Protein 3GU3 (pdb70)

Nearest PDB structures (foldseek):
  3gu3-assembly1_B  TM=1.002E+00  e=4.684E-55  Bacillus cereus ATCC 14579
  6uak-assembly1_A-2  TM=5.631E-01  e=4.842E-14  Lachnospiraceae bacterium C6A11
  1vl5-assembly4_D  TM=5.969E-01  e=4.502E-11  Halalkalibacterium halodurans C-125
  5je3-assembly2_B  TM=5.447E-01  e=5.227E-09  Burkholderia glumae
  2nxc-assembly1_A  TM=7.869E-01  e=5.473E-06  Thermus thermophilus HB8

Organism: Bacillus cereus (strain ATCC 14579 / DSM 31 / CCUG 7414 / JCM 2152 / NBRC 15305 / NCIMB 9373 / NCTC 2599 / NRRL B-3711) (NCBI:txid226900)

Secondary structure (DSSP, 8-state):
-TTT--HHHHHHIIIIIS---S--EEEEET-TTTHHHHH---SPTT-EEEEEES-HHHHHHHHHHHHSSSSEEEEEES-TTT---SS-EEEEEEES-TT---TT-----TTEEEEEEEEEE---TTT---EEETTS-HHHH--HHHHHHHHHHHHHHT---TT---HHHHHHHTT-EEEEEE-----EEE-----HHHHHHHHHHHHTTTT-----HHHHHHHHHTTT--HHHHHHHHHHHHHHHHH--TT--EEE----EEEEE---/-TTT--HHHHHHIIIIIS---S--EEEEET-TTTHHHHH---SPTT-EEEEEES-HHHHHHHHHHHHSSSSEEEEEES-TTT---SS-EEEEEEES-TT---TT-----TTEEEEEEEEEE---TTT---EEETTS-HHHH--HHHHHHHHHHHHHHT---TT---HHHHHHHTT-EEEEEE-----EEE-----HHHHHHHHHHHHTTTT-----HHHHHHHHHTTT--HHHHHHHHHHHHHHHHH--TT--EEE----EEEEE---

Solvent-accessible surface area: 23905 Å² total

Sequence (536 aa):
RDLYYNDDYVSFLVNTVWKITKPVHIVDYGCGYGYLGLVLPLLPEGSKYTGIDSGETLLAEARELFRLLPYDSEFLEGDATEIELNDKYDIAICHAFLLHTTPETLQKIHSVKKGGKIICFEPHWISNASYLLDGEKQSEFIQLGVLQKLFESDTQRNGKDGNIGKIPIYLSELGVKNIECRVSDKVNFLDSNHHNDKNDLYQSLKEEGIAGDPGDKQQFVERLIARGLTYDNALAQYEAELRFFKALHLHSSLVYAPNKITFGEIECRDLYYNDDYVSFLVNTVWKITKPVHIVDYGCGYGYLGLVLPLLPEGSKYTGIDSGETLLAEARELFRLLPYDSEFLEGDATEIELNDKYDIAICHAFLLHTTPETLQKIHSVKKGGKIICFEPHWISNASYLLDGEKQSEFIQLGVLQKLFESDTQRNGKDGNIGKIPIYLSELGVKNIECRVSDKVNFLDSNHHNDKNDLYQSLKEEGIAGDPGDKQQFVERLIARGLTYDNALAQYEAELRFFKALHLHSSLVYAPNKITFGEIEC

Foldseek 3Di:
DVQAFDLVLVLCCDCPVVNAADAWEEEEEQCQLNVVVVRPVSHYPPHEYEYEHQDPVRPVNNCVVCVPPPHHYYYDHDDLLDDDDPAATQEYEYAQPLLPADSLNCLSLVSHDAFHKYKYHAFAVLVLCFKDWPPDDLLQQDPSVLVVQLQVLQCVPRNRHNRVLCVQVSCVVSPFAPKDKDKRPDKDKLDLPDDVVSVVSLVVCVVVVFLHQCPDLVVQQVVSVVSPDDNVSSNSNNSSSNCSNVRDDSNIIMMGHRIIMMMGGHHD/DVQAFDLVVVLCCDCPVVNAADAWEEEEEQCQLNVVVVRPVSHYPPHEYEYEHQDPVRPVNNCVVCVPPPHHYYYDHDDLLDDDDPAATQEYEYAQPLLPADSLNCLSLVSHDAFHKYKYHAFAVLVLCFKDWPPDDLLQQDPSVLVVQLQVLQCVPRNRHNRVLCVQVSCVVSPFAPKDKDKRPDKDKLDLPDDVVSVVSLVVCVVVVFLHQCPDLVVQQVVSVVSPDDNVSSNSNNSSSNCSNVRDDSNIIMMGHRIIMMMTGHHD

Radius of gyration: 24.07 Å; Cα contacts (8 Å, |Δi|>4): 1055; chains: 2; bounding box: 55×60×63 Å

CATH classification: 3.40.50.150 (+1 more: 1.10.150.350)

Structure (mmCIF, N/CA/C/O backbone):
data_3GU3
#
_entry.id   3GU3
#
_cell.length_a   90.793
_cell.length_b   90.793
_cell.length_c   122.627
_cell.angle_alpha   90.000
_cell.angle_beta   90.000
_cell.angle_gamma   120.000
#
_symmetry.space_group_name_H-M   'P 32'
#
loop_
_entity.id
_entity.type
_entity.pdbx_description
1 polymer Methyltransferase
2 non-polymer 'ACETATE ION'
3 non-polymer S-ADENOSYL-L-HOMOCYSTEINE
4 water water
#
loop_
_atom_site.group_PDB
_atom_site.id
_atom_site.type_symbol
_atom_site.label_atom_id
_atom_site.label_alt_id
_atom_site.label_comp_id
_atom_site.label_asym_id
_atom_site.label_entity_id
_atom_site.label_seq_id
_atom_site.pdbx_PDB_ins_code
_atom_site.Cartn_x
_atom_site.Cartn_y
_atom_site.Cartn_z
_atom_site.occupancy
_atom_site.B_iso_or_equiv
_atom_site.auth_seq_id
_atom_site.auth_comp_id
_atom_site.auth_asym_id
_atom_site.auth_atom_id
_atom_site.pdbx_PDB_model_num
ATOM 1 N N . ARG A 1 1 ? 46.645 36.556 25.406 1.00 67.93 18 ARG A N 1
ATOM 2 C CA . ARG A 1 1 ? 45.377 37.323 25.240 1.00 55.03 18 ARG A CA 1
ATOM 3 C C . ARG A 1 1 ? 45.189 38.235 26.437 1.00 50.13 18 ARG A C 1
ATOM 4 O O . ARG A 1 1 ? 45.353 39.452 26.326 1.00 34.93 18 ARG A O 1
ATOM 12 N N . ASP A 1 2 ? 44.873 37.631 27.585 1.00 42.62 19 ASP A N 1
ATOM 13 C CA . ASP A 1 2 ? 44.653 38.383 28.810 1.00 41.33 19 ASP A CA 1
ATOM 14 C C . ASP A 1 2 ? 45.918 39.029 29.359 1.00 28.85 19 ASP A C 1
ATOM 15 O O . ASP A 1 2 ? 45.871 39.735 30.357 1.00 38.90 19 ASP A O 1
ATOM 20 N N . LEU A 1 3 ? 47.047 38.810 28.701 1.00 21.40 20 LEU A N 1
ATOM 21 C CA . LEU A 1 3 ? 48.289 39.413 29.156 1.00 25.34 20 LEU A CA 1
ATOM 22 C C . LEU A 1 3 ? 48.594 40.698 28.365 1.00 24.26 20 LEU A C 1
ATOM 23 O O . LEU A 1 3 ? 49.369 41.541 28.813 1.00 22.54 20 LEU A O 1
ATOM 28 N N . TYR A 1 4 ? 47.956 40.858 27.209 1.00 17.64 21 TYR A N 1
ATOM 29 C CA . TYR A 1 4 ? 48.197 42.023 26.358 1.00 24.41 21 TYR A CA 1
ATOM 30 C C . TYR A 1 4 ? 47.031 43.003 26.214 1.00 23.05 21 TYR A C 1
ATOM 31 O O . TYR A 1 4 ? 47.240 44.175 25.907 1.00 25.44 21 TYR A O 1
ATOM 40 N N . TYR A 1 5 ? 45.809 42.523 26.420 1.00 18.40 22 TYR A N 1
ATOM 41 C CA . TYR A 1 5 ? 44.632 43.369 26.281 1.00 19.15 22 TYR A CA 1
ATOM 42 C C . TYR A 1 5 ? 43.609 43.142 27.381 1.00 23.65 22 TYR A C 1
ATOM 43 O O . TYR A 1 5 ? 43.422 42.022 27.849 1.00 22.57 22 TYR A O 1
ATOM 52 N N . ASN A 1 6 ? 42.942 44.217 27.781 1.00 22.22 23 ASN A N 1
ATOM 53 C CA . ASN A 1 6 ? 41.879 44.129 28.763 1.00 19.33 23 ASN A CA 1
ATOM 54 C C . ASN A 1 6 ? 40.608 43.879 27.947 1.00 25.61 23 ASN A C 1
ATOM 55 O O . ASN A 1 6 ? 40.417 44.496 26.892 1.00 17.74 23 ASN A O 1
ATOM 60 N N . ASP A 1 7 ? 39.751 42.974 28.418 1.00 20.21 24 ASP A N 1
ATOM 61 C CA . ASP A 1 7 ? 38.500 42.675 27.725 1.00 22.96 24 ASP A CA 1
ATOM 62 C C . ASP A 1 7 ? 37.656 43.935 27.529 1.00 18.69 24 ASP A C 1
ATOM 63 O O . ASP A 1 7 ? 37.162 44.194 26.431 1.00 26.17 24 ASP A O 1
ATOM 68 N N . ASP A 1 8 ? 37.486 44.718 28.590 1.00 16.99 25 ASP A N 1
ATOM 69 C CA . ASP A 1 8 ? 36.678 45.924 28.493 1.00 13.87 25 ASP A CA 1
ATOM 70 C C . ASP A 1 8 ? 37.249 46.953 27.516 1.00 20.71 25 ASP A C 1
ATOM 71 O O . ASP A 1 8 ? 36.491 47.648 26.843 1.00 20.28 25 ASP A O 1
ATOM 76 N N . TYR A 1 9 ? 38.576 47.036 27.422 1.00 18.60 26 TYR A N 1
ATOM 77 C CA . TYR A 1 9 ? 39.206 47.980 26.509 1.00 15.77 26 TYR A CA 1
ATOM 78 C C . TYR A 1 9 ? 38.987 47.572 25.052 1.00 17.54 26 TYR A C 1
ATOM 79 O O . TYR A 1 9 ? 38.757 48.429 24.199 1.00 15.38 26 TYR A O 1
ATOM 88 N N . VAL A 1 10 ? 39.050 46.274 24.751 1.00 19.34 27 VAL A N 1
ATOM 89 C CA . VAL A 1 10 ? 38.840 45.834 23.367 1.00 16.20 27 VAL A CA 1
ATOM 90 C C . VAL A 1 10 ? 37.396 46.118 22.962 1.00 14.94 27 VAL A C 1
ATOM 91 O O . VAL A 1 10 ? 37.129 46.491 21.823 1.00 22.61 27 VAL A O 1
ATOM 95 N N . SER A 1 11 ? 36.469 45.941 23.901 1.00 19.23 28 SER A N 1
ATOM 96 C CA . SER A 1 11 ? 35.060 46.204 23.637 1.00 22.99 28 SER A CA 1
ATOM 97 C C . SER A 1 11 ? 34.872 47.701 23.404 1.00 21.72 28 SER A C 1
ATOM 98 O O . SER A 1 11 ? 34.030 48.122 22.609 1.00 22.02 28 SER A O 1
ATOM 101 N N . PHE A 1 12 ? 35.672 48.497 24.107 1.00 21.89 29 PHE A N 1
ATOM 102 C CA . PHE A 1 12 ? 35.642 49.952 23.983 1.00 20.90 29 PHE A CA 1
ATOM 103 C C . PHE A 1 12 ? 36.009 50.336 22.553 1.00 20.26 29 PHE A C 1
ATOM 104 O O . PHE A 1 12 ? 35.367 51.182 21.936 1.00 23.05 29 PHE A O 1
ATOM 112 N N . LEU A 1 13 ? 37.058 49.713 22.034 1.00 20.88 30 LEU A N 1
ATOM 113 C CA . LEU A 1 13 ? 37.500 49.995 20.676 1.00 22.63 30 LEU A CA 1
ATOM 114 C C . LEU A 1 13 ? 36.437 49.587 19.666 1.00 22.33 30 LEU A C 1
ATOM 115 O O . LEU A 1 13 ? 36.150 50.323 18.727 1.00 20.71 30 LEU A O 1
ATOM 120 N N . VAL A 1 14 ? 35.854 48.408 19.854 1.00 19.37 31 VAL A N 1
ATOM 121 C CA . VAL A 1 14 ? 34.841 47.928 18.925 1.00 22.13 31 VAL A CA 1
ATOM 122 C C . VAL A 1 14 ? 33.558 48.742 18.917 1.00 26.33 31 VAL A C 1
ATOM 123 O O . VAL A 1 14 ? 33.072 49.120 17.857 1.00 26.35 31 VAL A O 1
ATOM 127 N N . ASN A 1 15 ? 33.020 49.021 20.099 1.00 27.38 32 ASN A N 1
ATOM 128 C CA . ASN A 1 15 ? 31.758 49.744 20.205 1.00 26.32 32 ASN A CA 1
ATOM 129 C C . ASN A 1 15 ? 31.803 51.260 20.260 1.00 30.54 32 ASN A C 1
ATOM 130 O O . ASN A 1 15 ? 30.908 51.928 19.740 1.00 28.60 32 ASN A O 1
ATOM 135 N N . THR A 1 16 ? 32.839 51.809 20.878 1.00 28.90 33 THR A N 1
ATOM 136 C CA . THR A 1 16 ? 32.929 53.250 21.019 1.00 25.67 33 THR A CA 1
ATOM 137 C C . THR A 1 16 ? 33.846 53.958 20.039 1.00 30.52 33 THR A C 1
ATOM 138 O O . THR A 1 16 ? 33.473 54.981 19.466 1.00 29.39 33 THR A O 1
ATOM 142 N N . VAL A 1 17 ? 35.045 53.423 19.842 1.00 26.05 34 VAL A N 1
ATOM 143 C CA . VAL A 1 17 ? 35.981 54.064 18.935 1.00 25.45 34 VAL A CA 1
ATOM 144 C C . VAL A 1 17 ? 35.678 53.737 17.478 1.00 27.62 34 VAL A C 1
ATOM 145 O O . VAL A 1 17 ? 35.508 54.641 16.662 1.00 25.43 34 VAL A O 1
ATOM 149 N N . TRP A 1 18 ? 35.599 52.448 17.158 1.00 26.04 35 TRP A N 1
ATOM 150 C CA . TRP A 1 18 ? 35.304 52.022 15.797 1.00 26.48 35 TRP A CA 1
ATOM 151 C C . TRP A 1 18 ? 33.797 52.011 15.533 1.00 24.88 35 TRP A C 1
ATOM 152 O O . TRP A 1 18 ? 33.360 52.040 14.388 1.00 24.17 35 TRP A O 1
ATOM 163 N N . LYS A 1 19 ? 33.009 51.966 16.600 1.00 30.89 36 LYS A N 1
ATOM 164 C CA . LYS A 1 19 ? 31.556 51.971 16.484 1.00 34.33 36 LYS A CA 1
ATOM 165 C C . LYS A 1 19 ? 31.038 50.972 15.459 1.00 33.03 36 LYS A C 1
ATOM 166 O O . LYS A 1 19 ? 30.319 51.332 14.530 1.00 33.03 36 LYS A O 1
ATOM 172 N N . ILE A 1 20 ? 31.403 49.710 15.627 1.00 36.38 37 ILE A N 1
ATOM 173 C CA . ILE A 1 20 ? 30.949 48.674 14.707 1.00 34.45 37 ILE A CA 1
ATOM 174 C C . ILE A 1 20 ? 29.589 48.188 15.196 1.00 34.03 37 ILE A C 1
ATOM 175 O O . ILE A 1 20 ? 29.485 47.605 16.274 1.00 39.45 37 ILE A O 1
ATOM 180 N N . THR A 1 21 ? 28.550 48.445 14.406 1.00 37.18 38 THR A N 1
ATOM 181 C CA . THR A 1 21 ? 27.190 48.042 14.764 1.00 36.90 38 THR A CA 1
ATOM 182 C C . THR A 1 21 ? 26.607 46.990 13.822 1.00 38.94 38 THR A C 1
ATOM 183 O O . THR A 1 21 ? 25.848 46.125 14.249 1.00 44.40 38 THR A O 1
ATOM 187 N N . LYS A 1 22 ? 26.954 47.079 12.541 1.00 35.86 39 LYS A N 1
ATOM 188 C CA . LYS A 1 22 ? 26.480 46.125 11.537 1.00 42.36 39 LYS A CA 1
ATOM 189 C C . LYS A 1 22 ? 27.467 44.954 11.454 1.00 45.81 39 LYS A C 1
ATOM 190 O O . LYS A 1 22 ? 28.668 45.137 11.651 1.00 47.85 39 LYS A O 1
ATOM 196 N N . PRO A 1 23 ? 26.975 43.736 11.165 1.00 44.41 40 PRO A N 1
ATOM 197 C CA . PRO A 1 23 ? 27.880 42.583 11.067 1.00 36.82 40 PRO A CA 1
ATOM 198 C C . PRO A 1 23 ? 28.956 42.855 10.010 1.00 33.54 40 PRO A C 1
ATOM 199 O O . PRO A 1 23 ? 28.667 43.438 8.965 1.00 34.36 40 PRO A O 1
ATOM 203 N N . VAL A 1 24 ? 30.191 42.442 10.276 1.00 30.39 41 VAL A N 1
ATOM 204 C CA . VAL A 1 24 ? 31.279 42.700 9.334 1.00 29.89 41 VAL A CA 1
ATOM 205 C C . VAL A 1 24 ? 31.984 41.456 8.798 1.00 28.21 41 VAL A C 1
ATOM 206 O O . VAL A 1 24 ? 32.029 40.420 9.450 1.00 23.24 41 VAL A O 1
ATOM 210 N N . HIS A 1 25 ? 32.535 41.585 7.597 1.00 33.66 42 HIS A N 1
ATOM 211 C CA . HIS A 1 25 ? 33.266 40.505 6.942 1.00 32.72 42 HIS A CA 1
ATOM 212 C C . HIS A 1 25 ? 34.744 40.851 7.134 1.00 26.32 42 HIS A C 1
ATOM 213 O O . HIS A 1 25 ? 35.273 41.720 6.440 1.00 31.61 42 HIS A O 1
ATOM 220 N N . ILE A 1 26 ? 35.418 40.185 8.063 1.00 28.90 43 ILE A N 1
ATOM 221 C CA . ILE A 1 26 ? 36.818 40.510 8.305 1.00 28.37 43 ILE A CA 1
ATOM 222 C C . ILE A 1 26 ? 37.816 39.438 7.893 1.00 26.71 43 ILE A C 1
ATOM 223 O O . ILE A 1 26 ? 37.553 38.247 8.014 1.00 27.61 43 ILE A O 1
ATOM 228 N N . VAL A 1 27 ? 38.963 39.872 7.386 1.00 20.53 44 VAL A N 1
ATOM 229 C CA . VAL A 1 27 ? 40.006 38.945 6.985 1.00 15.57 44 VAL A CA 1
ATOM 230 C C . VAL A 1 27 ? 41.230 39.213 7.872 1.00 22.08 44 VAL A C 1
ATOM 231 O O . VAL A 1 27 ? 41.665 40.361 8.042 1.00 17.63 44 VAL A O 1
ATOM 235 N N . ASP A 1 28 ? 41.762 38.146 8.459 1.00 24.75 45 ASP A N 1
ATOM 236 C CA . ASP A 1 28 ? 42.911 38.232 9.361 1.00 18.50 45 ASP A CA 1
ATOM 237 C C . ASP A 1 28 ? 44.152 37.573 8.751 1.00 26.81 45 ASP A C 1
ATOM 238 O O . ASP A 1 28 ? 44.183 36.355 8.548 1.00 23.97 45 ASP A O 1
ATOM 243 N N . TYR A 1 29 ? 45.173 38.380 8.468 1.00 20.82 46 TYR A N 1
ATOM 244 C CA . TYR A 1 29 ? 46.411 37.886 7.867 1.00 20.40 46 TYR A CA 1
ATOM 245 C C . TYR A 1 29 ? 47.397 37.341 8.896 1.00 20.22 46 TYR A C 1
ATOM 246 O O . TYR A 1 29 ? 47.706 38.004 9.887 1.00 24.96 46 TYR A O 1
ATOM 255 N N . GLY A 1 30 ? 47.910 36.141 8.638 1.00 17.10 47 GLY A N 1
ATOM 256 C CA . GLY A 1 30 ? 48.825 35.504 9.569 1.00 15.97 47 GLY A CA 1
ATOM 257 C C . GLY A 1 30 ? 48.074 35.252 10.860 1.00 17.39 47 GLY A C 1
ATOM 258 O O . GLY A 1 30 ? 48.590 35.503 11.948 1.00 23.53 47 GLY A O 1
ATOM 259 N N . CYS A 1 31 ? 46.854 34.741 10.730 1.00 12.73 48 CYS A N 1
ATOM 260 C CA . CYS A 1 31 ? 45.974 34.477 11.867 1.00 19.32 48 CYS A CA 1
ATOM 261 C C . CYS A 1 31 ? 46.468 33.478 12.902 1.00 16.93 48 CYS A C 1
ATOM 262 O O . CYS A 1 31 ? 45.894 33.382 13.990 1.00 25.81 48 CYS A O 1
ATOM 265 N N . GLY A 1 32 ? 47.513 32.727 12.573 1.00 24.04 49 GLY A N 1
ATOM 266 C CA . GLY A 1 32 ? 48.005 31.731 13.512 1.00 23.92 49 GLY A CA 1
ATOM 267 C C . GLY A 1 32 ? 46.874 30.762 13.783 1.00 20.10 49 GLY A C 1
ATOM 268 O O . GLY A 1 32 ? 46.244 30.287 12.841 1.00 21.95 49 GLY A O 1
ATOM 269 N N . TYR A 1 33 ? 46.605 30.458 15.050 1.00 18.08 50 TYR A N 1
ATOM 270 C CA . TYR A 1 33 ? 45.507 29.553 15.372 1.00 26.89 50 TYR A CA 1
ATOM 271 C C . TYR A 1 33 ? 44.174 30.294 15.532 1.00 25.73 50 TYR A C 1
ATOM 272 O O . TYR A 1 33 ? 43.213 29.733 16.054 1.00 26.45 50 TYR A O 1
ATOM 281 N N . GLY A 1 34 ? 44.127 31.547 15.074 1.00 23.04 51 GLY A N 1
ATOM 282 C CA . GLY A 1 34 ? 42.904 32.338 15.147 1.00 27.64 51 GLY A CA 1
ATOM 283 C C . GLY A 1 34 ? 42.760 33.240 16.361 1.00 28.43 51 GLY A C 1
ATOM 284 O O . GLY A 1 34 ? 41.648 33.604 16.749 1.00 29.62 51 GLY A O 1
ATOM 285 N N . TYR A 1 35 ? 43.888 33.624 16.946 1.00 27.36 52 TYR A N 1
ATOM 286 C CA . TYR A 1 35 ? 43.896 34.468 18.135 1.00 23.50 52 TYR A CA 1
ATOM 287 C C . TYR A 1 35 ? 43.017 35.716 18.055 1.00 29.99 52 TYR A C 1
ATOM 288 O O . TYR A 1 35 ? 42.128 35.915 18.887 1.00 27.73 52 TYR A O 1
ATOM 297 N N . LEU A 1 36 ? 43.261 36.552 17.054 1.00 25.59 53 LEU A N 1
ATOM 298 C CA . LEU A 1 36 ? 42.500 37.782 16.915 1.00 29.44 53 LEU A CA 1
ATOM 299 C C . LEU A 1 36 ? 41.004 37.521 16.751 1.00 27.24 53 LEU A C 1
ATOM 300 O O . LEU A 1 36 ? 40.175 38.313 17.201 1.00 28.71 53 LEU A O 1
ATOM 305 N N . GLY A 1 37 ? 40.659 36.401 16.123 1.00 26.50 54 GLY A N 1
ATOM 306 C CA . GLY A 1 37 ? 39.259 36.052 15.959 1.00 23.58 54 GLY A CA 1
ATOM 307 C C . GLY A 1 37 ? 38.645 35.693 17.304 1.00 24.17 54 GLY A C 1
ATOM 308 O O . GLY A 1 37 ? 37.516 36.078 17.604 1.00 30.39 54 GLY A O 1
ATOM 309 N N . LEU A 1 38 ? 39.384 34.958 18.131 1.00 28.23 55 LEU A N 1
ATOM 310 C CA . LEU A 1 38 ? 38.874 34.579 19.445 1.00 31.22 55 LEU A CA 1
ATOM 311 C C . LEU A 1 38 ? 38.666 35.829 20.304 1.00 37.06 55 LEU A C 1
ATOM 312 O O . LEU A 1 38 ? 37.834 35.842 21.212 1.00 41.43 55 LEU A O 1
ATOM 317 N N . VAL A 1 39 ? 39.421 36.881 20.005 1.00 33.87 56 VAL A N 1
ATOM 318 C CA . VAL A 1 39 ? 39.326 38.142 20.735 1.00 28.46 56 VAL A CA 1
ATOM 319 C C . VAL A 1 39 ? 38.200 39.047 20.240 1.00 26.81 56 VAL A C 1
ATOM 320 O O . VAL A 1 39 ? 37.413 39.537 21.039 1.00 32.77 56 VAL A O 1
ATOM 324 N N . LEU A 1 40 ? 38.117 39.263 18.928 1.00 28.83 57 LEU A N 1
ATOM 325 C CA . LEU A 1 40 ? 37.109 40.159 18.361 1.00 23.00 57 LEU A CA 1
ATOM 326 C C . LEU A 1 40 ? 35.727 39.593 18.034 1.00 29.32 57 LEU A C 1
ATOM 327 O O . LEU A 1 40 ? 34.726 40.275 18.232 1.00 25.92 57 LEU A O 1
ATOM 340 N N . PRO A 1 42 ? 33.727 37.592 19.518 1.00 32.67 59 PRO A N 1
ATOM 341 C CA . PRO A 1 42 ? 32.740 37.649 20.605 1.00 32.86 59 PRO A CA 1
ATOM 342 C C . PRO A 1 42 ? 32.193 39.070 20.807 1.00 37.20 59 PRO A C 1
ATOM 343 O O . PRO A 1 42 ? 31.072 39.248 21.273 1.00 37.09 59 PRO A O 1
ATOM 347 N N . LEU A 1 43 ? 32.985 40.079 20.447 1.00 33.80 60 LEU A N 1
ATOM 348 C CA . LEU A 1 43 ? 32.574 41.472 20.614 1.00 31.99 60 LEU A CA 1
ATOM 349 C C . LEU A 1 43 ? 31.926 42.073 19.374 1.00 32.91 60 LEU A C 1
ATOM 350 O O . LEU A 1 43 ? 31.296 43.129 19.447 1.00 34.25 60 LEU A O 1
ATOM 355 N N . LEU A 1 44 ? 32.078 41.414 18.233 1.00 32.03 61 LEU A N 1
ATOM 356 C CA . LEU A 1 44 ? 31.497 41.940 17.006 1.00 31.33 61 LEU A CA 1
ATOM 357 C C . LEU A 1 44 ? 30.008 41.633 16.899 1.00 27.40 61 LEU A C 1
ATOM 358 O O . LEU A 1 44 ? 29.494 40.752 17.583 1.00 32.21 61 LEU A O 1
ATOM 363 N N . PRO A 1 45 ? 29.291 42.382 16.050 1.00 30.78 62 PRO A N 1
ATOM 364 C CA . PRO A 1 45 ? 27.854 42.176 15.864 1.00 30.83 62 PRO A CA 1
ATOM 365 C C . PRO A 1 45 ? 27.572 40.748 15.412 1.00 38.25 62 PRO A C 1
ATOM 366 O O . PRO A 1 45 ? 28.322 40.185 14.612 1.00 40.37 62 PRO A O 1
ATOM 370 N N . GLU A 1 46 ? 26.499 40.162 15.933 1.00 43.33 63 GLU A N 1
ATOM 371 C CA . GLU A 1 46 ? 26.114 38.802 15.572 1.00 45.79 63 GLU A CA 1
ATOM 372 C C . GLU A 1 46 ? 25.943 38.706 14.056 1.00 39.81 63 GLU A C 1
ATOM 373 O O . GLU A 1 46 ? 25.333 39.576 13.441 1.00 33.82 63 GLU A O 1
ATOM 379 N N . GLY A 1 47 ? 26.489 37.655 13.452 1.00 40.66 64 GLY A N 1
ATOM 380 C CA . GLY A 1 47 ? 26.368 37.507 12.012 1.00 33.46 64 GLY A CA 1
ATOM 381 C C . GLY A 1 47 ? 27.643 37.874 11.278 1.00 40.82 64 GLY A C 1
ATOM 382 O O . GLY A 1 47 ? 27.720 37.746 10.055 1.00 37.39 64 GLY A O 1
ATOM 383 N N . SER A 1 48 ? 28.646 38.332 12.019 1.00 34.98 65 SER A N 1
ATOM 384 C CA . SER A 1 48 ? 29.922 38.704 11.416 1.00 36.33 65 SER A CA 1
ATOM 385 C C . SER A 1 48 ? 30.640 37.457 10.906 1.00 31.84 65 SER A C 1
ATOM 386 O O . SER A 1 48 ? 30.434 36.360 11.424 1.00 29.24 65 SER A O 1
ATOM 389 N N . LYS A 1 49 ? 31.476 37.635 9.889 1.00 27.22 66 LYS A N 1
ATOM 390 C CA . LYS A 1 49 ? 32.226 36.529 9.297 1.00 32.18 66 LYS A CA 1
ATOM 391 C C . LYS A 1 49 ? 33.727 36.718 9.515 1.00 29.67 66 LYS A C 1
ATOM 392 O O . LYS A 1 49 ? 34.269 37.807 9.297 1.00 26.53 66 LYS A O 1
ATOM 398 N N . TYR A 1 50 ? 34.394 35.653 9.939 1.00 23.96 67 TYR A N 1
ATOM 399 C CA . TYR A 1 50 ? 35.827 35.701 10.194 1.00 26.68 67 TYR A CA 1
ATOM 400 C C . TYR A 1 50 ? 36.588 34.782 9.249 1.00 22.52 67 TYR A C 1
ATOM 401 O O . TYR A 1 50 ? 36.296 33.592 9.162 1.00 22.32 67 TYR A O 1
ATOM 410 N N . THR A 1 51 ? 37.564 35.338 8.540 1.00 24.07 68 THR A N 1
ATOM 411 C CA . THR A 1 51 ? 38.380 34.553 7.618 1.00 16.03 68 THR A CA 1
ATOM 412 C C . THR A 1 51 ? 39.851 34.748 7.973 1.00 19.11 68 THR A C 1
ATOM 413 O O . THR A 1 51 ? 40.361 35.870 7.967 1.00 22.86 68 THR A O 1
ATOM 417 N N . GLY A 1 52 ? 40.534 33.654 8.289 1.00 22.71 69 GLY A N 1
ATOM 418 C CA . GLY A 1 52 ? 41.938 33.751 8.648 1.00 23.42 69 GLY A CA 1
ATOM 419 C C . GLY A 1 52 ? 42.839 33.188 7.570 1.00 28.89 6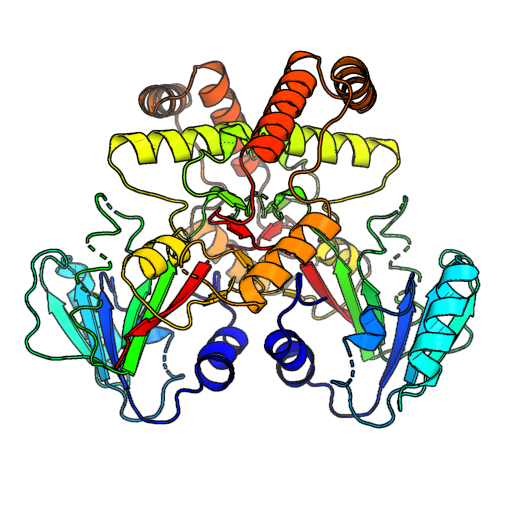9 GLY A C 1
ATOM 420 O O . GLY A 1 52 ? 42.472 32.221 6.907 1.00 21.59 69 GLY A O 1
ATOM 421 N N . ILE A 1 53 ? 44.008 33.798 7.389 1.00 20.92 70 ILE A N 1
ATOM 422 C CA . ILE A 1 53 ? 44.968 33.345 6.391 1.00 20.08 70 ILE A CA 1
ATOM 423 C C . ILE A 1 53 ? 46.280 32.987 7.070 1.00 21.32 70 ILE A C 1
ATOM 424 O O . ILE A 1 53 ? 46.787 33.746 7.888 1.00 22.60 70 ILE A O 1
ATOM 429 N N . ASP A 1 54 ? 46.820 31.820 6.749 1.00 21.56 71 ASP A N 1
ATOM 430 C CA . ASP A 1 54 ? 48.086 31.416 7.326 1.00 20.87 71 ASP A CA 1
ATOM 431 C C . ASP A 1 54 ? 48.726 30.292 6.514 1.00 31.89 71 ASP A C 1
ATOM 432 O O . ASP A 1 54 ? 48.035 29.531 5.834 1.00 29.03 71 ASP A O 1
ATOM 437 N N . SER A 1 55 ? 50.051 30.200 6.584 1.00 30.92 72 SER A N 1
ATOM 438 C CA . SER A 1 55 ? 50.791 29.183 5.844 1.00 38.06 72 SER A CA 1
ATOM 439 C C . SER A 1 55 ? 51.008 27.922 6.661 1.00 37.14 72 SER A C 1
ATOM 440 O O . SER A 1 55 ? 51.312 26.869 6.109 1.00 45.01 72 SER A O 1
ATOM 443 N N . GLY A 1 56 ? 50.857 28.030 7.977 1.00 40.24 73 GLY A N 1
ATOM 444 C CA . GLY A 1 56 ? 51.053 26.878 8.840 1.00 41.47 73 GLY A CA 1
ATOM 445 C C . GLY A 1 56 ? 49.889 25.908 8.806 1.00 46.21 73 GLY A C 1
ATOM 446 O O . GLY A 1 56 ? 48.816 26.197 9.346 1.00 44.91 73 GLY A O 1
ATOM 447 N N . GLU A 1 57 ? 50.102 24.756 8.173 1.00 44.77 74 GLU A N 1
ATOM 448 C CA . GLU A 1 57 ? 49.067 23.732 8.064 1.00 49.13 74 GLU A CA 1
ATOM 449 C C . GLU A 1 57 ? 48.570 23.276 9.434 1.00 49.42 74 GLU A C 1
ATOM 450 O O . GLU A 1 57 ? 47.362 23.201 9.675 1.00 48.25 74 GLU A O 1
ATOM 456 N N . THR A 1 58 ? 49.504 22.972 10.328 1.00 44.36 75 THR A N 1
ATOM 457 C CA . THR A 1 58 ? 49.158 22.527 11.671 1.00 45.63 75 THR A CA 1
ATOM 458 C C . THR A 1 58 ? 48.395 23.624 12.410 1.00 45.75 75 THR A C 1
ATOM 459 O O . THR A 1 58 ? 47.419 23.350 13.113 1.00 41.40 75 THR A O 1
ATOM 463 N N . LEU A 1 59 ? 48.842 24.867 12.244 1.00 40.22 76 LEU A N 1
ATOM 464 C CA . LEU A 1 59 ? 48.182 25.996 12.883 1.00 39.19 76 LEU A CA 1
ATOM 465 C C . LEU A 1 59 ? 46.716 26.058 12.464 1.00 38.28 76 LEU A C 1
ATOM 466 O O . LEU A 1 59 ? 45.819 26.162 13.304 1.00 35.96 76 LEU A O 1
ATOM 471 N N . LEU A 1 60 ? 46.471 25.985 11.161 1.00 31.37 77 LEU A N 1
ATOM 472 C CA . LEU A 1 60 ? 45.105 26.054 10.667 1.00 30.48 77 LEU A CA 1
ATOM 473 C C . LEU A 1 60 ? 44.269 24.871 11.149 1.00 32.76 77 LEU A C 1
ATOM 474 O O . LEU A 1 60 ? 43.054 24.989 11.321 1.00 29.66 77 LEU A O 1
ATOM 479 N N . ALA A 1 61 ? 44.921 23.735 11.381 1.00 37.26 78 ALA A N 1
ATOM 480 C CA . ALA A 1 61 ? 44.215 22.552 11.870 1.00 41.72 78 ALA A CA 1
ATOM 481 C C . ALA A 1 61 ? 43.708 22.834 13.284 1.00 38.69 78 ALA A C 1
ATOM 482 O O . ALA A 1 61 ? 42.573 22.502 13.630 1.00 35.67 78 ALA A O 1
ATOM 484 N N . GLU A 1 62 ? 44.549 23.468 14.091 1.00 35.63 79 GLU A N 1
ATOM 485 C CA . GLU A 1 62 ? 44.173 23.790 15.460 1.00 35.76 79 GLU A CA 1
ATOM 486 C C . GLU A 1 62 ? 43.082 24.851 15.448 1.00 32.18 79 GLU A C 1
ATOM 487 O O . GLU A 1 62 ? 42.107 24.764 16.199 1.00 31.27 79 GLU A O 1
ATOM 493 N N . ALA A 1 63 ? 43.249 25.851 14.588 1.00 30.34 80 ALA A N 1
ATOM 494 C CA . ALA A 1 63 ? 42.274 26.929 14.480 1.00 28.00 80 ALA A CA 1
ATOM 495 C C . ALA A 1 63 ? 40.887 26.387 14.152 1.00 27.95 80 ALA A C 1
ATOM 496 O O . ALA A 1 63 ? 39.902 26.746 14.803 1.00 30.38 80 ALA A O 1
ATOM 498 N N . ARG A 1 64 ? 40.818 25.522 13.144 1.00 24.24 81 ARG A N 1
ATOM 499 C CA . ARG A 1 64 ? 39.556 24.927 12.721 1.00 25.52 81 ARG A CA 1
ATOM 500 C C . ARG A 1 64 ? 38.896 24.147 13.844 1.00 26.81 81 ARG A C 1
ATOM 501 O O . ARG A 1 64 ? 37.691 24.259 14.052 1.00 25.19 81 ARG A O 1
ATOM 509 N N . GLU A 1 65 ? 39.688 23.364 14.571 1.00 27.33 82 GLU A N 1
ATOM 510 C CA . GLU A 1 65 ? 39.153 22.578 15.677 1.00 36.47 82 GLU A CA 1
ATOM 511 C C . GLU A 1 65 ? 38.707 23.500 16.804 1.00 37.32 82 GLU A C 1
ATOM 512 O O . GLU A 1 65 ? 37.716 23.246 17.484 1.00 40.37 82 GLU A O 1
ATOM 518 N N . LEU A 1 66 ? 39.448 24.583 16.989 1.00 31.70 83 LEU A N 1
ATOM 519 C CA . LEU A 1 66 ? 39.137 25.543 18.032 1.00 31.81 83 LEU A CA 1
ATOM 520 C C . LEU A 1 66 ? 37.826 26.282 17.738 1.00 33.99 83 LEU A C 1
ATOM 521 O O . LEU A 1 66 ? 36.964 26.408 18.608 1.00 33.78 83 LEU A O 1
ATOM 526 N N . PHE A 1 67 ? 37.668 26.757 16.506 1.00 35.14 84 PHE A N 1
ATOM 527 C CA . PHE A 1 67 ? 36.465 27.495 16.123 1.00 30.45 84 PHE A CA 1
ATOM 528 C C . PHE A 1 67 ? 35.273 26.608 15.775 1.00 34.43 84 PHE A C 1
ATOM 529 O O . PHE A 1 67 ? 34.152 27.096 15.596 1.00 30.41 84 PHE A O 1
ATOM 537 N N . ARG A 1 68 ? 35.518 25.308 15.673 1.00 30.98 85 ARG A N 1
ATOM 538 C CA . ARG A 1 68 ? 34.463 24.358 15.360 1.00 37.57 85 ARG A CA 1
ATOM 539 C C . ARG A 1 68 ? 33.451 24.347 16.503 1.00 45.75 85 ARG A C 1
ATOM 540 O O . ARG A 1 68 ? 32.246 24.234 16.285 1.00 40.04 85 ARG A O 1
ATOM 548 N N . LEU A 1 69 ? 33.962 24.488 17.722 1.00 51.63 86 LEU A N 1
ATOM 549 C CA . LEU A 1 69 ? 33.147 24.484 18.932 1.00 54.83 86 LEU A CA 1
ATOM 550 C C . LEU A 1 69 ? 32.461 25.825 19.198 1.00 54.51 86 LEU A C 1
ATOM 551 O O . LEU A 1 69 ? 31.558 25.915 20.032 1.00 59.04 86 LEU A O 1
ATOM 556 N N . LEU A 1 70 ? 32.888 26.862 18.488 1.00 45.18 87 LEU A N 1
ATOM 557 C CA . LEU A 1 70 ? 32.330 28.196 18.673 1.00 38.23 87 LEU A CA 1
ATOM 558 C C . LEU A 1 70 ? 31.156 28.523 17.758 1.00 38.46 87 LEU A C 1
ATOM 559 O O . LEU A 1 70 ? 31.027 27.983 16.663 1.00 47.28 87 LEU A O 1
ATOM 564 N N . PRO A 1 71 ? 30.271 29.416 18.214 1.00 41.05 88 PRO A N 1
ATOM 565 C CA . PRO A 1 71 ? 29.092 29.834 17.452 1.00 47.71 88 PRO A CA 1
ATOM 566 C C . PRO A 1 71 ? 29.389 30.978 16.491 1.00 51.83 88 PRO A C 1
ATOM 567 O O . PRO A 1 71 ? 28.520 31.803 16.220 1.00 63.27 88 PRO A O 1
ATOM 571 N N . TYR A 1 72 ? 30.615 31.034 15.983 1.00 51.40 89 TYR A N 1
ATOM 572 C CA . TYR A 1 72 ? 30.992 32.098 15.059 1.00 46.00 89 TYR A CA 1
ATOM 573 C C . TYR A 1 72 ? 31.331 31.518 13.693 1.00 43.22 89 TYR A C 1
ATOM 574 O O . TYR A 1 72 ? 32.019 30.497 13.597 1.00 48.77 89 TYR A O 1
ATOM 583 N N . ASP A 1 73 ? 30.843 32.168 12.640 1.00 39.93 90 ASP A N 1
ATOM 584 C CA . ASP A 1 73 ? 31.132 31.736 11.280 1.00 36.00 90 ASP A CA 1
ATOM 585 C C . ASP A 1 73 ? 32.596 32.040 11.000 1.00 38.42 90 ASP A C 1
ATOM 586 O O . ASP A 1 73 ? 32.993 33.203 10.916 1.00 31.91 90 ASP A O 1
ATOM 591 N N . SER A 1 74 ? 33.392 30.992 10.846 1.00 26.57 91 SER A N 1
ATOM 592 C CA . SER A 1 74 ? 34.812 31.159 10.607 1.00 29.10 91 SER A CA 1
ATOM 593 C C . SER A 1 74 ? 35.383 30.182 9.578 1.00 27.65 91 SER A C 1
ATOM 594 O O . SER A 1 74 ? 35.003 29.009 9.528 1.00 30.78 91 SER A O 1
ATOM 597 N N . GLU A 1 75 ? 36.301 30.680 8.758 1.00 24.00 92 GLU A N 1
ATOM 598 C CA . GLU A 1 75 ? 36.947 29.869 7.737 1.00 21.47 92 GLU A CA 1
ATOM 599 C C . GLU A 1 75 ? 38.430 30.213 7.715 1.00 25.29 92 GLU A C 1
ATOM 600 O O . GLU A 1 75 ? 38.822 31.354 7.978 1.00 26.89 92 GLU A O 1
ATOM 606 N N . PHE A 1 76 ? 39.258 29.224 7.404 1.00 23.03 93 PHE A N 1
ATOM 607 C CA . PHE A 1 76 ? 40.691 29.440 7.353 1.00 21.54 93 PHE A CA 1
ATOM 608 C C . PHE A 1 76 ? 41.257 29.022 6.006 1.00 24.60 93 PHE A C 1
ATOM 609 O O . PHE A 1 76 ? 40.961 27.941 5.494 1.00 22.31 93 PHE A O 1
ATOM 617 N N . LEU A 1 77 ? 42.055 29.906 5.422 1.00 26.57 94 LEU A N 1
ATOM 618 C CA . LEU A 1 77 ? 42.668 29.649 4.131 1.00 25.20 94 LEU A CA 1
ATOM 619 C C . LEU A 1 77 ? 44.139 29.370 4.351 1.00 27.00 94 LEU A C 1
ATOM 620 O O . LEU A 1 77 ? 44.796 30.066 5.126 1.00 28.80 94 LEU A O 1
ATOM 625 N N . GLU A 1 78 ? 44.653 28.350 3.672 1.00 29.10 95 GLU A N 1
ATOM 626 C CA . GLU A 1 78 ? 46.061 27.999 3.775 1.00 31.62 95 GLU A CA 1
ATOM 627 C C . GLU A 1 78 ? 46.780 28.542 2.545 1.00 35.00 95 GLU A C 1
ATOM 628 O O . GLU A 1 78 ? 46.385 28.256 1.420 1.00 35.20 95 GLU A O 1
ATOM 634 N N . GLY A 1 79 ? 47.829 29.331 2.768 1.00 34.09 96 GLY A N 1
ATOM 635 C CA . GLY A 1 79 ? 48.581 29.905 1.666 1.00 35.10 96 GLY A CA 1
ATOM 636 C C . GLY A 1 79 ? 49.504 31.029 2.103 1.00 35.95 96 GLY A C 1
ATOM 637 O O . GLY A 1 79 ? 49.409 31.508 3.233 1.00 32.07 96 GLY A O 1
ATOM 638 N N . ASP A 1 80 ? 50.403 31.436 1.208 1.00 35.46 97 ASP A N 1
ATOM 639 C CA . ASP A 1 80 ? 51.352 32.513 1.473 1.00 30.33 97 ASP A CA 1
ATOM 640 C C . ASP A 1 80 ? 50.616 33.838 1.331 1.00 29.09 97 ASP A C 1
ATOM 641 O O . ASP A 1 80 ? 50.174 34.196 0.241 1.00 34.86 97 ASP A O 1
ATOM 646 N N . ALA A 1 81 ? 50.486 34.555 2.442 1.00 24.41 98 ALA A N 1
ATOM 647 C CA . ALA A 1 81 ? 49.792 35.837 2.466 1.00 26.13 98 ALA A CA 1
ATOM 648 C C . ALA A 1 81 ? 50.400 36.864 1.525 1.00 30.97 98 ALA A C 1
ATOM 649 O O . ALA A 1 81 ? 49.724 37.812 1.123 1.00 28.59 98 ALA A O 1
ATOM 651 N N . THR A 1 82 ? 51.668 36.685 1.166 1.00 28.77 99 THR A N 1
ATOM 652 C CA . THR A 1 82 ? 52.316 37.638 0.274 1.00 34.35 99 THR A CA 1
ATOM 653 C C . THR A 1 82 ? 52.026 37.339 -1.188 1.00 35.18 99 THR A C 1
ATOM 654 O O . THR A 1 82 ? 52.419 38.102 -2.066 1.00 34.76 99 THR A O 1
ATOM 658 N N . GLU A 1 83 ? 51.335 36.237 -1.455 1.00 36.17 100 GLU A N 1
ATOM 659 C CA . GLU A 1 83 ? 51.023 35.883 -2.832 1.00 37.07 100 GLU A CA 1
ATOM 660 C C . GLU A 1 83 ? 49.573 35.470 -3.046 1.00 35.50 100 GLU A C 1
ATOM 661 O O . GLU A 1 83 ? 49.055 35.537 -4.160 1.00 27.68 100 GLU A O 1
ATOM 667 N N . ILE A 1 84 ? 48.915 35.063 -1.970 1.00 35.35 101 ILE A N 1
ATOM 668 C CA . ILE A 1 84 ? 47.519 34.650 -2.039 1.00 36.24 101 ILE A CA 1
ATOM 669 C C . ILE A 1 84 ? 46.663 35.698 -2.756 1.00 33.74 101 ILE A C 1
ATOM 670 O O . ILE A 1 84 ? 46.805 36.894 -2.515 1.00 38.26 101 ILE A O 1
ATOM 675 N N . GLU A 1 85 ? 45.779 35.256 -3.645 1.00 38.04 102 GLU A N 1
ATOM 676 C CA . GLU A 1 85 ? 44.905 36.192 -4.351 1.00 38.34 102 GLU A CA 1
ATOM 677 C C . GLU A 1 85 ? 43.463 35.991 -3.913 1.00 37.13 102 GLU A C 1
ATOM 678 O O . GLU A 1 85 ? 42.851 34.972 -4.219 1.00 42.80 102 GLU A O 1
ATOM 684 N N . LEU A 1 86 ? 42.924 36.962 -3.186 1.00 27.69 103 LEU A N 1
ATOM 685 C CA . LEU A 1 86 ? 41.556 36.863 -2.705 1.00 31.67 103 LEU A CA 1
ATOM 686 C C . LEU A 1 86 ? 40.572 37.307 -3.785 1.00 30.91 103 LEU A C 1
ATOM 687 O O . LEU A 1 86 ? 40.888 38.171 -4.601 1.00 36.92 103 LEU A O 1
ATOM 692 N N . ASN A 1 87 ? 39.385 36.712 -3.801 1.00 31.66 104 ASN A N 1
ATOM 693 C CA . ASN A 1 87 ? 38.384 37.089 -4.788 1.00 36.30 104 ASN A CA 1
ATOM 694 C C . ASN A 1 87 ? 37.349 38.043 -4.206 1.00 42.42 104 ASN A C 1
ATOM 695 O O . ASN A 1 87 ? 36.623 38.701 -4.950 1.00 45.95 104 ASN A O 1
ATOM 700 N N . ASP A 1 88 ? 37.286 38.123 -2.880 1.00 34.67 105 ASP A N 1
ATOM 701 C CA . ASP A 1 88 ? 36.328 39.000 -2.217 1.00 34.84 105 ASP A CA 1
ATOM 702 C C . ASP A 1 88 ? 36.938 40.259 -1.609 1.00 33.57 105 ASP A C 1
ATOM 703 O O . ASP A 1 88 ? 38.153 40.368 -1.446 1.00 28.06 105 ASP A O 1
ATOM 708 N N . LYS A 1 89 ? 36.073 41.219 -1.297 1.00 38.13 106 LYS A N 1
ATOM 709 C CA . LYS A 1 89 ? 36.486 42.468 -0.671 1.00 35.45 106 LYS A CA 1
ATOM 710 C C . LYS A 1 89 ? 35.890 42.413 0.717 1.00 38.10 106 LYS A C 1
ATOM 711 O O . LYS A 1 89 ? 34.709 42.107 0.879 1.00 39.30 106 LYS A O 1
ATOM 717 N N . TYR A 1 90 ? 36.711 42.704 1.718 1.00 32.50 107 TYR A N 1
ATOM 718 C CA . TYR A 1 90 ? 36.275 42.644 3.107 1.00 30.60 107 TYR A CA 1
ATOM 719 C C . TYR A 1 90 ? 35.984 44.009 3.716 1.00 27.65 107 TYR A C 1
ATOM 720 O O . TYR A 1 90 ? 36.463 45.037 3.237 1.00 33.77 107 TYR A O 1
ATOM 729 N N . ASP A 1 91 ? 35.189 44.010 4.776 1.00 29.67 108 ASP A N 1
ATOM 730 C CA . ASP A 1 91 ? 34.842 45.245 5.464 1.00 31.03 108 ASP A CA 1
ATOM 731 C C . ASP A 1 91 ? 36.015 45.720 6.292 1.00 29.46 108 ASP A C 1
ATOM 732 O O . ASP A 1 91 ? 36.240 46.916 6.436 1.00 29.10 108 ASP A O 1
ATOM 737 N N . ILE A 1 92 ? 36.751 44.768 6.851 1.00 23.03 109 ILE A N 1
ATOM 738 C CA . ILE A 1 92 ? 37.904 45.085 7.679 1.00 23.07 109 ILE A CA 1
ATOM 739 C C . ILE A 1 92 ? 39.007 44.070 7.432 1.00 23.75 109 ILE A C 1
ATOM 740 O O . ILE A 1 92 ? 38.750 42.872 7.380 1.00 27.55 109 ILE A O 1
ATOM 745 N N . ALA A 1 93 ? 40.230 44.552 7.268 1.00 21.08 110 ALA A N 1
ATOM 746 C CA . ALA A 1 93 ? 41.376 43.672 7.105 1.00 24.31 110 ALA A CA 1
ATOM 747 C C . ALA A 1 93 ? 42.162 43.891 8.407 1.00 26.36 110 ALA A C 1
ATOM 748 O O . ALA A 1 93 ? 42.366 45.036 8.811 1.00 21.57 110 ALA A O 1
ATOM 750 N N . ILE A 1 94 ? 42.562 42.814 9.082 1.00 23.40 111 ILE A N 1
ATOM 751 C CA . ILE A 1 94 ? 43.321 42.952 10.323 1.00 18.37 111 ILE A CA 1
ATOM 752 C C . ILE A 1 94 ? 44.476 41.965 10.412 1.00 18.24 111 ILE A C 1
ATOM 753 O O . ILE A 1 94 ? 44.614 41.070 9.585 1.00 23.25 111 ILE A O 1
ATOM 758 N N . CYS A 1 95 ? 45.322 42.154 11.415 1.00 18.97 112 CYS A N 1
ATOM 759 C CA . CYS A 1 95 ? 46.440 41.257 11.652 1.00 20.63 112 CYS A CA 1
ATOM 760 C C . CYS A 1 95 ? 46.935 41.511 13.069 1.00 23.50 112 CYS A C 1
ATOM 761 O O . CYS A 1 95 ? 46.750 42.603 13.614 1.00 19.12 112 CYS A O 1
ATOM 764 N N . HIS A 1 96 ? 47.547 40.495 13.668 1.00 24.71 113 HIS A N 1
ATOM 765 C CA . HIS A 1 96 ? 48.067 40.610 15.024 1.00 19.80 113 HIS A CA 1
ATOM 766 C C . HIS A 1 96 ? 49.450 39.996 15.076 1.00 20.32 113 HIS A C 1
ATOM 767 O O . HIS A 1 96 ? 49.613 38.811 14.809 1.00 20.39 113 HIS A O 1
ATOM 774 N N . ALA A 1 97 ? 50.439 40.822 15.409 1.00 24.58 114 ALA A N 1
ATOM 775 C CA . ALA A 1 97 ? 51.836 40.399 15.507 1.00 23.45 114 ALA A CA 1
ATOM 776 C C . ALA A 1 97 ? 52.216 39.631 14.259 1.00 20.28 114 ALA A C 1
ATOM 777 O O . ALA A 1 97 ? 52.791 38.545 14.331 1.00 26.80 114 ALA A O 1
ATOM 779 N N . PHE A 1 98 ? 51.915 40.219 13.109 1.00 25.89 115 PHE A N 1
ATOM 780 C CA . PHE A 1 98 ? 52.188 39.583 11.830 1.00 26.92 115 PHE A CA 1
ATOM 781 C C . PHE A 1 98 ? 53.201 40.358 11.001 1.00 24.91 115 PHE A C 1
ATOM 782 O O . PHE A 1 98 ? 54.190 39.804 10.533 1.00 26.77 115 PHE A O 1
ATOM 790 N N . LEU A 1 99 ? 52.953 41.648 10.835 1.00 22.66 116 LEU A N 1
ATOM 791 C CA . LEU A 1 99 ? 53.820 42.490 10.032 1.00 24.37 116 LEU A CA 1
ATOM 792 C C . LEU A 1 99 ? 55.280 42.553 10.477 1.00 22.98 116 LEU A C 1
ATOM 793 O O . LEU A 1 99 ? 56.163 42.785 9.651 1.00 25.60 116 LEU A O 1
ATOM 798 N N . LEU A 1 100 ? 55.545 42.332 11.761 1.00 25.28 117 LEU A N 1
ATOM 799 C CA . LEU A 1 100 ? 56.915 42.383 12.262 1.00 28.43 117 LEU A CA 1
ATOM 800 C C . LEU A 1 100 ? 57.775 41.250 11.699 1.00 33.08 117 LEU A C 1
ATOM 801 O O . LEU A 1 100 ? 59.000 41.284 11.810 1.00 35.15 117 LEU A O 1
ATOM 806 N N . HIS A 1 101 ? 57.135 40.245 11.106 1.00 31.56 118 HIS A N 1
ATOM 807 C CA . HIS A 1 101 ? 57.854 39.108 10.534 1.00 28.38 118 HIS A CA 1
ATOM 808 C C . HIS A 1 101 ? 58.050 39.273 9.025 1.00 35.47 118 HIS A C 1
ATOM 809 O O . HIS A 1 101 ? 58.704 38.455 8.381 1.00 40.28 118 HIS A O 1
ATOM 824 N N . THR A 1 103 ? 59.583 40.965 5.689 1.00 44.45 120 THR A N 1
ATOM 825 C CA . THR A 1 103 ? 60.823 41.629 5.303 1.00 38.76 120 THR A CA 1
ATOM 826 C C . THR A 1 103 ? 60.487 42.940 4.596 1.00 36.22 120 THR A C 1
ATOM 827 O O . THR A 1 103 ? 61.278 43.881 4.592 1.00 38.17 120 THR A O 1
ATOM 831 N N . THR A 1 104 ? 59.303 42.999 4.000 1.00 36.50 121 THR A N 1
ATOM 832 C CA . THR A 1 104 ? 58.867 44.209 3.314 1.00 42.84 121 THR A CA 1
ATOM 833 C C . THR A 1 104 ? 57.450 44.548 3.780 1.00 39.16 121 THR A C 1
ATOM 834 O O . THR A 1 104 ? 56.481 44.359 3.044 1.00 39.80 121 THR A O 1
ATOM 838 N N . PRO A 1 105 ? 57.319 45.065 5.018 1.00 40.84 122 PRO A N 1
ATOM 839 C CA . PRO A 1 105 ? 56.041 45.446 5.639 1.00 28.53 122 PRO A CA 1
ATOM 840 C C . PRO A 1 105 ? 55.109 46.291 4.779 1.00 26.72 122 PRO A C 1
ATOM 841 O O . PRO A 1 105 ? 53.924 45.985 4.666 1.00 26.58 122 PRO A O 1
ATOM 845 N N . GLU A 1 106 ? 55.642 47.358 4.185 1.00 26.95 123 GLU A N 1
ATOM 846 C CA . GLU A 1 106 ? 54.827 48.255 3.359 1.00 34.53 123 GLU A CA 1
ATOM 847 C C . GLU A 1 106 ? 54.080 47.504 2.256 1.00 26.91 123 GLU A C 1
ATOM 848 O O . GLU A 1 106 ? 52.899 47.752 2.021 1.00 36.86 123 GLU A O 1
ATOM 854 N N . THR A 1 107 ? 54.768 46.593 1.575 1.00 27.89 124 THR A N 1
ATOM 855 C CA . THR A 1 107 ? 54.156 45.835 0.487 1.00 33.98 124 THR A CA 1
ATOM 856 C C . THR A 1 107 ? 52.992 44.979 0.982 1.00 29.83 124 THR A C 1
ATOM 857 O O . THR A 1 107 ? 51.908 44.988 0.389 1.00 31.01 124 THR A O 1
ATOM 869 N N . LEU A 1 109 ? 51.272 45.449 3.640 1.00 29.43 126 LEU A N 1
ATOM 870 C CA . LEU A 1 109 ? 50.195 46.349 4.056 1.00 31.59 126 LEU A CA 1
ATOM 871 C C . LEU A 1 109 ? 49.396 46.772 2.827 1.00 30.98 126 LEU A C 1
ATOM 872 O O . LEU A 1 109 ? 48.165 46.852 2.863 1.00 31.83 126 LEU A O 1
ATOM 877 N N . GLN A 1 110 ? 50.113 47.045 1.741 1.00 32.24 127 GLN A N 1
ATOM 878 C CA . GLN A 1 110 ? 49.506 47.439 0.470 1.00 34.29 127 GLN A CA 1
ATOM 879 C C . GLN A 1 110 ? 48.521 46.353 0.031 1.00 30.36 127 GLN A C 1
ATOM 880 O O . GLN A 1 110 ? 47.385 46.643 -0.354 1.00 24.76 127 GLN A O 1
ATOM 886 N N . LYS A 1 111 ? 48.964 45.099 0.089 1.00 25.20 128 LYS A N 1
ATOM 887 C CA . LYS A 1 111 ? 48.107 43.978 -0.287 1.00 33.34 128 LYS A CA 1
ATOM 888 C C . LYS A 1 111 ? 46.883 43.897 0.623 1.00 28.04 128 LYS A C 1
ATOM 889 O O . LYS A 1 111 ? 45.774 43.664 0.146 1.00 35.60 128 LYS A O 1
ATOM 903 N N . ILE A 1 113 ? 45.399 46.289 2.184 1.00 29.61 130 ILE A N 1
ATOM 904 C CA . ILE A 1 113 ? 44.531 47.399 1.804 1.00 32.89 130 ILE A CA 1
ATOM 905 C C . ILE A 1 113 ? 43.708 47.061 0.564 1.00 33.79 130 ILE A C 1
ATOM 906 O O . ILE A 1 113 ? 42.511 47.343 0.509 1.00 33.88 130 ILE A O 1
ATOM 911 N N . HIS A 1 114 ? 44.357 46.472 -0.436 1.00 30.63 131 HIS A N 1
ATOM 912 C CA . HIS A 1 114 ? 43.671 46.113 -1.666 1.00 35.69 131 HIS A CA 1
ATOM 913 C C . HIS A 1 114 ? 42.542 45.118 -1.447 1.00 40.09 131 HIS A C 1
ATOM 914 O O . HIS A 1 114 ? 41.611 45.051 -2.255 1.00 44.54 131 HIS A O 1
ATOM 921 N N . SER A 1 115 ? 42.611 44.353 -0.360 1.00 26.67 132 SER A N 1
ATOM 922 C CA . SER A 1 115 ? 41.575 43.372 -0.074 1.00 26.15 132 SER A CA 1
ATOM 923 C C . SER A 1 115 ? 40.414 44.002 0.686 1.00 25.54 132 SER A C 1
ATOM 924 O O . SER A 1 115 ? 39.444 43.327 1.023 1.00 25.70 132 SER A O 1
ATOM 927 N N . VAL A 1 116 ? 40.503 45.302 0.949 1.00 28.85 133 VAL A N 1
ATOM 928 C CA . VAL A 1 116 ? 39.442 45.996 1.676 1.00 29.54 133 VAL A CA 1
ATOM 929 C C . VAL A 1 116 ? 38.551 46.806 0.741 1.00 28.33 133 VAL A C 1
ATOM 930 O O . VAL A 1 116 ? 39.038 47.503 -0.148 1.00 30.20 133 VAL A O 1
ATOM 934 N N . LYS A 1 117 ? 37.241 46.712 0.946 1.00 28.85 134 LYS A N 1
ATOM 935 C CA . LYS A 1 117 ? 36.298 47.446 0.110 1.00 38.50 134 LYS A CA 1
ATOM 936 C C . LYS A 1 117 ? 36.323 48.930 0.455 1.00 41.43 134 LYS A C 1
ATOM 937 O O . LYS A 1 117 ? 36.691 49.308 1.568 1.00 46.48 134 LYS A O 1
ATOM 943 N N . LYS A 1 118 ? 35.936 49.765 -0.505 1.00 44.18 135 LYS A N 1
ATOM 944 C CA . LYS A 1 118 ? 35.886 51.207 -0.295 1.00 43.94 135 LYS A CA 1
ATOM 945 C C . LYS A 1 118 ? 35.021 51.499 0.929 1.00 43.40 135 LYS A C 1
ATOM 946 O O . LYS A 1 118 ? 33.921 50.960 1.068 1.00 28.09 135 LYS A O 1
ATOM 952 N N . GLY A 1 119 ? 35.529 52.348 1.818 1.00 39.27 136 GLY A N 1
ATOM 953 C CA . GLY A 1 119 ? 34.791 52.670 3.021 1.00 33.86 136 GLY A CA 1
ATOM 954 C C . GLY A 1 119 ? 35.104 51.669 4.115 1.00 35.70 136 GLY A C 1
ATOM 955 O O . GLY A 1 119 ? 34.622 51.798 5.243 1.00 37.26 136 GLY A O 1
ATOM 956 N N . GLY A 1 120 ? 35.917 50.669 3.781 1.00 30.12 137 GLY A N 1
ATOM 957 C CA . GLY A 1 120 ? 36.285 49.651 4.752 1.00 32.41 137 GLY A CA 1
ATOM 958 C C . GLY A 1 120 ? 37.378 50.113 5.698 1.00 30.77 137 GLY A C 1
ATOM 959 O O . GLY A 1 120 ? 37.873 51.233 5.591 1.00 33.82 137 GLY A O 1
ATOM 960 N N . LYS A 1 121 ? 37.772 49.242 6.619 1.00 30.76 138 LYS A N 1
ATOM 961 C CA . LYS A 1 121 ? 38.802 49.588 7.588 1.00 30.31 138 LYS A CA 1
ATOM 962 C C . LYS A 1 121 ? 39.973 48.606 7.582 1.00 27.69 138 LYS A C 1
ATOM 963 O O . LYS A 1 121 ? 39.856 47.471 7.119 1.00 30.08 138 LYS A O 1
ATOM 969 N N . ILE A 1 122 ? 41.109 49.066 8.090 1.00 28.37 139 ILE A N 1
ATOM 970 C CA . ILE A 1 122 ? 42.279 48.220 8.236 1.00 22.98 139 ILE A CA 1
ATOM 971 C C . ILE A 1 122 ? 42.749 48.437 9.679 1.00 18.97 139 ILE A C 1
ATOM 972 O O . ILE A 1 122 ? 42.906 49.576 10.120 1.00 27.05 139 ILE A O 1
ATOM 977 N N . ILE A 1 123 ? 42.905 47.347 10.427 1.00 22.39 140 ILE A N 1
ATOM 978 C CA . ILE A 1 123 ? 43.342 47.416 11.823 1.00 17.59 140 ILE A CA 1
ATOM 979 C C . ILE A 1 123 ? 44.562 46.528 11.996 1.00 20.38 140 ILE A C 1
ATOM 980 O O . ILE A 1 123 ? 44.513 45.343 11.682 1.00 19.70 140 ILE A O 1
ATOM 985 N N . CYS A 1 124 ? 45.648 47.091 12.511 1.00 15.99 141 CYS A N 1
ATOM 986 C CA . CYS A 1 124 ? 46.862 46.320 12.734 1.00 15.22 141 CYS A CA 1
ATOM 987 C C . CYS A 1 124 ? 47.227 46.355 14.217 1.00 23.08 141 CYS A C 1
ATOM 988 O O . CYS A 1 124 ? 47.282 47.428 14.825 1.00 20.89 141 CYS A O 1
ATOM 991 N N . PHE A 1 125 ? 47.440 45.172 14.792 1.00 18.04 142 PHE A N 1
ATOM 992 C CA . PHE A 1 125 ? 47.838 45.029 16.192 1.00 17.34 142 PHE A CA 1
ATOM 993 C C . PHE A 1 125 ? 49.293 44.592 16.108 1.00 21.54 142 PHE A C 1
ATOM 994 O O . PHE A 1 125 ? 49.584 43.431 15.829 1.00 18.75 142 PHE A O 1
ATOM 1002 N N . GLU A 1 126 ? 50.211 45.526 16.316 1.00 19.89 143 GLU A N 1
ATOM 1003 C CA . GLU A 1 126 ? 51.620 45.194 16.233 1.00 15.76 143 GLU A CA 1
ATOM 1004 C C . GLU A 1 126 ? 52.378 45.663 17.465 1.00 15.08 143 GLU A C 1
ATOM 1005 O O . GLU A 1 126 ? 52.013 46.634 18.122 1.00 18.81 143 GLU A O 1
ATOM 1011 N N . PRO A 1 127 ? 53.447 44.953 17.805 1.00 19.71 144 PRO A N 1
ATOM 1012 C CA . PRO A 1 127 ? 54.235 45.317 18.977 1.00 17.04 144 PRO A CA 1
ATOM 1013 C C . PRO A 1 127 ? 55.265 46.417 18.757 1.00 24.03 144 PRO A C 1
ATOM 1014 O O . PRO A 1 127 ? 55.589 46.789 17.628 1.00 20.02 144 PRO A O 1
ATOM 1018 N N . HIS A 1 128 ? 55.767 46.931 19.869 1.00 20.70 145 HIS A N 1
ATOM 1019 C CA . HIS A 1 128 ? 56.795 47.950 19.859 1.00 29.06 145 HIS A CA 1
ATOM 1020 C C . HIS A 1 128 ? 57.732 47.503 20.963 1.00 19.70 145 HIS A C 1
ATOM 1021 O O . HIS A 1 128 ? 57.703 48.026 22.077 1.00 24.17 145 HIS A O 1
ATOM 1028 N N . TRP A 1 129 ? 58.553 46.514 20.638 1.00 21.24 146 TRP A N 1
ATOM 1029 C CA . TRP A 1 129 ? 59.483 45.933 21.591 1.00 26.22 146 TRP A CA 1
ATOM 1030 C C . TRP A 1 129 ? 60.206 46.907 22.506 1.00 24.72 146 TRP A C 1
ATOM 1031 O O . TRP A 1 129 ? 60.232 46.703 23.721 1.00 29.77 146 TRP A O 1
ATOM 1042 N N . ILE A 1 130 ? 60.775 47.970 21.943 1.00 25.29 147 ILE A N 1
ATOM 1043 C CA . ILE A 1 130 ? 61.521 48.923 22.760 1.00 20.96 147 ILE A CA 1
ATOM 1044 C C . ILE A 1 130 ? 60.670 49.551 23.873 1.00 24.71 147 ILE A C 1
ATOM 1045 O O . ILE A 1 130 ? 61.126 49.624 25.018 1.00 23.14 147 ILE A O 1
ATOM 1050 N N . SER A 1 131 ? 59.441 49.975 23.566 1.00 15.91 148 SER A N 1
ATOM 1051 C CA . SER A 1 131 ? 58.586 50.566 24.603 1.00 23.06 148 SER A CA 1
ATOM 1052 C C . SER A 1 131 ? 58.105 49.444 25.540 1.00 23.24 148 SER A C 1
ATOM 1053 O O . SER A 1 131 ? 57.914 49.659 26.733 1.00 21.22 148 SER A O 1
ATOM 1056 N N . ASN A 1 132 ? 57.945 48.241 24.993 1.00 20.86 149 ASN A N 1
ATOM 1057 C CA . ASN A 1 132 ? 57.553 47.082 25.789 1.00 20.18 149 ASN A CA 1
ATOM 1058 C C . ASN A 1 132 ? 58.643 46.844 26.852 1.00 22.82 149 ASN A C 1
ATOM 1059 O O . ASN A 1 132 ? 58.345 46.770 28.041 1.00 21.29 149 ASN A O 1
ATOM 1072 N N . ALA A 1 134 ? 60.976 48.888 27.962 1.00 20.72 151 ALA A N 1
ATOM 1073 C CA . ALA A 1 134 ? 61.121 50.022 28.874 1.00 21.68 151 ALA A CA 1
ATOM 1074 C C . ALA A 1 134 ? 59.973 50.037 29.882 1.00 17.76 151 ALA A C 1
ATOM 1075 O O . ALA A 1 134 ? 60.032 50.734 30.886 1.00 18.90 151 ALA A O 1
ATOM 1077 N N . SER A 1 135 ? 58.931 49.259 29.608 1.00 29.01 152 SER A N 1
ATOM 1078 C CA . SER A 1 135 ? 57.765 49.198 30.492 1.00 33.11 152 SER A CA 1
ATOM 1079 C C . SER A 1 135 ? 57.856 48.070 31.506 1.00 41.50 152 SER A C 1
ATOM 1080 O O . SER A 1 135 ? 56.936 47.253 31.609 1.00 44.84 152 SER A O 1
ATOM 1083 N N . TYR A 1 136 ? 58.961 48.033 32.247 1.00 34.24 153 TYR A N 1
ATOM 1084 C CA . TYR A 1 136 ? 59.173 47.017 33.271 1.00 26.61 153 TYR A CA 1
ATOM 1085 C C . TYR A 1 136 ? 59.599 47.675 34.561 1.00 30.07 153 TYR A C 1
ATOM 1086 O O . TYR A 1 136 ? 60.417 48.597 34.556 1.00 26.55 153 TYR A O 1
ATOM 1095 N N . LEU A 1 137 ? 59.037 47.189 35.661 1.00 23.94 154 LEU A N 1
ATOM 1096 C CA . LEU A 1 137 ? 59.347 47.696 36.983 1.00 19.35 154 LEU A CA 1
ATOM 1097 C C . LEU A 1 137 ? 59.371 46.469 37.887 1.00 25.29 154 LEU A C 1
ATOM 1098 O O . LEU A 1 137 ? 58.377 45.741 37.987 1.00 23.73 154 LEU A O 1
ATOM 1103 N N . LEU A 1 138 ? 60.523 46.227 38.510 1.00 18.54 155 LEU A N 1
ATOM 1104 C CA . LEU A 1 138 ? 60.703 45.092 39.407 1.00 22.92 155 LEU A CA 1
ATOM 1105 C C . LEU A 1 138 ? 61.061 45.645 40.776 1.00 24.55 155 LEU A C 1
ATOM 1106 O O . LEU A 1 138 ? 62.105 46.276 40.936 1.00 27.71 155 LEU A O 1
ATOM 1111 N N . ASP A 1 139 ? 60.204 45.423 41.765 1.00 24.91 156 ASP A N 1
ATOM 1112 C CA . ASP A 1 139 ? 60.485 45.930 43.105 1.00 28.50 156 ASP A CA 1
ATOM 1113 C C . ASP A 1 139 ? 61.766 45.312 43.665 1.00 25.83 156 ASP A C 1
ATOM 1114 O O . ASP A 1 139 ? 61.955 44.098 43.614 1.00 30.46 156 ASP A O 1
ATOM 1119 N N . GLY A 1 140 ? 62.652 46.165 44.173 1.00 36.91 157 GLY A N 1
ATOM 1120 C CA . GLY A 1 140 ? 63.904 45.702 44.754 1.00 37.46 157 GLY A CA 1
ATOM 1121 C C . GLY A 1 140 ? 65.065 45.639 43.782 1.00 36.46 157 GLY A C 1
ATOM 1122 O O . GLY A 1 140 ? 66.171 45.248 44.147 1.00 42.89 157 GLY A O 1
ATOM 1123 N N . GLU A 1 141 ? 64.816 46.031 42.540 1.00 38.26 158 GLU A N 1
ATOM 1124 C CA . GLU A 1 141 ? 65.844 45.998 41.510 1.00 35.22 158 GLU A CA 1
ATOM 1125 C C . GLU A 1 141 ? 65.761 47.215 40.603 1.00 35.14 158 GLU A C 1
ATOM 1126 O O . GLU A 1 141 ? 64.669 47.661 40.256 1.00 41.18 158 GLU A O 1
ATOM 1132 N N . LYS A 1 142 ? 66.916 47.751 40.221 1.00 35.00 159 LYS A N 1
ATOM 1133 C CA . LYS A 1 142 ? 66.957 48.896 39.321 1.00 34.53 159 LYS A CA 1
ATOM 1134 C C . LYS A 1 142 ? 66.777 48.359 37.913 1.00 31.52 159 LYS A C 1
ATOM 1135 O O . LYS A 1 142 ? 67.447 47.406 37.518 1.00 28.31 159 LYS A O 1
ATOM 1141 N N . GLN A 1 143 ? 65.877 48.970 37.156 1.00 26.76 160 GLN A N 1
ATOM 1142 C CA . GLN A 1 143 ? 65.611 48.516 35.804 1.00 29.69 160 GLN A CA 1
ATOM 1143 C C . GLN A 1 143 ? 66.883 48.294 34.982 1.00 33.72 160 GLN A C 1
ATOM 1144 O O . GLN A 1 143 ? 66.999 47.284 34.283 1.00 29.65 160 GLN A O 1
ATOM 1150 N N . SER A 1 144 ? 67.829 49.230 35.062 1.00 27.61 161 SER A N 1
ATOM 1151 C CA . SER A 1 144 ? 69.086 49.115 34.317 1.00 32.84 161 SER A CA 1
ATOM 1152 C C . SER A 1 144 ? 69.908 47.882 34.704 1.00 36.70 161 SER A C 1
ATOM 1153 O O . SER A 1 144 ? 70.826 47.502 33.981 1.00 40.50 161 SER A O 1
ATOM 1156 N N . GLU A 1 145 ? 69.576 47.265 35.835 1.00 32.10 162 GLU A N 1
ATOM 1157 C CA . GLU A 1 145 ? 70.278 46.073 36.309 1.00 40.36 162 GLU A CA 1
ATOM 1158 C C . GLU A 1 145 ? 69.869 44.818 35.541 1.00 39.29 162 GLU A C 1
ATOM 1159 O O . GLU A 1 145 ? 70.672 43.907 35.365 1.00 36.03 162 GLU A O 1
ATOM 1165 N N . PHE A 1 146 ? 68.614 44.750 35.109 1.00 35.29 163 PHE A N 1
ATOM 1166 C CA . PHE A 1 146 ? 68.162 43.562 34.401 1.00 30.28 163 PHE A CA 1
ATOM 1167 C C . PHE A 1 146 ? 67.660 43.823 32.998 1.00 27.39 163 PHE A C 1
ATOM 1168 O O . PHE A 1 146 ? 67.212 42.902 32.319 1.00 25.70 163 PHE A O 1
ATOM 1176 N N . ILE A 1 147 ? 67.747 45.080 32.568 1.00 30.84 164 ILE A N 1
ATOM 1177 C CA . ILE A 1 147 ? 67.330 45.478 31.227 1.00 27.69 164 ILE A CA 1
ATOM 1178 C C . ILE A 1 147 ? 68.202 46.626 30.711 1.00 26.58 164 ILE A C 1
ATOM 1179 O O . ILE A 1 147 ? 68.156 47.737 31.234 1.00 31.21 164 ILE A O 1
ATOM 1184 N N . GLN A 1 148 ? 69.007 46.349 29.690 1.00 32.20 165 GLN A N 1
ATOM 1185 C CA . GLN A 1 148 ? 69.877 47.366 29.098 1.00 32.42 165 GLN A CA 1
ATOM 1186 C C . GLN A 1 148 ? 69.185 47.983 27.893 1.00 32.39 165 GLN A C 1
ATOM 1187 O O . GLN A 1 148 ? 69.372 47.528 26.762 1.00 26.05 165 GLN A O 1
ATOM 1193 N N . LEU A 1 149 ? 68.386 49.021 28.135 1.00 27.78 166 LEU A N 1
ATOM 1194 C CA . LEU A 1 149 ? 67.658 49.679 27.055 1.00 28.81 166 LEU A CA 1
ATOM 1195 C C . LEU A 1 149 ? 68.566 50.182 25.943 1.00 27.99 166 LEU A C 1
ATOM 1196 O O . LEU A 1 149 ? 68.208 50.112 24.769 1.00 30.41 166 LEU A O 1
ATOM 1201 N N . GLY A 1 150 ? 69.735 50.692 26.317 1.00 27.01 167 GLY A N 1
ATOM 1202 C CA . GLY A 1 150 ? 70.672 51.189 25.328 1.00 23.65 167 GLY A CA 1
ATOM 1203 C C . GLY A 1 150 ? 71.091 50.094 24.365 1.00 24.47 167 GLY A C 1
ATOM 1204 O O . GLY A 1 150 ? 71.071 50.291 23.157 1.00 26.87 167 GLY A O 1
ATOM 1205 N N . VAL A 1 151 ? 71.463 48.935 24.898 1.00 27.28 168 VAL A N 1
ATOM 1206 C CA . VAL A 1 151 ? 71.879 47.808 24.069 1.00 28.31 168 VAL A CA 1
ATOM 1207 C C . VAL A 1 151 ? 70.707 47.319 23.219 1.00 34.51 168 VAL A C 1
ATOM 1208 O O . VAL A 1 151 ? 70.846 47.143 22.007 1.00 34.17 168 VAL A O 1
ATOM 1212 N N . LEU A 1 152 ? 69.555 47.110 23.858 1.00 34.41 169 LEU A N 1
ATOM 1213 C CA . LEU A 1 152 ? 68.350 46.643 23.163 1.00 30.95 169 LEU A CA 1
ATOM 1214 C C . LEU A 1 152 ? 67.976 47.582 22.026 1.00 29.33 169 LEU A C 1
ATOM 1215 O O . LEU A 1 152 ? 67.613 47.148 20.931 1.00 28.31 169 LEU A O 1
ATOM 1220 N N . GLN A 1 153 ? 68.073 48.875 22.295 1.00 28.37 170 GLN A N 1
ATOM 1221 C CA . GLN A 1 153 ? 67.759 49.879 21.299 1.00 29.61 170 GLN A CA 1
ATOM 1222 C C . GLN A 1 153 ? 68.625 49.647 20.056 1.00 31.08 170 GLN A C 1
ATOM 1223 O O . GLN A 1 153 ? 68.102 49.571 18.945 1.00 32.59 170 GLN A O 1
ATOM 1229 N N . LYS A 1 154 ? 69.938 49.506 20.238 1.00 35.56 171 LYS A N 1
ATOM 1230 C CA . LYS A 1 154 ? 70.842 49.272 19.105 1.00 40.99 171 LYS A CA 1
ATOM 1231 C C . LYS A 1 154 ? 70.584 47.921 18.452 1.00 33.09 171 LYS A C 1
ATOM 1232 O O . LYS A 1 154 ? 70.577 47.803 17.228 1.00 41.92 171 LYS A O 1
ATOM 1238 N N . LEU A 1 155 ? 70.380 46.904 19.281 1.00 30.49 172 LEU A N 1
ATOM 1239 C CA . LEU A 1 155 ? 70.130 45.552 18.802 1.00 26.89 172 LEU A CA 1
ATOM 1240 C C . LEU A 1 155 ? 68.915 45.455 17.882 1.00 32.29 172 LEU A C 1
ATOM 1241 O O . LEU A 1 155 ? 69.017 44.915 16.785 1.00 40.59 172 LEU A O 1
ATOM 1246 N N . PHE A 1 156 ? 67.768 45.976 18.310 1.00 29.44 173 PHE A N 1
ATOM 1247 C CA . PHE A 1 156 ? 66.573 45.899 17.472 1.00 32.02 173 PHE A CA 1
ATOM 1248 C C . PHE A 1 156 ? 66.720 46.702 16.179 1.00 32.85 173 PHE A C 1
ATOM 1249 O O . PHE A 1 156 ? 66.173 46.321 15.142 1.00 31.52 173 PHE A O 1
ATOM 1257 N N . GLU A 1 157 ? 67.456 47.809 16.233 1.00 35.65 174 GLU A N 1
ATOM 1258 C CA . GLU A 1 157 ? 67.666 48.626 15.039 1.00 34.53 174 GLU A CA 1
ATOM 1259 C C . GLU A 1 157 ? 68.553 47.868 14.049 1.00 35.72 174 GLU A C 1
ATOM 1260 O O . GLU A 1 157 ? 68.336 47.918 12.840 1.00 32.56 174 GLU A O 1
ATOM 1266 N N . SER A 1 158 ? 69.539 47.144 14.567 1.00 35.37 175 SER A N 1
ATOM 1267 C CA . SER A 1 158 ? 70.440 46.383 13.713 1.00 40.99 175 SER A CA 1
ATOM 1268 C C . SER A 1 158 ? 69.709 45.279 12.961 1.00 43.57 175 SER A C 1
ATOM 1269 O O . SER A 1 158 ? 69.839 45.158 11.742 1.00 37.78 175 SER A O 1
ATOM 1272 N N . ASP A 1 159 ? 68.950 44.471 13.696 1.00 43.66 176 ASP A N 1
ATOM 1273 C CA . ASP A 1 159 ? 68.198 43.375 13.099 1.00 43.69 176 ASP A CA 1
ATOM 1274 C C . ASP A 1 159 ? 67.321 43.882 11.957 1.00 44.48 176 ASP A C 1
ATOM 1275 O O . ASP A 1 159 ? 67.260 43.268 10.896 1.00 49.17 176 ASP A O 1
ATOM 1280 N N . THR A 1 160 ? 66.646 45.005 12.178 1.00 45.38 177 THR A N 1
ATOM 1281 C CA . THR A 1 160 ? 65.772 45.574 11.160 1.00 42.32 177 THR A CA 1
ATOM 1282 C C . THR A 1 160 ? 66.554 45.957 9.911 1.00 43.86 177 THR A C 1
ATOM 1283 O O . THR A 1 160 ? 66.087 45.753 8.792 1.00 49.30 177 THR A O 1
ATOM 1287 N N . GLN A 1 161 ? 67.743 46.514 10.109 1.00 46.96 178 GLN A N 1
ATOM 1288 C CA . GLN A 1 161 ? 68.592 46.922 9.000 1.00 48.97 178 GLN A CA 1
ATOM 1289 C C . GLN A 1 161 ? 69.076 45.707 8.211 1.00 45.63 178 GLN A C 1
ATOM 1290 O O . GLN A 1 161 ? 69.403 45.821 7.035 1.00 50.97 178 GLN A O 1
ATOM 1296 N N . ARG A 1 162 ? 69.118 44.545 8.858 1.00 47.90 179 ARG A N 1
ATOM 1297 C CA . ARG A 1 162 ? 69.552 43.323 8.190 1.00 53.70 179 ARG A CA 1
ATOM 1298 C C . ARG A 1 162 ? 68.457 42.689 7.348 1.00 57.51 179 ARG A C 1
ATOM 1299 O O . ARG A 1 162 ? 68.248 43.063 6.196 1.00 70.07 179 ARG A O 1
ATOM 1307 N N . ASN A 1 163 ? 67.766 41.718 7.937 1.00 56.54 180 ASN A N 1
ATOM 1308 C CA . ASN A 1 163 ? 66.694 40.997 7.256 1.00 57.81 180 ASN A CA 1
ATOM 1309 C C . ASN A 1 163 ? 65.477 41.836 6.899 1.00 53.34 180 ASN A C 1
ATOM 1310 O O . ASN A 1 163 ? 64.798 41.555 5.910 1.00 54.69 180 ASN A O 1
ATOM 1315 N N . GLY A 1 164 ? 65.191 42.854 7.704 1.00 51.16 181 GLY A N 1
ATOM 1316 C CA . GLY A 1 164 ? 64.037 43.699 7.434 1.00 49.22 181 GLY A CA 1
ATOM 1317 C C . GLY A 1 164 ? 62.919 43.565 8.461 1.00 50.88 181 GLY A C 1
ATOM 1318 O O . GLY A 1 164 ? 62.037 44.423 8.529 1.00 40.53 181 GLY A O 1
ATOM 1319 N N . LYS A 1 165 ? 62.949 42.486 9.247 1.00 48.20 182 LYS A N 1
ATOM 1320 C CA . LYS A 1 165 ? 61.949 42.248 10.290 1.00 50.88 182 LYS A CA 1
ATOM 1321 C C . LYS A 1 165 ? 62.042 43.360 11.327 1.00 48.85 182 LYS A C 1
ATOM 1322 O O . LYS A 1 165 ? 63.098 43.578 11.925 1.00 46.35 182 LYS A O 1
ATOM 1328 N N . ASP A 1 166 ? 60.927 44.042 11.551 1.00 39.63 183 ASP A N 1
ATOM 1329 C CA . ASP A 1 166 ? 60.887 45.152 12.483 1.00 31.79 183 ASP A CA 1
ATOM 1330 C C . ASP A 1 166 ? 60.093 44.854 13.751 1.00 27.63 183 ASP A C 1
ATOM 1331 O O . ASP A 1 166 ? 58.868 44.772 13.720 1.00 32.85 183 ASP A O 1
ATOM 1336 N N . GLY A 1 167 ? 60.797 44.703 14.865 1.00 29.98 184 GLY A N 1
ATOM 1337 C CA . GLY A 1 167 ? 60.140 44.433 16.131 1.00 21.97 184 GLY A CA 1
ATOM 1338 C C . GLY A 1 167 ? 59.482 45.678 16.698 1.00 29.83 184 GLY A C 1
ATOM 1339 O O . GLY A 1 167 ? 58.677 45.596 17.629 1.00 28.46 184 GLY A O 1
ATOM 1340 N N . ASN A 1 168 ? 59.827 46.837 16.145 1.00 25.58 185 ASN A N 1
ATOM 1341 C CA . ASN A 1 168 ? 59.241 48.093 16.593 1.00 28.38 185 ASN A CA 1
ATOM 1342 C C . ASN A 1 168 ? 58.279 48.643 15.544 1.00 26.30 185 ASN A C 1
ATOM 1343 O O . ASN A 1 168 ? 57.895 49.813 15.573 1.00 28.72 185 ASN A O 1
ATOM 1348 N N . ILE A 1 169 ? 57.867 47.783 14.625 1.00 23.61 186 ILE A N 1
ATOM 1349 C CA . ILE A 1 169 ? 56.974 48.214 13.565 1.00 22.91 186 ILE A CA 1
ATOM 1350 C C . ILE A 1 169 ? 55.635 48.803 14.039 1.00 18.15 186 ILE A C 1
ATOM 1351 O O . ILE A 1 169 ? 55.018 49.592 13.322 1.00 21.18 186 ILE A O 1
ATOM 1356 N N . GLY A 1 170 ? 55.201 48.447 15.246 1.00 21.12 187 GLY A N 1
ATOM 1357 C CA . GLY A 1 170 ? 53.935 48.958 15.764 1.00 19.76 187 GLY A CA 1
ATOM 1358 C C . GLY A 1 170 ? 53.750 50.469 15.710 1.00 21.99 187 GLY A C 1
ATOM 1359 O O . GLY A 1 170 ? 52.636 50.968 15.520 1.00 21.76 187 GLY A O 1
ATOM 1368 N N . LYS A 1 172 ? 55.3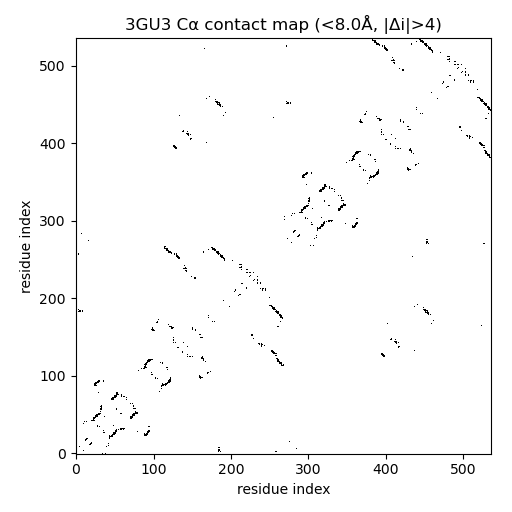43 52.384 13.507 1.00 24.96 189 LYS A N 1
ATOM 1369 C CA . LYS A 1 172 ? 55.555 52.827 12.133 1.00 21.72 189 LYS A CA 1
ATOM 1370 C C . LYS A 1 172 ? 54.328 52.595 11.250 1.00 26.57 189 LYS A C 1
ATOM 1371 O O . LYS A 1 172 ? 54.192 53.213 10.198 1.00 25.91 189 LYS A O 1
ATOM 1377 N N . ILE A 1 173 ? 53.432 51.714 11.681 1.00 20.89 190 ILE A N 1
ATOM 1378 C CA . ILE A 1 173 ? 52.237 51.435 10.898 1.00 23.75 190 ILE A CA 1
ATOM 1379 C C . ILE A 1 173 ? 51.516 52.719 10.492 1.00 15.81 190 ILE A C 1
ATOM 1380 O O . ILE A 1 173 ? 51.113 52.863 9.344 1.00 23.10 190 ILE A O 1
ATOM 1385 N N . PRO A 1 174 ? 51.351 53.676 11.426 1.00 25.50 191 PRO A N 1
ATOM 1386 C CA . PRO A 1 174 ? 50.656 54.911 11.035 1.00 21.87 191 PRO A CA 1
ATOM 1387 C C . PRO A 1 174 ? 51.315 55.584 9.822 1.00 25.07 191 PRO A C 1
ATOM 1388 O O . PRO A 1 174 ? 50.629 56.047 8.908 1.00 21.93 191 PRO A O 1
ATOM 1392 N N . ILE A 1 175 ? 52.643 55.619 9.811 1.00 19.39 192 ILE A N 1
ATOM 1393 C CA . ILE A 1 175 ? 53.379 56.230 8.714 1.00 23.93 192 ILE A CA 1
ATOM 1394 C C . ILE A 1 175 ? 53.203 55.445 7.403 1.00 28.36 192 ILE A C 1
ATOM 1395 O O . ILE A 1 175 ? 52.975 56.037 6.342 1.00 21.14 192 ILE A O 1
ATOM 1400 N N . TYR A 1 176 ? 53.286 54.117 7.474 1.00 24.92 193 TYR A N 1
ATOM 1401 C CA . TYR A 1 176 ? 53.104 53.289 6.281 1.00 26.42 193 TYR A CA 1
ATOM 1402 C C . TYR A 1 176 ? 51.689 53.476 5.748 1.00 18.57 193 TYR A C 1
ATOM 1403 O O . TYR A 1 176 ? 51.471 53.583 4.543 1.00 29.00 193 TYR A O 1
ATOM 1412 N N . LEU A 1 177 ? 50.723 53.518 6.652 1.00 15.28 194 LEU A N 1
ATOM 1413 C CA . LEU A 1 177 ? 49.340 53.708 6.248 1.00 17.03 194 LEU A CA 1
ATOM 1414 C C . LEU A 1 177 ? 49.156 55.079 5.607 1.00 24.50 194 LEU A C 1
ATOM 1415 O O . LEU A 1 177 ? 48.374 55.226 4.671 1.00 28.33 194 LEU A O 1
ATOM 1420 N N . SER A 1 178 ? 49.870 56.081 6.116 1.00 25.87 195 SER A N 1
ATOM 1421 C CA . SER A 1 178 ? 49.769 57.432 5.577 1.00 27.03 195 SER A CA 1
ATOM 1422 C C . SER A 1 178 ? 50.286 57.485 4.142 1.00 28.42 195 SER A C 1
ATOM 1423 O O . SER A 1 178 ? 49.616 58.016 3.255 1.00 24.75 195 SER A O 1
ATOM 1426 N N . GLU A 1 179 ? 51.478 56.936 3.923 1.00 17.68 196 GLU A N 1
ATOM 1427 C CA . GLU A 1 179 ? 52.075 56.917 2.595 1.00 30.08 196 GLU A CA 1
ATOM 1428 C C . GLU A 1 179 ? 51.169 56.169 1.616 1.00 28.43 196 GLU A C 1
ATOM 1429 O O . GLU A 1 179 ? 51.095 56.534 0.448 1.00 37.10 196 GLU A O 1
ATOM 1435 N N . LEU A 1 180 ? 50.487 55.125 2.090 1.00 28.72 197 LEU A N 1
ATOM 1436 C CA . LEU A 1 180 ? 49.597 54.332 1.238 1.00 25.58 197 LEU A CA 1
ATOM 1437 C C . LEU A 1 180 ? 48.256 54.984 0.980 1.00 22.86 197 LEU A C 1
ATOM 1438 O O . LEU A 1 180 ? 47.372 54.374 0.386 1.00 29.48 197 LEU A O 1
ATOM 1443 N N . GLY A 1 181 ? 48.083 56.214 1.444 1.00 27.16 198 GLY A N 1
ATOM 1444 C CA . GLY A 1 181 ? 46.828 56.906 1.197 1.00 19.61 198 GLY A CA 1
ATOM 1445 C C . GLY A 1 181 ? 45.637 56.578 2.075 1.00 22.71 198 GLY A C 1
ATOM 1446 O O . GLY A 1 181 ? 44.506 56.924 1.723 1.00 27.96 198 GLY A O 1
ATOM 1447 N N . VAL A 1 182 ? 45.861 55.923 3.209 1.00 23.01 199 VAL A N 1
ATOM 1448 C CA . VAL A 1 182 ? 44.757 55.593 4.117 1.00 22.46 199 VAL A CA 1
ATOM 1449 C C . VAL A 1 182 ? 44.254 56.872 4.798 1.00 20.72 199 VAL A C 1
ATOM 1450 O O . VAL A 1 182 ? 45.036 57.785 5.057 1.00 24.19 199 VAL A O 1
ATOM 1454 N N . LYS A 1 183 ? 42.956 56.935 5.084 1.00 20.99 200 LYS A N 1
ATOM 1455 C CA . LYS A 1 183 ? 42.351 58.112 5.708 1.00 21.94 200 LYS A CA 1
ATOM 1456 C C . LYS A 1 183 ? 41.938 57.893 7.172 1.00 29.37 200 LYS A C 1
ATOM 1457 O O . LYS A 1 183 ? 41.708 56.760 7.598 1.00 22.20 200 LYS A O 1
ATOM 1463 N N . ASN A 1 184 ? 41.836 58.984 7.930 1.00 21.07 201 ASN A N 1
ATOM 1464 C CA . ASN A 1 184 ? 41.435 58.918 9.332 1.00 18.29 201 ASN A CA 1
ATOM 1465 C C . ASN A 1 184 ? 42.297 57.968 10.160 1.00 20.50 201 ASN A C 1
ATOM 1466 O O . ASN A 1 184 ? 41.796 57.201 10.975 1.00 18.80 201 ASN A O 1
ATOM 1471 N N . ILE A 1 185 ? 43.600 58.039 9.940 1.00 22.01 202 ILE A N 1
ATOM 1472 C CA . ILE A 1 185 ? 44.546 57.201 10.641 1.00 18.35 202 ILE A CA 1
ATOM 1473 C C . ILE A 1 185 ? 44.618 57.555 12.119 1.00 27.08 202 ILE A C 1
ATOM 1474 O O . ILE A 1 185 ? 44.640 58.729 12.487 1.00 23.83 202 ILE A O 1
ATOM 1479 N N . GLU A 1 186 ? 44.636 56.534 12.967 1.00 20.91 203 GLU A N 1
ATOM 1480 C CA . GLU A 1 186 ? 44.715 56.760 14.391 1.00 21.97 203 GLU A CA 1
ATOM 1481 C C . GLU A 1 186 ? 45.348 55.549 15.055 1.00 25.61 203 GLU A C 1
ATOM 1482 O O . GLU A 1 186 ? 45.019 54.407 14.733 1.00 19.69 203 GLU A O 1
ATOM 1488 N N . CYS A 1 187 ? 46.265 55.806 15.977 1.00 18.37 204 CYS A N 1
ATOM 1489 C CA . CYS A 1 187 ? 46.948 54.740 16.679 1.00 19.93 204 CYS A CA 1
ATOM 1490 C C . CYS A 1 187 ? 46.568 54.798 18.159 1.00 21.80 204 CYS A C 1
ATOM 1491 O O . CYS A 1 187 ? 46.327 55.876 18.705 1.00 22.64 204 CYS A O 1
ATOM 1494 N N . ARG A 1 188 ? 46.495 53.638 18.802 1.00 17.83 205 ARG A N 1
ATOM 1495 C CA . ARG A 1 188 ? 46.150 53.585 20.216 1.00 15.86 205 ARG A CA 1
ATOM 1496 C C . ARG A 1 188 ? 47.006 52.545 20.909 1.00 22.19 205 ARG A C 1
ATOM 1497 O O . ARG A 1 188 ? 47.334 51.501 20.329 1.00 20.22 205 ARG A O 1
ATOM 1505 N N . VAL A 1 189 ? 47.390 52.831 22.147 1.00 16.15 206 VAL A N 1
ATOM 1506 C CA . VAL A 1 189 ? 48.200 51.876 22.891 1.00 20.30 206 VAL A CA 1
ATOM 1507 C C . VAL A 1 189 ? 47.270 51.042 23.746 1.00 13.23 206 VAL A C 1
ATOM 1508 O O . VAL A 1 189 ? 46.430 51.588 24.446 1.00 13.61 206 VAL A O 1
ATOM 1512 N N . SER A 1 190 ? 47.389 49.722 23.679 1.00 11.98 207 SER A N 1
ATOM 1513 C CA . SER A 1 190 ? 46.536 48.894 24.520 1.00 15.01 207 SER A CA 1
ATOM 1514 C C . SER A 1 190 ? 46.775 49.438 25.938 1.00 14.02 207 SER A C 1
ATOM 1515 O O . SER A 1 190 ? 47.908 49.758 26.300 1.00 14.11 207 SER A O 1
ATOM 1518 N N . ASP A 1 191 ? 45.714 49.567 26.730 1.00 12.00 208 ASP A N 1
ATOM 1519 C CA . ASP A 1 191 ? 45.844 50.127 28.079 1.00 14.03 208 ASP A CA 1
ATOM 1520 C C . ASP A 1 191 ? 46.246 49.100 29.134 1.00 15.53 208 ASP A C 1
ATOM 1521 O O . ASP A 1 191 ? 46.335 49.409 30.315 1.00 14.57 208 ASP A O 1
ATOM 1526 N N . LYS A 1 192 ? 46.503 47.882 28.682 1.00 15.50 209 LYS A N 1
ATOM 1527 C CA . LYS A 1 192 ? 46.860 46.785 29.551 1.00 10.55 209 LYS A CA 1
ATOM 1528 C C . LYS A 1 192 ? 48.154 46.931 30.344 1.00 19.28 209 LYS A C 1
ATOM 1529 O O . LYS A 1 192 ? 49.203 47.286 29.803 1.00 15.85 209 LYS A O 1
ATOM 1535 N N . VAL A 1 193 ? 48.049 46.647 31.641 1.00 18.85 210 VAL A N 1
ATOM 1536 C CA . VAL A 1 193 ? 49.186 46.681 32.544 1.00 16.61 210 VAL A CA 1
ATOM 1537 C C . VAL A 1 193 ? 49.077 45.457 33.450 1.00 16.78 210 VAL A C 1
ATOM 1538 O O . VAL A 1 193 ? 48.060 45.244 34.108 1.00 16.15 210 VAL A O 1
ATOM 1542 N N . ASN A 1 194 ? 50.112 44.626 33.452 1.00 17.94 211 ASN A N 1
ATOM 1543 C CA . ASN A 1 194 ? 50.102 43.439 34.292 1.00 20.12 211 ASN A CA 1
ATOM 1544 C C . ASN A 1 194 ? 50.767 43.791 35.611 1.00 20.20 211 ASN A C 1
ATOM 1545 O O . ASN A 1 194 ? 51.793 44.473 35.640 1.00 18.63 211 ASN A O 1
ATOM 1550 N N . PHE A 1 195 ? 50.173 43.332 36.704 1.00 14.70 212 PHE A N 1
ATOM 1551 C CA . PHE A 1 195 ? 50.721 43.605 38.016 1.00 18.37 212 PHE A CA 1
ATOM 1552 C C . PHE A 1 195 ? 50.780 42.344 38.870 1.00 19.88 212 PHE A C 1
ATOM 1553 O O . PHE A 1 195 ? 49.763 41.883 39.389 1.00 16.52 212 PHE A O 1
ATOM 1561 N N . LEU A 1 196 ? 51.978 41.772 38.967 1.00 18.87 213 LEU A N 1
ATOM 1562 C CA . LEU A 1 196 ? 52.213 40.586 39.782 1.00 25.48 213 LEU A CA 1
ATOM 1563 C C . LEU A 1 196 ? 52.400 41.224 41.156 1.00 25.77 213 LEU A C 1
ATOM 1564 O O . LEU A 1 196 ? 53.433 41.845 41.430 1.00 22.43 213 LEU A O 1
ATOM 1569 N N . ASP A 1 197 ? 51.375 41.089 41.995 1.00 26.02 214 ASP A N 1
ATOM 1570 C CA . ASP A 1 197 ? 51.338 41.704 43.324 1.00 20.13 214 ASP A CA 1
ATOM 1571 C C . ASP A 1 197 ? 51.850 40.827 44.450 1.00 22.37 214 ASP A C 1
ATOM 1572 O O . ASP A 1 197 ? 51.195 39.869 44.851 1.00 26.87 214 ASP A O 1
ATOM 1577 N N . SER A 1 198 ? 53.007 41.191 44.979 1.00 20.44 215 SER A N 1
ATOM 1578 C CA . SER A 1 198 ? 53.614 40.446 46.065 1.00 28.01 215 SER A CA 1
ATOM 1579 C C . SER A 1 198 ? 52.753 40.336 47.325 1.00 29.29 215 SER A C 1
ATOM 1580 O O . SER A 1 198 ? 53.039 39.515 48.193 1.00 26.22 215 SER A O 1
ATOM 1583 N N . ASN A 1 199 ? 51.709 41.159 47.433 1.00 28.60 216 ASN A N 1
ATOM 1584 C CA . ASN A 1 199 ? 50.823 41.121 48.599 1.00 23.16 216 ASN A CA 1
ATOM 1585 C C . ASN A 1 199 ? 49.473 40.513 48.269 1.00 29.64 216 ASN A C 1
ATOM 1586 O O . ASN A 1 199 ? 48.566 40.507 49.104 1.00 27.53 216 ASN A O 1
ATOM 1599 N N . HIS A 1 201 ? 47.580 37.225 47.620 1.00 21.02 218 HIS A N 1
ATOM 1600 C CA . HIS A 1 201 ? 47.752 35.795 47.802 1.00 26.17 218 HIS A CA 1
ATOM 1601 C C . HIS A 1 201 ? 46.443 35.138 47.401 1.00 25.36 218 HIS A C 1
ATOM 1602 O O . HIS A 1 201 ? 45.511 35.023 48.195 1.00 29.19 218 HIS A O 1
ATOM 1609 N N . HIS A 1 202 ? 46.393 34.698 46.152 1.00 25.83 219 HIS A N 1
ATOM 1610 C CA . HIS A 1 202 ? 45.197 34.108 45.590 1.00 22.84 219 HIS A CA 1
ATOM 1611 C C . HIS A 1 202 ? 45.624 33.336 44.351 1.00 23.28 219 HIS A C 1
ATOM 1612 O O . HIS A 1 202 ? 46.697 33.586 43.802 1.00 21.76 219 HIS A O 1
ATOM 1619 N N . ASN A 1 203 ? 44.791 32.392 43.925 1.00 28.05 220 ASN A N 1
ATOM 1620 C CA . ASN A 1 203 ? 45.067 31.589 42.738 1.00 24.38 220 ASN A CA 1
ATOM 1621 C C . ASN A 1 203 ? 45.284 32.458 41.500 1.00 26.59 220 ASN A C 1
ATOM 1622 O O . ASN A 1 203 ? 46.047 32.086 40.607 1.00 31.22 220 ASN A O 1
ATOM 1627 N N . ASP A 1 204 ? 44.625 33.612 41.436 1.00 23.55 221 ASP A N 1
ATOM 1628 C CA . ASP A 1 204 ? 44.786 34.487 40.279 1.00 24.79 221 ASP A CA 1
ATOM 1629 C C . ASP A 1 204 ? 46.201 35.017 40.174 1.00 24.23 221 ASP A C 1
ATOM 1630 O O . ASP A 1 204 ? 46.719 35.182 39.078 1.00 29.35 221 ASP A O 1
ATOM 1635 N N . LYS A 1 205 ? 46.825 35.289 41.315 1.00 24.87 222 LYS A N 1
ATOM 1636 C CA . LYS A 1 205 ? 48.193 35.785 41.310 1.00 22.46 222 LYS A CA 1
ATOM 1637 C C . LYS A 1 205 ? 49.107 34.679 40.780 1.00 26.13 222 LYS A C 1
ATOM 1638 O O . LYS A 1 205 ? 50.008 34.938 39.984 1.00 24.38 222 LYS A O 1
ATOM 1644 N N . ASN A 1 206 ? 48.856 33.442 41.209 1.00 21.86 223 ASN A N 1
ATOM 1645 C CA . ASN A 1 206 ? 49.657 32.305 40.763 1.00 23.34 223 ASN A CA 1
ATOM 1646 C C . ASN A 1 206 ? 49.477 32.091 39.259 1.00 25.13 223 ASN A C 1
ATOM 1647 O O . ASN A 1 206 ? 50.435 31.784 38.549 1.00 26.58 223 ASN A O 1
ATOM 1652 N N . ASP A 1 207 ? 48.256 32.265 38.766 1.00 24.43 224 ASP A N 1
ATOM 1653 C CA . ASP A 1 207 ? 48.013 32.096 37.340 1.00 25.41 224 ASP A CA 1
ATOM 1654 C C . ASP A 1 207 ? 48.734 33.154 36.525 1.00 24.36 224 ASP A C 1
ATOM 1655 O O . ASP A 1 207 ? 49.269 32.865 35.458 1.00 29.89 224 ASP A O 1
ATOM 1660 N N . LEU A 1 208 ? 48.756 34.384 37.022 1.00 26.13 225 LEU A N 1
ATOM 1661 C CA . LEU A 1 208 ? 49.438 35.449 36.297 1.00 26.03 225 LEU A CA 1
ATOM 1662 C C . LEU A 1 208 ? 50.920 35.125 36.158 1.00 21.29 225 LEU A C 1
ATOM 1663 O O . LEU A 1 208 ? 51.513 35.352 35.099 1.00 28.71 225 LEU A O 1
ATOM 1668 N N . TYR A 1 209 ? 51.517 34.588 37.222 1.00 23.82 226 TYR A N 1
ATOM 1669 C CA . TYR A 1 209 ? 52.940 34.250 37.202 1.00 20.18 226 TYR A CA 1
ATOM 1670 C C . TYR A 1 209 ? 53.205 33.194 36.142 1.00 18.88 226 TYR A C 1
ATOM 1671 O O . TYR A 1 209 ? 54.180 33.271 35.402 1.00 16.82 226 TYR A O 1
ATOM 1680 N N . GLN A 1 210 ? 52.333 32.194 36.091 1.00 25.27 227 GLN A N 1
ATOM 1681 C CA . GLN A 1 210 ? 52.455 31.127 35.114 1.00 26.84 227 GLN A CA 1
ATOM 1682 C C . GLN A 1 210 ? 52.409 31.708 33.690 1.00 32.90 227 GLN A C 1
ATOM 1683 O O . GLN A 1 210 ? 53.237 31.358 32.854 1.00 30.52 227 GLN A O 1
ATOM 1689 N N . SER A 1 211 ? 51.464 32.611 33.426 1.00 29.36 228 SER A N 1
ATOM 1690 C CA . SER A 1 211 ? 51.340 33.226 32.102 1.00 26.53 228 SER A CA 1
ATOM 1691 C C . SER A 1 211 ? 52.606 33.994 31.755 1.00 24.80 228 SER A C 1
ATOM 1692 O O . SER A 1 211 ? 53.109 33.916 30.638 1.00 33.15 228 SER A O 1
ATOM 1695 N N . LEU A 1 212 ? 53.109 34.754 32.717 1.00 27.08 229 LEU A N 1
ATOM 1696 C CA . LEU A 1 212 ? 54.325 35.518 32.510 1.00 25.79 229 LEU A CA 1
ATOM 1697 C C . LEU A 1 212 ? 55.469 34.595 32.094 1.00 26.58 229 LEU A C 1
ATOM 1698 O O . LEU A 1 212 ? 56.174 34.882 31.129 1.00 25.07 229 LEU A O 1
ATOM 1703 N N . LYS A 1 213 ? 55.653 33.490 32.809 1.00 25.87 230 LYS A N 1
ATOM 1704 C CA . LYS A 1 213 ? 56.733 32.565 32.487 1.00 27.78 230 LYS A CA 1
ATOM 1705 C C . LYS A 1 213 ? 56.517 31.849 31.156 1.00 29.48 230 LYS A C 1
ATOM 1706 O O . LYS A 1 213 ? 57.467 31.657 30.397 1.00 30.51 230 LYS A O 1
ATOM 1712 N N . GLU A 1 214 ? 55.276 31.462 30.868 1.00 23.83 231 GLU A N 1
ATOM 1713 C CA . GLU A 1 214 ? 54.982 30.785 29.613 1.00 31.90 231 GLU A CA 1
ATOM 1714 C C . GLU A 1 214 ? 55.284 31.720 28.442 1.00 35.51 231 GLU A C 1
ATOM 1715 O O . GLU A 1 214 ? 55.581 31.264 27.341 1.00 43.91 231 GLU A O 1
ATOM 1721 N N . GLU A 1 215 ? 55.217 33.025 28.681 1.00 33.25 232 GLU A N 1
ATOM 1722 C CA . GLU A 1 215 ? 55.511 34.004 27.641 1.00 36.68 232 GLU A CA 1
ATOM 1723 C C . GLU A 1 215 ? 57.004 34.179 27.453 1.00 33.40 232 GLU A C 1
ATOM 1724 O O . GLU A 1 215 ? 57.442 34.869 26.537 1.00 38.49 232 GLU A O 1
ATOM 1730 N N . GLY A 1 216 ? 57.792 33.578 28.335 1.00 37.18 233 GLY A N 1
ATOM 1731 C CA . GLY A 1 216 ? 59.232 33.699 28.210 1.00 33.02 233 GLY A CA 1
ATOM 1732 C C . GLY A 1 216 ? 59.840 34.855 28.981 1.00 32.66 233 GLY A C 1
ATOM 1733 O O . GLY A 1 216 ? 61.024 35.137 28.824 1.00 40.66 233 GLY A O 1
ATOM 1734 N N . ILE A 1 217 ? 59.050 35.530 29.812 1.00 28.20 234 ILE A N 1
ATOM 1735 C CA . ILE A 1 217 ? 59.573 36.651 30.595 1.00 21.52 234 ILE A CA 1
ATOM 1736 C C . ILE A 1 217 ? 60.663 36.162 31.555 1.00 21.97 234 ILE A C 1
ATOM 1737 O O . ILE A 1 217 ? 60.475 35.180 32.268 1.00 24.35 234 ILE A O 1
ATOM 1742 N N . ALA A 1 218 ? 61.797 36.858 31.574 1.00 24.52 235 ALA A N 1
ATOM 1743 C CA . ALA A 1 218 ? 62.914 36.508 32.446 1.00 28.86 235 ALA A CA 1
ATOM 1744 C C . ALA A 1 218 ? 63.356 35.055 32.288 1.00 32.30 235 ALA A C 1
ATOM 1745 O O . ALA A 1 218 ? 63.523 34.335 33.276 1.00 35.43 235 ALA A O 1
ATOM 1747 N N . GLY A 1 219 ? 63.544 34.627 31.045 1.00 31.66 236 GLY A N 1
ATOM 1748 C CA . GLY A 1 219 ? 63.973 33.263 30.799 1.00 33.62 236 GLY A CA 1
ATOM 1749 C C . GLY A 1 219 ? 65.475 33.118 30.957 1.00 33.41 236 GLY A C 1
ATOM 1750 O O . GLY A 1 219 ? 66.210 34.101 30.882 1.00 35.89 236 GLY A O 1
ATOM 1751 N N . ASP A 1 220 ? 65.930 31.891 31.188 1.00 40.73 237 ASP A N 1
ATOM 1752 C CA . ASP A 1 220 ? 67.354 31.599 31.350 1.00 38.24 237 ASP A CA 1
ATOM 1753 C C . ASP A 1 220 ? 68.103 31.970 30.069 1.00 31.87 237 ASP A C 1
ATOM 1754 O O . ASP A 1 220 ? 67.737 31.528 28.991 1.00 36.59 237 ASP A O 1
ATOM 1759 N N . PRO A 1 221 ? 69.153 32.798 30.171 1.00 33.64 238 PRO A N 1
ATOM 1760 C CA . PRO A 1 221 ? 69.916 33.186 28.981 1.00 35.98 238 PRO A CA 1
ATOM 1761 C C . PRO A 1 221 ? 70.707 32.020 28.385 1.00 41.58 238 PRO A C 1
ATOM 1762 O O . PRO A 1 221 ? 71.095 32.057 27.217 1.00 45.10 238 PRO A O 1
ATOM 1766 N N . GLY A 1 222 ? 70.942 30.991 29.194 1.00 46.57 239 GLY A N 1
ATOM 1767 C CA . GLY A 1 222 ? 71.672 29.823 28.730 1.00 50.67 239 GLY A CA 1
ATOM 1768 C C . GLY A 1 222 ? 73.182 29.965 28.797 1.00 54.78 239 GLY A C 1
ATOM 1769 O O . GLY A 1 222 ? 73.713 30.680 29.650 1.00 49.26 239 GLY A O 1
ATOM 1770 N N . ASP A 1 223 ? 73.872 29.280 27.888 1.00 58.68 240 ASP A N 1
ATOM 1771 C CA . ASP A 1 223 ? 75.331 29.320 27.831 1.00 58.39 240 ASP A CA 1
ATOM 1772 C C . ASP A 1 223 ? 75.825 30.730 27.547 1.00 51.23 240 ASP A C 1
ATOM 1773 O O . ASP A 1 223 ? 75.426 31.351 26.561 1.00 51.14 240 ASP A O 1
ATOM 1778 N N . LYS A 1 224 ? 76.707 31.226 28.406 1.00 48.21 241 LYS A N 1
ATOM 1779 C CA . LYS A 1 224 ? 77.244 32.572 28.257 1.00 49.32 241 LYS A CA 1
ATOM 1780 C C . LYS A 1 224 ? 77.937 32.816 26.921 1.00 54.08 241 LYS A C 1
ATOM 1781 O O . LYS A 1 224 ? 77.637 33.792 26.229 1.00 58.22 241 LYS A O 1
ATOM 1787 N N . GLN A 1 225 ? 78.859 31.931 26.557 1.00 58.34 242 GLN A N 1
ATOM 1788 C CA . GLN A 1 225 ? 79.598 32.080 25.309 1.00 60.60 242 GLN A CA 1
ATOM 1789 C C . GLN A 1 225 ? 78.695 32.091 24.076 1.00 55.68 242 GLN A C 1
ATOM 1790 O O . GLN A 1 225 ? 78.832 32.960 23.215 1.00 50.07 242 GLN A O 1
ATOM 1796 N N . GLN A 1 226 ? 77.777 31.134 23.987 1.00 55.80 243 GLN A N 1
ATOM 1797 C CA . GLN A 1 226 ? 76.865 31.076 22.846 1.00 57.14 243 GLN A CA 1
ATOM 1798 C C . GLN A 1 226 ? 76.009 32.335 22.766 1.00 60.01 243 GLN A C 1
ATOM 1799 O O . GLN A 1 226 ? 75.692 32.815 21.677 1.00 61.51 243 GLN A O 1
ATOM 1805 N N . PHE A 1 227 ? 75.635 32.862 23.927 1.00 55.99 244 PHE A N 1
ATOM 1806 C CA . PHE A 1 227 ? 74.809 34.058 23.994 1.00 54.41 244 PHE A CA 1
ATOM 1807 C C . PHE A 1 227 ? 75.550 35.281 23.454 1.00 54.07 244 PHE A C 1
ATOM 1808 O O . PHE A 1 227 ? 75.057 35.972 22.563 1.00 49.47 244 PHE A O 1
ATOM 1816 N N . VAL A 1 228 ? 76.739 35.540 23.987 1.00 49.58 245 VAL A N 1
ATOM 1817 C CA . VAL A 1 228 ? 77.523 36.684 23.546 1.00 49.36 245 VAL A CA 1
ATOM 1818 C C . VAL A 1 228 ? 77.832 36.610 22.052 1.00 56.72 245 VAL A C 1
ATOM 1819 O O . VAL A 1 228 ? 77.676 37.595 21.328 1.00 58.61 245 VAL A O 1
ATOM 1823 N N . GLU A 1 229 ? 78.259 35.440 21.588 1.00 56.77 246 GLU A N 1
ATOM 1824 C CA . GLU A 1 229 ? 78.584 35.258 20.177 1.00 60.24 246 GLU A CA 1
ATOM 1825 C C . GLU A 1 229 ? 77.352 35.461 19.301 1.00 56.84 246 GLU A C 1
ATOM 1826 O O . GLU A 1 229 ? 77.437 36.022 18.208 1.00 56.40 246 GLU A O 1
ATOM 1832 N N . ARG A 1 230 ? 76.205 35.005 19.789 1.00 56.66 247 ARG A N 1
ATOM 1833 C CA . ARG A 1 230 ? 74.957 35.131 19.047 1.00 56.02 247 ARG A CA 1
ATOM 1834 C C . ARG A 1 230 ? 74.571 36.597 18.847 1.00 51.88 247 ARG A C 1
ATOM 1835 O O . ARG A 1 230 ? 74.104 36.981 17.771 1.00 50.07 247 ARG A O 1
ATOM 1843 N N . LEU A 1 231 ? 74.770 37.410 19.881 1.00 46.03 248 LEU A N 1
ATOM 1844 C CA . LEU A 1 231 ? 74.437 38.829 19.810 1.00 51.36 248 LEU A CA 1
ATOM 1845 C C . LEU A 1 231 ? 75.449 39.602 18.968 1.00 55.41 248 LEU A C 1
ATOM 1846 O O . LEU A 1 231 ? 75.075 40.472 18.174 1.00 52.34 248 LEU A O 1
ATOM 1851 N N . ILE A 1 232 ? 76.729 39.286 19.150 1.00 55.69 249 ILE A N 1
ATOM 1852 C CA . ILE A 1 232 ? 77.791 39.940 18.392 1.00 51.84 249 ILE A CA 1
ATOM 1853 C C . ILE A 1 232 ? 77.523 39.749 16.901 1.00 49.68 249 ILE A C 1
ATOM 1854 O O . ILE A 1 232 ? 77.738 40.655 16.094 1.00 50.87 249 ILE A O 1
ATOM 1859 N N . ALA A 1 233 ? 77.030 38.568 16.548 1.00 44.67 250 ALA A N 1
ATOM 1860 C CA . ALA A 1 233 ? 76.727 38.249 15.161 1.00 48.27 250 ALA A CA 1
ATOM 1861 C C . ALA A 1 233 ? 75.512 39.023 14.656 1.00 51.08 250 ALA A C 1
ATOM 1862 O O . ALA A 1 233 ? 75.214 39.008 13.464 1.00 55.45 250 ALA A O 1
ATOM 1864 N N . ARG A 1 234 ? 74.812 39.698 15.563 1.00 54.26 251 ARG A N 1
ATOM 1865 C CA . ARG A 1 234 ? 73.631 40.467 15.189 1.00 46.77 251 ARG A CA 1
ATOM 1866 C C . ARG A 1 234 ? 73.899 41.962 15.106 1.00 48.18 251 ARG A C 1
ATOM 1867 O O . ARG A 1 234 ? 72.981 42.754 14.873 1.00 46.06 251 ARG A O 1
ATOM 1875 N N . GLY A 1 235 ? 75.158 42.343 15.304 1.00 46.04 252 GLY A N 1
ATOM 1876 C CA . GLY A 1 235 ? 75.522 43.745 15.208 1.00 39.19 252 GLY A CA 1
ATOM 1877 C C . GLY A 1 235 ? 75.898 44.450 16.490 1.00 42.45 252 GLY A C 1
ATOM 1878 O O . GLY A 1 235 ? 75.867 45.677 16.546 1.00 56.08 252 GLY A O 1
ATOM 1879 N N . LEU A 1 236 ? 76.268 43.698 17.519 1.00 45.07 253 LEU A N 1
ATOM 1880 C CA . LEU A 1 236 ? 76.641 44.307 18.792 1.00 40.45 253 LEU A CA 1
ATOM 1881 C C . LEU A 1 236 ? 78.093 44.045 19.160 1.00 42.53 253 LEU A C 1
ATOM 1882 O O . LEU A 1 236 ? 78.674 43.044 18.752 1.00 49.31 253 LEU A O 1
ATOM 1887 N N . THR A 1 237 ? 78.677 44.945 19.941 1.00 41.48 254 THR A N 1
ATOM 1888 C CA . THR A 1 237 ? 80.059 44.779 20.367 1.00 48.17 254 THR A CA 1
ATOM 1889 C C . THR A 1 237 ? 80.109 43.731 21.467 1.00 54.16 254 THR A C 1
ATOM 1890 O O . THR A 1 237 ? 79.075 43.204 21.875 1.00 64.45 254 THR A O 1
ATOM 1894 N N . TYR A 1 238 ? 81.307 43.431 21.952 1.00 53.24 255 TYR A N 1
ATOM 1895 C CA . TYR A 1 238 ? 81.447 42.442 23.007 1.00 57.57 255 TYR A CA 1
ATOM 1896 C C . TYR A 1 238 ? 80.962 42.972 24.355 1.00 58.32 255 TYR A C 1
ATOM 1897 O O . TYR A 1 238 ? 80.293 42.255 25.098 1.00 60.36 255 TYR A O 1
ATOM 1906 N N . ASP A 1 239 ? 81.287 44.221 24.674 1.00 53.83 256 ASP A N 1
ATOM 1907 C CA . ASP A 1 239 ? 80.858 44.793 25.947 1.00 61.14 256 ASP A CA 1
ATOM 1908 C C . ASP A 1 239 ? 79.347 44.991 26.018 1.00 58.38 256 ASP A C 1
ATOM 1909 O O . ASP A 1 239 ? 78.783 45.113 27.105 1.00 59.62 256 ASP A O 1
ATOM 1914 N N . ASN A 1 240 ? 78.700 45.033 24.859 1.00 54.22 257 ASN A N 1
ATOM 1915 C CA . ASN A 1 240 ? 77.253 45.200 24.796 1.00 50.62 257 ASN A CA 1
ATOM 1916 C C . ASN A 1 240 ? 76.583 43.854 25.012 1.00 48.55 257 ASN A C 1
ATOM 1917 O O . ASN A 1 240 ? 75.660 43.729 25.815 1.00 48.79 257 ASN A O 1
ATOM 1922 N N . ALA A 1 241 ? 77.054 42.848 24.286 1.00 39.35 258 ALA A N 1
ATOM 1923 C CA . ALA A 1 241 ? 76.493 41.514 24.394 1.00 43.67 258 ALA A CA 1
ATOM 1924 C C . ALA A 1 241 ? 76.684 40.966 25.802 1.00 45.07 258 ALA A C 1
ATOM 1925 O O . ALA A 1 241 ? 75.842 40.224 26.304 1.00 50.40 258 ALA A O 1
ATOM 1927 N N . LEU A 1 242 ? 77.791 41.337 26.438 1.00 41.41 259 LEU A N 1
ATOM 1928 C CA . LEU A 1 242 ? 78.079 40.870 27.786 1.00 43.79 259 LEU A CA 1
ATOM 1929 C C . LEU A 1 242 ? 77.118 41.533 28.765 1.00 45.40 259 LEU A C 1
ATOM 1930 O O . LEU A 1 242 ? 76.519 40.866 29.609 1.00 49.90 259 LEU A O 1
ATOM 1935 N N . ALA A 1 243 ? 76.981 42.851 28.650 1.00 40.39 260 ALA A N 1
ATOM 1936 C CA . ALA A 1 243 ? 76.085 43.606 29.520 1.00 39.92 260 ALA A CA 1
ATOM 1937 C C . ALA A 1 243 ? 74.667 43.066 29.379 1.00 39.04 260 ALA A C 1
ATOM 1938 O O . ALA A 1 243 ? 73.916 42.986 30.351 1.00 48.32 260 ALA A O 1
ATOM 1940 N N . GLN A 1 244 ? 74.310 42.688 28.159 1.00 37.05 261 GLN A N 1
ATOM 1941 C CA . GLN A 1 244 ? 72.995 42.146 27.882 1.00 35.17 261 GLN A CA 1
ATOM 1942 C C . GLN A 1 244 ? 72.820 40.804 28.579 1.00 43.93 261 GLN A C 1
ATOM 1943 O O . GLN A 1 244 ? 71.772 40.527 29.169 1.00 43.13 261 GLN A O 1
ATOM 1949 N N . TYR A 1 245 ? 73.852 39.969 28.495 1.00 38.39 262 TYR A N 1
ATOM 1950 C CA . TYR A 1 245 ? 73.829 38.649 29.112 1.00 38.02 262 TYR A CA 1
ATOM 1951 C C . TYR A 1 245 ? 73.658 38.768 30.615 1.00 34.54 262 TYR A C 1
ATOM 1952 O O . TYR A 1 245 ? 72.769 38.148 31.196 1.00 36.59 262 TYR A O 1
ATOM 1961 N N . GLU A 1 246 ? 74.520 39.560 31.245 1.00 33.96 263 GLU A N 1
ATOM 1962 C CA . GLU A 1 246 ? 74.455 39.740 32.687 1.00 43.24 263 GLU A CA 1
ATOM 1963 C C . GLU A 1 246 ? 73.123 40.363 33.080 1.00 39.48 263 GLU A C 1
ATOM 1964 O O . GLU A 1 246 ? 72.620 40.132 34.176 1.00 42.90 263 GLU A O 1
ATOM 1970 N N . ALA A 1 247 ? 72.552 41.155 32.181 1.00 40.80 264 ALA A N 1
ATOM 1971 C CA . ALA A 1 247 ? 71.268 41.784 32.453 1.00 39.44 264 ALA A CA 1
ATOM 1972 C C . ALA A 1 247 ? 70.185 40.710 32.481 1.00 36.20 264 ALA A C 1
ATOM 1973 O O . ALA A 1 247 ? 69.396 40.641 33.420 1.00 34.14 264 ALA A O 1
ATOM 1975 N N . GLU A 1 248 ? 70.159 39.864 31.453 1.00 39.43 265 GLU A N 1
ATOM 1976 C CA . GLU A 1 248 ? 69.171 38.790 31.372 1.00 42.08 265 GLU A CA 1
ATOM 1977 C C . GLU A 1 248 ? 69.340 37.750 32.473 1.00 44.09 265 GLU A C 1
ATOM 1978 O O . GLU A 1 248 ? 68.360 37.164 32.948 1.00 40.71 265 GLU A O 1
ATOM 1984 N N . LEU A 1 249 ? 70.585 37.523 32.876 1.00 42.50 266 LEU A N 1
ATOM 1985 C CA . LEU A 1 249 ? 70.870 36.561 33.929 1.00 41.68 266 LEU A CA 1
ATOM 1986 C C . LEU A 1 249 ? 70.303 37.090 35.246 1.00 37.73 266 LEU A C 1
ATOM 1987 O O . LEU A 1 249 ? 69.720 36.342 36.027 1.00 37.33 266 LEU A O 1
ATOM 1992 N N . ARG A 1 250 ? 70.473 38.391 35.475 1.00 38.74 267 ARG A N 1
ATOM 1993 C CA . ARG A 1 250 ? 69.978 39.040 36.689 1.00 38.41 267 ARG A CA 1
ATOM 1994 C C . ARG A 1 250 ? 68.453 38.942 36.776 1.00 33.60 267 ARG A C 1
ATOM 1995 O O . ARG A 1 250 ? 67.892 38.685 37.840 1.00 30.33 267 ARG A O 1
ATOM 2003 N N . PHE A 1 251 ? 67.789 39.136 35.643 1.00 34.59 268 PHE A N 1
ATOM 2004 C CA . PHE A 1 251 ? 66.336 39.089 35.607 1.00 34.94 268 PHE A CA 1
ATOM 2005 C C . PHE A 1 251 ? 65.854 37.670 35.862 1.00 33.93 268 PHE A C 1
ATOM 2006 O O . PHE A 1 251 ? 64.860 37.456 36.557 1.00 26.52 268 PHE A O 1
ATOM 2014 N N . PHE A 1 252 ? 66.575 36.701 35.312 1.00 32.97 269 PHE A N 1
ATOM 2015 C CA . PHE A 1 252 ? 66.227 35.302 35.493 1.00 30.53 269 PHE A CA 1
ATOM 2016 C C . PHE A 1 252 ? 66.308 34.903 36.965 1.00 33.20 269 PHE A C 1
ATOM 2017 O O . PHE A 1 252 ? 65.475 34.145 37.459 1.00 34.05 269 PHE A O 1
ATOM 2025 N N . LYS A 1 253 ? 67.307 35.428 37.665 1.00 33.05 270 LYS A N 1
ATOM 2026 C CA . LYS A 1 253 ? 67.492 35.106 39.073 1.00 40.28 270 LYS A CA 1
ATOM 2027 C C . LYS A 1 253 ? 66.658 35.964 40.018 1.00 38.29 270 LYS A C 1
ATOM 2028 O O . LYS A 1 253 ? 66.346 35.545 41.131 1.00 42.15 270 LYS A O 1
ATOM 2034 N N . ALA A 1 254 ? 66.291 37.160 39.575 1.00 35.02 271 ALA A N 1
ATOM 2035 C CA . ALA A 1 254 ? 65.523 38.065 40.417 1.00 29.07 271 ALA A CA 1
ATOM 2036 C C . ALA A 1 254 ? 64.016 37.824 40.410 1.00 25.84 271 ALA A C 1
ATOM 2037 O O . ALA A 1 254 ? 63.366 37.932 41.444 1.00 32.94 271 ALA A O 1
ATOM 2039 N N . LEU A 1 255 ? 63.457 37.500 39.253 1.00 28.32 272 LEU A N 1
ATOM 2040 C CA . LEU A 1 255 ? 62.020 37.288 39.162 1.00 27.51 272 LEU A CA 1
ATOM 2041 C C . LEU A 1 255 ? 61.528 35.941 39.671 1.00 29.17 272 LEU A C 1
ATOM 2042 O O . LEU A 1 255 ? 62.029 34.895 39.275 1.00 33.44 272 LEU A O 1
ATOM 2047 N N . HIS A 1 256 ? 60.542 35.974 40.559 1.00 25.65 273 HIS A N 1
ATOM 2048 C CA . HIS A 1 256 ? 59.947 34.748 41.059 1.00 32.67 273 HIS A CA 1
ATOM 2049 C C . HIS A 1 256 ? 58.523 35.013 41.521 1.00 29.96 273 HIS A C 1
ATOM 2050 O O . HIS A 1 256 ? 58.065 36.156 41.524 1.00 29.53 273 HIS A O 1
ATOM 2057 N N . LEU A 1 257 ? 57.818 33.945 41.870 1.00 25.35 274 LEU A N 1
ATOM 2058 C CA . LEU A 1 257 ? 56.427 34.035 42.299 1.00 28.46 274 LEU A CA 1
ATOM 2059 C C . LEU A 1 257 ? 56.143 35.079 43.380 1.00 27.86 274 LEU A C 1
ATOM 2060 O O . LEU A 1 257 ? 55.083 35.703 43.378 1.00 29.44 274 LEU A O 1
ATOM 2065 N N . HIS A 1 258 ? 57.091 35.271 44.292 1.00 26.54 275 HIS A N 1
ATOM 2066 C CA . HIS A 1 258 ? 56.934 36.223 45.389 1.00 24.96 275 HIS A CA 1
ATOM 2067 C C . HIS A 1 258 ? 57.269 37.668 45.018 1.00 23.44 275 HIS A C 1
ATOM 2068 O O . HIS A 1 258 ? 57.109 38.568 45.837 1.00 28.04 275 HIS A O 1
ATOM 2075 N N . SER A 1 259 ? 57.740 37.895 43.799 1.00 21.60 276 SER A N 1
ATOM 2076 C CA . SER A 1 259 ? 58.125 39.240 43.375 1.00 20.20 276 SER A CA 1
ATOM 2077 C C . SER A 1 259 ? 56.962 40.188 43.078 1.00 23.85 276 SER A C 1
ATOM 2078 O O . SER A 1 259 ? 55.818 39.763 42.913 1.00 18.88 276 SER A O 1
ATOM 2081 N N . SER A 1 260 ? 57.266 41.481 43.019 1.00 20.53 277 SER A N 1
ATOM 2082 C CA . SER A 1 260 ? 56.267 42.472 42.645 1.00 22.64 277 SER A CA 1
ATOM 2083 C C . SER A 1 260 ? 56.765 42.984 41.292 1.00 20.69 277 SER A C 1
ATOM 2084 O O . SER A 1 260 ? 57.840 43.584 41.209 1.00 21.53 277 SER A O 1
ATOM 2087 N N . LEU A 1 261 ? 56.004 42.712 40.235 1.00 20.13 278 LEU A N 1
ATOM 2088 C CA . LEU A 1 261 ? 56.367 43.137 38.884 1.00 21.97 278 LEU A CA 1
ATOM 2089 C C . LEU A 1 261 ? 55.215 43.873 38.209 1.00 21.13 278 LEU A C 1
ATOM 2090 O O . LEU A 1 261 ? 54.060 43.447 38.289 1.00 18.48 278 LEU A O 1
ATOM 2095 N N . VAL A 1 262 ? 55.531 44.981 37.551 1.00 14.83 279 VAL A N 1
ATOM 2096 C CA . VAL A 1 262 ? 54.522 45.747 36.824 1.00 21.18 279 VAL A CA 1
ATOM 2097 C C . VAL A 1 262 ? 55.036 45.778 35.393 1.00 21.60 279 VAL A C 1
ATOM 2098 O O . VAL A 1 262 ? 56.192 46.131 35.144 1.00 23.48 279 VAL A O 1
ATOM 2102 N N . TYR A 1 263 ? 54.170 45.408 34.458 1.00 22.13 280 TYR A N 1
ATOM 2103 C CA . TYR A 1 263 ? 54.543 45.303 33.049 1.00 28.51 280 TYR A CA 1
ATOM 2104 C C . TYR A 1 263 ? 53.421 45.727 32.095 1.00 21.92 280 TYR A C 1
ATOM 2105 O O . TYR A 1 263 ? 52.318 45.187 32.164 1.00 29.53 280 TYR A O 1
ATOM 2114 N N . ALA A 1 264 ? 53.702 46.685 31.210 1.00 19.68 281 ALA A N 1
ATOM 2115 C CA . ALA A 1 264 ? 52.720 47.147 30.216 1.00 18.84 281 ALA A CA 1
ATOM 2116 C C . ALA A 1 264 ? 53.263 46.766 28.834 1.00 16.70 281 ALA A C 1
ATOM 2117 O O . ALA A 1 264 ? 54.131 47.448 28.291 1.00 23.32 281 ALA A O 1
ATOM 2119 N N . PRO A 1 265 ? 52.755 45.671 28.239 1.00 22.91 282 PRO A N 1
ATOM 2120 C CA . PRO A 1 265 ? 53.210 45.210 26.922 1.00 17.61 282 PRO A CA 1
ATOM 2121 C C . PRO A 1 265 ? 53.298 46.276 25.835 1.00 19.73 282 PRO A C 1
ATOM 2122 O O . PRO A 1 265 ? 54.049 46.125 24.872 1.00 17.77 282 PRO A O 1
ATOM 2126 N N . ASN A 1 266 ? 52.523 47.343 25.981 1.00 17.50 283 ASN A N 1
ATOM 2127 C CA . ASN A 1 266 ? 52.572 48.433 25.024 1.00 15.52 283 ASN A CA 1
ATOM 2128 C C . ASN A 1 266 ? 52.265 48.058 23.586 1.00 19.35 283 ASN A C 1
ATOM 2129 O O . ASN A 1 266 ? 52.836 48.611 22.647 1.00 18.87 283 ASN A O 1
ATOM 2142 N N . LYS A 1 268 ? 50.691 48.075 20.056 1.00 21.27 285 LYS A N 1
ATOM 2143 C CA . LYS A 1 268 ? 50.214 49.221 19.274 1.00 15.17 285 LYS A CA 1
ATOM 2144 C C . LYS A 1 268 ? 49.104 48.863 18.304 1.00 21.85 285 LYS A C 1
ATOM 2145 O O . LYS A 1 268 ? 49.277 48.004 17.436 1.00 20.96 285 LYS A O 1
ATOM 2151 N N . ILE A 1 269 ? 47.971 49.544 18.442 1.00 19.06 286 ILE A N 1
ATOM 2152 C CA . ILE A 1 269 ? 46.811 49.288 17.593 1.00 20.13 286 ILE A CA 1
ATOM 2153 C C . ILE A 1 269 ? 46.569 50.429 16.617 1.00 21.73 286 ILE A C 1
ATOM 2154 O O . ILE A 1 269 ? 46.044 51.475 16.988 1.00 17.48 286 ILE A O 1
ATOM 2159 N N . THR A 1 270 ? 46.951 50.214 15.366 1.00 20.42 287 THR A N 1
ATOM 2160 C CA . THR A 1 270 ? 46.802 51.240 14.354 1.00 23.38 287 THR A CA 1
ATOM 2161 C C . THR A 1 270 ? 45.692 50.917 13.386 1.00 23.10 287 THR A C 1
ATOM 2162 O O . THR A 1 270 ? 45.560 49.787 12.924 1.00 24.53 287 THR A O 1
ATOM 2166 N N . PHE A 1 271 ? 44.882 51.920 13.096 1.00 20.08 288 PHE A N 1
ATOM 2167 C CA . PHE A 1 271 ? 43.786 51.726 12.191 1.00 21.18 288 PHE A CA 1
ATOM 2168 C C . PHE A 1 271 ? 43.539 52.964 11.364 1.00 27.65 288 PHE A C 1
ATOM 2169 O O . PHE A 1 271 ? 43.917 54.076 11.720 1.00 29.89 288 PHE A O 1
ATOM 2177 N N . GLY A 1 272 ? 42.893 52.749 10.236 1.00 24.82 289 GLY A N 1
ATOM 2178 C CA . GLY A 1 272 ? 42.594 53.833 9.350 1.00 26.63 289 GLY A CA 1
ATOM 2179 C C . GLY A 1 272 ? 41.474 53.403 8.432 1.00 36.41 289 GLY A C 1
ATOM 2180 O O . GLY A 1 272 ? 40.954 52.282 8.514 1.00 28.58 289 GLY A O 1
ATOM 2181 N N . GLU A 1 273 ? 41.097 54.316 7.549 1.00 37.07 290 GLU A N 1
ATOM 2182 C CA . GLU A 1 273 ? 40.018 53.990 6.627 1.00 31.84 290 GLU A CA 1
ATOM 2183 C C . GLU A 1 273 ? 40.498 54.010 5.184 1.00 33.52 290 GLU A C 1
ATOM 2184 O O . GLU A 1 273 ? 41.362 54.809 4.814 1.00 33.17 290 GLU A O 1
ATOM 2190 N N . ILE A 1 274 ? 39.860 53.169 4.368 1.00 31.01 291 ILE A N 1
ATOM 2191 C CA . ILE A 1 274 ? 40.161 53.056 2.937 1.00 38.64 291 ILE A CA 1
ATOM 2192 C C . ILE A 1 274 ? 39.313 54.083 2.188 1.00 41.79 291 ILE A C 1
ATOM 2193 O O . ILE A 1 274 ? 38.082 54.012 2.205 1.00 37.53 291 ILE A O 1
ATOM 2198 N N . GLU A 1 275 ? 39.975 55.022 1.517 1.00 46.19 292 GLU A N 1
ATOM 2199 C CA . GLU A 1 275 ? 39.278 56.081 0.789 1.00 57.25 292 GLU A CA 1
ATOM 2200 C C . GLU A 1 275 ? 38.096 55.589 -0.039 1.00 61.53 292 GLU A C 1
ATOM 2201 O O . GLU A 1 275 ? 38.261 54.831 -1.003 1.00 57.49 292 GLU A O 1
ATOM 2207 N N . CYS A 1 276 ? 36.903 56.036 0.339 1.00 64.80 293 CYS A N 1
ATOM 2208 C CA . CYS A 1 276 ? 35.681 55.653 -0.362 1.00 74.58 293 CYS A CA 1
ATOM 2209 C C . CYS A 1 276 ? 35.727 56.066 -1.823 1.00 79.37 293 CYS A C 1
ATOM 2210 O O . CYS A 1 276 ? 34.809 56.711 -2.333 1.00 83.23 293 CYS A O 1
ATOM 2213 N N . ARG B 1 1 ? 46.906 68.119 27.991 1.00 63.17 18 ARG B N 1
ATOM 2214 C CA . ARG B 1 1 ? 45.477 67.682 27.960 1.00 53.05 18 ARG B CA 1
ATOM 2215 C C . ARG B 1 1 ? 45.256 66.693 26.827 1.00 47.60 18 ARG B C 1
ATOM 2216 O O . ARG B 1 1 ? 45.421 65.483 27.010 1.00 29.14 18 ARG B O 1
ATOM 2224 N N . ASP B 1 2 ? 44.904 67.230 25.656 1.00 40.84 19 ASP B N 1
ATOM 2225 C CA . ASP B 1 2 ? 44.647 66.428 24.471 1.00 40.15 19 ASP B CA 1
ATOM 2226 C C . ASP B 1 2 ? 45.904 65.783 23.901 1.00 27.10 19 ASP B C 1
ATOM 2227 O O . ASP B 1 2 ? 45.837 65.055 22.918 1.00 33.93 19 ASP B O 1
ATOM 2232 N N . LEU B 1 3 ? 47.046 66.032 24.528 1.00 20.37 20 LEU B N 1
ATOM 2233 C CA . LEU B 1 3 ? 48.289 65.433 24.071 1.00 25.53 20 LEU B CA 1
ATOM 2234 C C . LEU B 1 3 ? 48.596 64.147 24.861 1.00 24.85 20 LEU B C 1
ATOM 2235 O O . LEU B 1 3 ? 49.376 63.307 24.415 1.00 19.90 20 LEU B O 1
ATOM 2240 N N . TYR B 1 4 ? 47.956 63.984 26.016 1.00 15.07 21 TYR B N 1
ATOM 2241 C CA . TYR B 1 4 ? 48.199 62.821 26.870 1.00 21.29 21 TYR B CA 1
ATOM 2242 C C . TYR B 1 4 ? 47.036 61.843 27.013 1.00 20.37 21 TYR B C 1
ATOM 2243 O O . TYR B 1 4 ? 47.247 60.670 27.313 1.00 23.17 21 TYR B O 1
ATOM 2252 N N . TYR B 1 5 ? 45.813 62.324 26.813 1.00 21.85 22 TYR B N 1
ATOM 2253 C CA . TYR B 1 5 ? 44.632 61.480 26.951 1.00 19.06 22 TYR B CA 1
ATOM 2254 C C . TYR B 1 5 ? 43.611 61.705 25.851 1.00 22.02 22 TYR B C 1
ATOM 2255 O O . TYR B 1 5 ? 43.423 62.824 25.381 1.00 19.66 22 TYR B O 1
ATOM 2264 N N . ASN B 1 6 ? 42.945 60.630 25.454 1.00 22.92 23 ASN B N 1
ATOM 2265 C CA . ASN B 1 6 ? 41.880 60.717 24.470 1.00 19.18 23 ASN B CA 1
ATOM 2266 C C . ASN B 1 6 ? 40.609 60.968 25.286 1.00 25.45 23 ASN B C 1
ATOM 2267 O O . ASN B 1 6 ? 40.416 60.348 26.339 1.00 16.31 23 ASN B O 1
ATOM 2272 N N . ASP B 1 7 ? 39.757 61.878 24.817 1.00 21.65 24 ASP B N 1
ATOM 2273 C CA . ASP B 1 7 ? 38.504 62.176 25.506 1.00 21.72 24 ASP B CA 1
ATOM 2274 C C . ASP B 1 7 ? 37.660 60.918 25.702 1.00 21.37 24 ASP B C 1
ATOM 2275 O O . ASP B 1 7 ? 37.172 60.657 26.803 1.00 22.96 24 ASP B O 1
ATOM 2280 N N . ASP B 1 8 ? 37.484 60.138 24.637 1.00 16.52 25 ASP B N 1
ATOM 2281 C CA . ASP B 1 8 ? 36.674 58.931 24.732 1.00 14.03 25 ASP B CA 1
ATOM 2282 C C . ASP B 1 8 ? 37.240 57.900 25.709 1.00 21.39 25 ASP B C 1
ATOM 2283 O O . ASP B 1 8 ? 36.480 57.204 26.382 1.00 17.33 25 ASP B O 1
ATOM 2288 N N . TYR B 1 9 ? 38.567 57.817 25.808 1.00 18.90 26 TYR B N 1
ATOM 2289 C CA . TYR B 1 9 ? 39.195 56.869 26.721 1.00 14.21 26 TYR B CA 1
ATOM 2290 C C . TYR B 1 9 ? 38.979 57.278 28.178 1.00 16.75 26 TYR B C 1
ATOM 2291 O O . TYR B 1 9 ? 38.745 56.422 29.030 1.00 16.24 26 TYR B O 1
ATOM 2300 N N . VAL B 1 10 ? 39.047 58.575 28.478 1.00 19.00 27 VAL B N 1
ATOM 2301 C CA . VAL B 1 10 ? 38.837 59.018 29.862 1.00 16.63 27 VAL B CA 1
ATOM 2302 C C . VAL B 1 10 ? 37.392 58.727 30.266 1.00 14.22 27 VAL B C 1
ATOM 2303 O O . VAL B 1 10 ? 37.124 58.339 31.400 1.00 22.46 27 VAL B O 1
ATOM 2307 N N . SER B 1 11 ? 36.464 58.913 29.331 1.00 20.08 28 SER B N 1
ATOM 2308 C CA . SER B 1 11 ? 35.057 58.648 29.591 1.00 21.20 28 SER B CA 1
ATOM 2309 C C . SER B 1 11 ? 34.867 57.150 29.822 1.00 23.26 28 SER B C 1
ATOM 2310 O O . SER B 1 11 ? 34.023 56.729 30.614 1.00 20.37 28 SER B O 1
ATOM 2313 N N . PHE B 1 12 ? 35.671 56.354 29.122 1.00 23.46 29 PHE B N 1
ATOM 2314 C CA . PHE B 1 12 ? 35.642 54.900 29.244 1.00 20.54 29 PHE B CA 1
ATOM 2315 C C . PHE B 1 12 ? 36.008 54.515 30.673 1.00 22.67 29 PHE B C 1
ATOM 2316 O O . PHE B 1 12 ? 35.362 53.668 31.290 1.00 25.60 29 PHE B O 1
ATOM 2324 N N . LEU B 1 13 ? 37.057 55.138 31.195 1.00 21.44 30 LEU B N 1
ATOM 2325 C CA . LEU B 1 13 ? 37.500 54.855 32.551 1.00 22.74 30 LEU B CA 1
ATOM 2326 C C . LEU B 1 13 ? 36.436 55.265 33.557 1.00 21.17 30 LEU B C 1
ATOM 2327 O O . LEU B 1 13 ? 36.142 54.525 34.490 1.00 23.31 30 LEU B O 1
ATOM 2332 N N . VAL B 1 14 ? 35.854 56.445 33.371 1.00 22.34 31 VAL B N 1
ATOM 2333 C CA . VAL B 1 14 ? 34.840 56.925 34.302 1.00 24.19 31 VAL B CA 1
ATOM 2334 C C . VAL B 1 14 ? 33.560 56.110 34.311 1.00 25.36 31 VAL B C 1
ATOM 2335 O O . VAL B 1 14 ? 33.076 55.735 35.373 1.00 27.46 31 VAL B O 1
ATOM 2339 N N . ASN B 1 15 ? 33.019 55.832 33.131 1.00 28.49 32 ASN B N 1
ATOM 2340 C CA . ASN B 1 15 ? 31.757 55.109 33.024 1.00 25.20 32 ASN B CA 1
ATOM 2341 C C . ASN B 1 15 ? 31.804 53.595 32.967 1.00 28.29 32 ASN B C 1
ATOM 2342 O O . ASN B 1 15 ? 30.908 52.927 33.483 1.00 30.63 32 ASN B O 1
ATOM 2347 N N . THR B 1 16 ? 32.841 53.046 32.350 1.00 26.57 33 THR B N 1
ATOM 2348 C CA . THR B 1 16 ? 32.929 51.603 32.210 1.00 25.31 33 THR B CA 1
ATOM 2349 C C . THR B 1 16 ? 33.847 50.894 33.188 1.00 28.49 33 THR B C 1
ATOM 2350 O O . THR B 1 16 ? 33.475 49.869 33.760 1.00 30.32 33 THR B O 1
ATOM 2354 N N . VAL B 1 17 ? 35.043 51.429 33.385 1.00 27.34 34 VAL B N 1
ATOM 2355 C CA . VAL B 1 17 ? 35.977 50.786 34.292 1.00 27.03 34 VAL B CA 1
ATOM 2356 C C . VAL B 1 17 ? 35.673 51.113 35.749 1.00 29.40 34 VAL B C 1
ATOM 2357 O O . VAL B 1 17 ? 35.505 50.208 36.563 1.00 29.56 34 VAL B O 1
ATOM 2361 N N . TRP B 1 18 ? 35.592 52.402 36.070 1.00 26.16 35 TRP B N 1
ATOM 2362 C CA . TRP B 1 18 ? 35.300 52.828 37.432 1.00 29.35 35 TRP B CA 1
ATOM 2363 C C . TRP B 1 18 ? 33.791 52.840 37.695 1.00 27.08 35 TRP B C 1
ATOM 2364 O O . TRP B 1 18 ? 33.350 52.809 38.839 1.00 27.23 35 TRP B O 1
ATOM 2375 N N . LYS B 1 19 ? 33.005 52.891 36.627 1.00 32.82 36 LYS B N 1
ATOM 2376 C CA . LYS B 1 19 ? 31.550 52.884 36.744 1.00 37.99 36 LYS B CA 1
ATOM 2377 C C . LYS B 1 19 ? 31.035 53.884 37.772 1.00 32.32 36 LYS B C 1
ATOM 2378 O O . LYS B 1 19 ? 30.324 53.524 38.705 1.00 29.77 36 LYS B O 1
ATOM 2384 N N . ILE B 1 20 ? 31.398 55.147 37.601 1.00 37.02 37 ILE B N 1
ATOM 2385 C CA . ILE B 1 20 ? 30.947 56.183 38.521 1.00 31.99 37 ILE B CA 1
ATOM 2386 C C . ILE B 1 20 ? 29.586 56.668 38.032 1.00 32.86 37 ILE B C 1
ATOM 2387 O O . ILE B 1 20 ? 29.480 57.242 36.951 1.00 36.67 37 ILE B O 1
ATOM 2392 N N . THR B 1 21 ? 28.547 56.414 38.824 1.00 35.90 38 THR B N 1
ATOM 2393 C CA . THR B 1 21 ? 27.187 56.816 38.465 1.00 40.35 38 THR B CA 1
ATOM 2394 C C . THR B 1 21 ? 26.601 57.864 39.410 1.00 40.41 38 THR B C 1
ATOM 2395 O O . THR B 1 21 ? 25.837 58.726 38.986 1.00 47.44 38 THR B O 1
ATOM 2399 N N . LYS B 1 22 ? 26.955 57.778 40.689 1.00 36.79 39 LYS B N 1
ATOM 2400 C CA . LYS B 1 22 ? 26.479 58.731 41.694 1.00 43.68 39 LYS B CA 1
ATOM 2401 C C . LYS B 1 22 ? 27.467 59.901 41.780 1.00 46.17 39 LYS B C 1
ATOM 2402 O O . LYS B 1 22 ? 28.668 59.715 41.590 1.00 48.78 39 LYS B O 1
ATOM 2408 N N . PRO B 1 23 ? 26.976 61.120 42.066 1.00 44.14 40 PRO B N 1
ATOM 2409 C CA . PRO B 1 23 ? 27.881 62.273 42.164 1.00 36.50 40 PRO B CA 1
ATOM 2410 C C . PRO B 1 23 ? 28.955 62.000 43.221 1.00 34.14 40 PRO B C 1
ATOM 2411 O O . PRO B 1 23 ? 28.668 61.412 44.261 1.00 29.70 40 PRO B O 1
ATOM 2415 N N . VAL B 1 24 ? 30.190 62.418 42.957 1.00 28.96 41 VAL B N 1
ATOM 2416 C CA . VAL B 1 24 ? 31.278 62.158 43.897 1.00 28.77 41 VAL B CA 1
ATOM 2417 C C . VAL B 1 24 ? 31.984 63.400 44.431 1.00 29.84 41 VAL B C 1
ATOM 2418 O O . VAL B 1 24 ? 32.034 64.437 43.777 1.00 23.75 41 VAL B O 1
ATOM 2422 N N . HIS B 1 25 ? 32.535 63.268 45.632 1.00 33.57 42 HIS B N 1
ATOM 2423 C CA . HIS B 1 25 ? 33.268 64.346 46.289 1.00 32.91 42 HIS B CA 1
ATOM 2424 C C . HIS B 1 25 ? 34.744 64.002 46.091 1.00 23.85 42 HIS B C 1
ATOM 2425 O O . HIS B 1 25 ? 35.275 63.132 46.782 1.00 33.78 42 HIS B O 1
ATOM 2432 N N . ILE B 1 26 ? 35.417 64.668 45.160 1.00 27.90 43 ILE B N 1
ATOM 2433 C CA . ILE B 1 26 ? 36.817 64.344 44.920 1.00 28.03 43 ILE B CA 1
ATOM 2434 C C . ILE B 1 26 ? 37.813 65.418 45.333 1.00 27.48 43 ILE B C 1
ATOM 2435 O O . ILE B 1 26 ? 37.545 66.608 45.211 1.00 28.16 43 ILE B O 1
ATOM 2440 N N . VAL B 1 27 ? 38.961 64.987 45.842 1.00 20.60 44 VAL B N 1
ATOM 2441 C CA . VAL B 1 27 ? 40.005 65.910 46.244 1.00 15.19 44 VAL B CA 1
ATOM 2442 C C . VAL B 1 27 ? 41.229 65.639 45.355 1.00 24.08 44 VAL B C 1
ATOM 2443 O O . VAL B 1 27 ? 41.659 64.491 45.187 1.00 17.25 44 VAL B O 1
ATOM 2447 N N . ASP B 1 28 ? 41.765 66.704 44.766 1.00 23.76 45 ASP B N 1
ATOM 2448 C CA . ASP B 1 28 ? 42.911 66.618 43.862 1.00 19.11 45 ASP B CA 1
ATOM 2449 C C . ASP B 1 28 ? 44.152 67.278 44.472 1.00 26.38 45 ASP B C 1
ATOM 2450 O O . ASP B 1 28 ? 44.182 68.498 44.671 1.00 24.79 45 ASP B O 1
ATOM 2455 N N . TYR B 1 29 ? 45.172 66.469 44.760 1.00 19.96 46 TYR B N 1
ATOM 2456 C CA . TYR B 1 29 ? 46.410 66.965 45.362 1.00 21.50 46 TYR B CA 1
ATOM 2457 C C . TYR B 1 29 ? 47.396 67.506 44.333 1.00 20.94 46 TYR B C 1
ATOM 2458 O O . TYR B 1 29 ? 47.699 66.840 43.346 1.00 24.71 46 TYR B O 1
ATOM 2467 N N . GLY B 1 30 ? 47.913 68.707 44.584 1.00 17.12 47 GLY B N 1
ATOM 2468 C CA . GLY B 1 30 ? 48.832 69.337 43.651 1.00 13.29 47 GLY B CA 1
ATOM 2469 C C . GLY B 1 30 ? 48.079 69.591 42.360 1.00 19.06 47 GLY B C 1
ATOM 2470 O O . GLY B 1 30 ? 48.591 69.335 41.273 1.00 23.81 47 GLY B O 1
ATOM 2471 N N . CYS B 1 31 ? 46.860 70.106 42.490 1.00 13.58 48 CYS B N 1
ATOM 2472 C CA . CYS B 1 31 ? 45.981 70.369 41.354 1.00 19.71 48 CYS B CA 1
ATOM 2473 C C . CYS B 1 31 ? 46.478 71.369 40.317 1.00 19.12 48 CYS B C 1
ATOM 2474 O O . CYS B 1 31 ? 45.911 71.461 39.223 1.00 27.01 48 CYS B O 1
ATOM 2477 N N . GLY B 1 32 ? 47.516 72.126 40.650 1.00 22.08 49 GLY B N 1
ATOM 2478 C CA . GLY B 1 32 ? 48.011 73.121 39.714 1.00 20.88 49 GLY B CA 1
ATOM 2479 C C . GLY B 1 32 ? 46.879 74.090 39.444 1.00 19.44 49 GLY B C 1
ATOM 2480 O O . GLY B 1 32 ? 46.248 74.567 40.386 1.00 23.00 49 GLY B O 1
ATOM 2481 N N . TYR B 1 33 ? 46.607 74.393 38.178 1.00 19.37 50 TYR B N 1
ATOM 2482 C CA . TYR B 1 33 ? 45.506 75.298 37.859 1.00 25.83 50 TYR B CA 1
ATOM 2483 C C . TYR B 1 33 ? 44.176 74.555 37.703 1.00 26.67 50 TYR B C 1
ATOM 2484 O O . TYR B 1 33 ? 43.211 75.112 37.182 1.00 28.99 50 TYR B O 1
ATOM 2493 N N . GLY B 1 34 ? 44.133 73.301 38.157 1.00 23.81 51 GLY B N 1
ATOM 2494 C CA . GLY B 1 34 ? 42.910 72.510 38.085 1.00 25.44 51 GLY B CA 1
ATOM 2495 C C . GLY B 1 34 ? 42.767 71.612 36.867 1.00 29.43 51 GLY B C 1
ATOM 2496 O O . GLY B 1 34 ? 41.656 71.254 36.474 1.00 29.71 51 GLY B O 1
ATOM 2497 N N . TYR B 1 35 ? 43.897 71.226 36.283 1.00 30.03 52 TYR B N 1
ATOM 2498 C CA . TYR B 1 35 ? 43.903 70.383 35.093 1.00 24.13 52 TYR B CA 1
ATOM 2499 C C . TYR B 1 35 ? 43.025 69.136 35.178 1.00 28.72 52 TYR B C 1
ATOM 2500 O O . TYR B 1 35 ? 42.136 68.935 34.347 1.00 27.49 52 TYR B O 1
ATOM 2509 N N . LEU B 1 36 ? 43.263 68.301 36.180 1.00 25.21 53 LEU B N 1
ATOM 2510 C CA . LEU B 1 36 ? 42.501 67.070 36.316 1.00 28.98 53 LEU B CA 1
ATOM 2511 C C . LEU B 1 36 ? 41.009 67.332 36.475 1.00 26.38 53 LEU B C 1
ATOM 2512 O O . LEU B 1 36 ? 40.182 66.543 36.016 1.00 31.01 53 LEU B O 1
ATOM 2517 N N . GLY B 1 37 ? 40.663 68.448 37.108 1.00 26.98 54 GLY B N 1
ATOM 2518 C CA . GLY B 1 37 ? 39.263 68.798 37.267 1.00 23.34 54 GLY B CA 1
ATOM 2519 C C . GLY B 1 37 ? 38.648 69.160 35.922 1.00 24.48 54 GLY B C 1
ATOM 2520 O O . GLY B 1 37 ? 37.515 68.782 35.624 1.00 30.10 54 GLY B O 1
ATOM 2521 N N . LEU B 1 38 ? 39.387 69.894 35.095 1.00 25.80 55 LEU B N 1
ATOM 2522 C CA . LEU B 1 38 ? 38.876 70.273 33.781 1.00 29.15 55 LEU B CA 1
ATOM 2523 C C . LEU B 1 38 ? 38.667 69.021 32.924 1.00 35.24 55 LEU B C 1
ATOM 2524 O O . LEU B 1 38 ? 37.828 69.005 32.023 1.00 38.37 55 LEU B O 1
ATOM 2529 N N . VAL B 1 39 ? 39.427 67.971 33.219 1.00 33.50 56 VAL B N 1
ATOM 2530 C CA . VAL B 1 39 ? 39.329 66.710 32.491 1.00 26.31 56 VAL B CA 1
ATOM 2531 C C . VAL B 1 39 ? 38.203 65.809 32.990 1.00 23.70 56 VAL B C 1
ATOM 2532 O O . VAL B 1 39 ? 37.410 65.325 32.196 1.00 33.68 56 VAL B O 1
ATOM 2536 N N . LEU B 1 40 ? 38.125 65.589 34.301 1.00 30.51 57 LEU B N 1
ATOM 2537 C CA . LEU B 1 40 ? 37.113 64.696 34.868 1.00 22.41 57 LEU B CA 1
ATOM 2538 C C . LEU B 1 40 ? 35.731 65.261 35.195 1.00 30.40 57 LEU B C 1
ATOM 2539 O O . LEU B 1 40 ? 34.729 64.577 34.998 1.00 27.41 57 LEU B O 1
ATOM 2552 N N . PRO B 1 42 ? 33.726 67.263 33.711 1.00 29.88 59 PRO B N 1
ATOM 2553 C CA . PRO B 1 42 ? 32.739 67.205 32.624 1.00 32.55 59 PRO B CA 1
ATOM 2554 C C . PRO B 1 42 ? 32.193 65.785 32.420 1.00 37.31 59 PRO B C 1
ATOM 2555 O O . PRO B 1 42 ? 31.073 65.607 31.948 1.00 37.58 59 PRO B O 1
ATOM 2559 N N . LEU B 1 43 ? 32.982 64.776 32.784 1.00 33.06 60 LEU B N 1
ATOM 2560 C CA . LEU B 1 43 ? 32.572 63.380 32.616 1.00 30.59 60 LEU B CA 1
ATOM 2561 C C . LEU B 1 43 ? 31.929 62.778 33.855 1.00 32.92 60 LEU B C 1
ATOM 2562 O O . LEU B 1 43 ? 31.307 61.716 33.785 1.00 35.17 60 LEU B O 1
ATOM 2567 N N . LEU B 1 44 ? 32.078 63.441 34.995 1.00 31.64 61 LEU B N 1
ATOM 2568 C CA . LEU B 1 44 ? 31.498 62.913 36.222 1.00 30.16 61 LEU B CA 1
ATOM 2569 C C . LEU B 1 44 ? 30.009 63.219 36.327 1.00 26.14 61 LEU B C 1
ATOM 2570 O O . LEU B 1 44 ? 29.494 64.095 35.641 1.00 32.76 61 LEU B O 1
ATOM 2575 N N . PRO B 1 45 ? 29.292 62.471 37.176 1.00 29.54 62 PRO B N 1
ATOM 2576 C CA . PRO B 1 45 ? 27.854 62.677 37.362 1.00 29.83 62 PRO B CA 1
ATOM 2577 C C . PRO B 1 45 ? 27.573 64.105 37.814 1.00 38.40 62 PRO B C 1
ATOM 2578 O O . PRO B 1 45 ? 28.325 64.668 38.614 1.00 40.80 62 PRO B O 1
ATOM 2582 N N . GLU B 1 46 ? 26.498 64.690 37.297 1.00 41.77 63 GLU B N 1
ATOM 2583 C CA . GLU B 1 46 ? 26.114 66.051 37.657 1.00 46.61 63 GLU B CA 1
ATOM 2584 C C . GLU B 1 46 ? 25.944 66.149 39.172 1.00 39.80 63 GLU B C 1
ATOM 2585 O O . GLU B 1 46 ? 25.335 65.280 39.787 1.00 32.32 63 GLU B O 1
ATOM 2591 N N . GLY B 1 47 ? 26.491 67.199 39.776 1.00 40.94 64 GLY B N 1
ATOM 2592 C CA . GLY B 1 47 ? 26.370 67.349 41.216 1.00 33.63 64 GLY B CA 1
ATOM 2593 C C . GLY B 1 47 ? 27.646 66.985 41.950 1.00 39.60 64 GLY B C 1
ATOM 2594 O O . GLY B 1 47 ? 27.726 67.119 43.170 1.00 36.89 64 GLY B O 1
ATOM 2595 N N . SER B 1 48 ? 28.648 66.522 41.210 1.00 36.05 65 SER B N 1
ATOM 2596 C CA . SER B 1 48 ? 29.925 66.152 41.813 1.00 34.94 65 SER B CA 1
ATOM 2597 C C . SER B 1 48 ? 30.644 67.398 42.321 1.00 31.81 65 SER B C 1
ATOM 2598 O O . SER B 1 48 ? 30.446 68.492 41.796 1.00 30.50 65 SER B O 1
ATOM 2601 N N . LYS B 1 49 ? 31.479 67.222 43.341 1.00 27.47 66 LYS B N 1
ATOM 2602 C CA . LYS B 1 49 ? 32.228 68.328 43.931 1.00 32.47 66 LYS B CA 1
ATOM 2603 C C . LYS B 1 49 ? 33.728 68.136 43.712 1.00 30.62 66 LYS B C 1
ATOM 2604 O O . LYS B 1 49 ? 34.270 67.047 43.927 1.00 25.79 66 LYS B O 1
ATOM 2610 N N . TYR B 1 50 ? 34.395 69.202 43.288 1.00 22.87 67 TYR B N 1
ATOM 2611 C CA . TYR B 1 50 ? 35.827 69.155 43.034 1.00 27.71 67 TYR B CA 1
ATOM 2612 C C . TYR B 1 50 ? 36.591 70.072 43.979 1.00 22.69 67 TYR B C 1
ATOM 2613 O O . TYR B 1 50 ? 36.305 71.261 44.062 1.00 23.10 67 TYR B O 1
ATOM 2622 N N . THR B 1 51 ? 37.563 69.514 44.691 1.00 25.43 68 THR B N 1
ATOM 2623 C CA . THR B 1 51 ? 38.381 70.298 45.610 1.00 18.34 68 THR B CA 1
ATOM 2624 C C . THR B 1 51 ? 39.857 70.099 45.256 1.00 22.92 68 THR B C 1
ATOM 2625 O O . THR B 1 51 ? 40.367 68.975 45.270 1.00 22.91 68 THR B O 1
ATOM 2629 N N . GLY B 1 52 ? 40.541 71.189 44.933 1.00 20.52 69 GLY B N 1
ATOM 2630 C CA . GLY B 1 52 ? 41.943 71.087 44.579 1.00 22.11 69 GLY B CA 1
ATOM 2631 C C . GLY B 1 52 ? 42.844 71.655 45.656 1.00 27.04 69 GLY B C 1
ATOM 2632 O O . GLY B 1 52 ? 42.480 72.626 46.314 1.00 22.39 69 GLY B O 1
ATOM 2633 N N . ILE B 1 53 ? 44.013 71.045 45.838 1.00 20.15 70 ILE B N 1
ATOM 2634 C CA . ILE B 1 53 ? 44.972 71.501 46.835 1.00 19.74 70 ILE B CA 1
ATOM 2635 C C . ILE B 1 53 ? 46.284 71.861 46.158 1.00 24.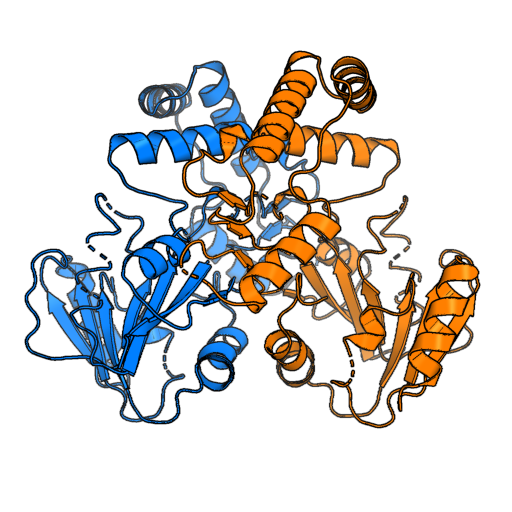23 70 ILE B C 1
ATOM 2636 O O . ILE B 1 53 ? 46.797 71.101 45.342 1.00 24.19 70 ILE B O 1
ATOM 2641 N N . ASP B 1 54 ? 46.822 73.029 46.478 1.00 24.46 71 ASP B N 1
ATOM 2642 C CA . ASP B 1 54 ? 48.088 73.435 45.901 1.00 22.78 71 ASP B CA 1
ATOM 2643 C C . ASP B 1 54 ? 48.728 74.557 46.716 1.00 35.32 71 ASP B C 1
ATOM 2644 O O . ASP B 1 54 ? 48.038 75.314 47.401 1.00 30.39 71 ASP B O 1
ATOM 2649 N N . SER B 1 55 ? 50.052 74.654 46.641 1.00 33.10 72 SER B N 1
ATOM 2650 C CA . SER B 1 55 ? 50.794 75.667 47.381 1.00 37.86 72 SER B CA 1
ATOM 2651 C C . SER B 1 55 ? 51.015 76.929 46.566 1.00 35.44 72 SER B C 1
ATOM 2652 O O . SER B 1 55 ? 51.325 77.980 47.119 1.00 41.35 72 SER B O 1
ATOM 2655 N N . GLY B 1 56 ? 50.861 76.823 45.251 1.00 41.40 73 GLY B N 1
ATOM 2656 C CA . GLY B 1 56 ? 51.058 77.974 44.389 1.00 39.94 73 GLY B CA 1
ATOM 2657 C C . GLY B 1 56 ? 49.894 78.944 44.423 1.00 46.90 73 GLY B C 1
ATOM 2658 O O . GLY B 1 56 ? 48.821 78.656 43.882 1.00 44.53 73 GLY B O 1
ATOM 2659 N N . GLU B 1 57 ? 50.108 80.095 45.055 1.00 43.41 74 GLU B N 1
ATOM 2660 C CA . GLU B 1 57 ? 49.074 81.119 45.164 1.00 47.72 74 GLU B CA 1
ATOM 2661 C C . GLU B 1 57 ? 48.578 81.573 43.793 1.00 48.93 74 GLU B C 1
ATOM 2662 O O . GLU B 1 57 ? 47.369 81.644 43.550 1.00 49.89 74 GLU B O 1
ATOM 2668 N N . THR B 1 58 ? 49.512 81.880 42.899 1.00 44.88 75 THR B N 1
ATOM 2669 C CA . THR B 1 58 ? 49.167 82.323 41.555 1.00 43.75 75 THR B CA 1
ATOM 2670 C C . THR B 1 58 ? 48.404 81.223 40.819 1.00 44.97 75 THR B C 1
ATOM 2671 O O . THR B 1 58 ? 47.426 81.495 40.118 1.00 40.36 75 THR B O 1
ATOM 2675 N N . LEU B 1 59 ? 48.853 79.981 40.986 1.00 41.27 76 LEU B N 1
ATOM 2676 C CA . LEU B 1 59 ? 48.191 78.850 40.346 1.00 41.11 76 LEU B CA 1
ATOM 2677 C C . LEU B 1 59 ? 46.724 78.786 40.764 1.00 38.04 76 LEU B C 1
ATOM 2678 O O . LEU B 1 59 ? 45.830 78.678 39.921 1.00 36.03 76 LEU B O 1
ATOM 2683 N N . LEU B 1 60 ? 46.476 78.861 42.067 1.00 31.91 77 LEU B N 1
ATOM 2684 C CA . LEU B 1 60 ? 45.108 78.794 42.558 1.00 34.57 77 LEU B CA 1
ATOM 2685 C C . LEU B 1 60 ? 44.272 79.978 42.072 1.00 35.54 77 LEU B C 1
ATOM 2686 O O . LEU B 1 60 ? 43.057 79.857 41.891 1.00 34.17 77 LEU B O 1
ATOM 2691 N N . ALA B 1 61 ? 44.923 81.116 41.849 1.00 37.25 78 ALA B N 1
ATOM 2692 C CA . ALA B 1 61 ? 44.221 82.297 41.357 1.00 39.59 78 ALA B CA 1
ATOM 2693 C C . ALA B 1 61 ? 43.714 82.014 39.944 1.00 37.75 78 ALA B C 1
ATOM 2694 O O . ALA B 1 61 ? 42.577 82.341 39.598 1.00 34.77 78 ALA B O 1
ATOM 2696 N N . GLU B 1 62 ? 44.556 81.382 39.135 1.00 34.17 79 GLU B N 1
ATOM 2697 C CA . GLU B 1 62 ? 44.180 81.059 37.765 1.00 34.57 79 GLU B CA 1
ATOM 2698 C C . GLU B 1 62 ? 43.089 79.998 37.775 1.00 32.68 79 GLU B C 1
ATOM 2699 O O . GLU B 1 62 ? 42.114 80.085 37.023 1.00 30.06 79 GLU B O 1
ATOM 2705 N N . ALA B 1 63 ? 43.254 78.997 38.634 1.00 32.63 80 ALA B N 1
ATOM 2706 C CA . ALA B 1 63 ? 42.277 77.918 38.743 1.00 29.86 80 ALA B CA 1
ATOM 2707 C C . ALA B 1 63 ? 40.891 78.460 39.074 1.00 28.76 80 ALA B C 1
ATOM 2708 O O . ALA B 1 63 ? 39.903 78.102 38.427 1.00 29.97 80 ALA B O 1
ATOM 2710 N N . ARG B 1 64 ? 40.828 79.331 40.078 1.00 26.96 81 ARG B N 1
ATOM 2711 C CA . ARG B 1 64 ? 39.564 79.925 40.504 1.00 26.95 81 ARG B CA 1
ATOM 2712 C C . ARG B 1 64 ? 38.901 80.704 39.384 1.00 28.76 81 ARG B C 1
ATOM 2713 O O . ARG B 1 64 ? 37.692 80.595 39.180 1.00 27.19 81 ARG B O 1
ATOM 2721 N N . GLU B 1 65 ? 39.693 81.485 38.654 1.00 29.33 82 GLU B N 1
ATOM 2722 C CA . GLU B 1 65 ? 39.156 82.273 37.547 1.00 36.89 82 GLU B CA 1
ATOM 2723 C C . GLU B 1 65 ? 38.709 81.349 36.419 1.00 36.80 82 GLU B C 1
ATOM 2724 O O . GLU B 1 65 ? 37.715 81.600 35.738 1.00 37.91 82 GLU B O 1
ATOM 2730 N N . LEU B 1 66 ? 39.451 80.268 36.233 1.00 32.14 83 LEU B N 1
ATOM 2731 C CA . LEU B 1 66 ? 39.138 79.307 35.191 1.00 31.28 83 LEU B CA 1
ATOM 2732 C C . LEU B 1 66 ? 37.826 78.570 35.490 1.00 33.90 83 LEU B C 1
ATOM 2733 O O . LEU B 1 66 ? 36.961 78.447 34.624 1.00 34.54 83 LEU B O 1
ATOM 2738 N N . PHE B 1 67 ? 37.671 78.096 36.723 1.00 33.21 84 PHE B N 1
ATOM 2739 C CA . PHE B 1 67 ? 36.470 77.360 37.110 1.00 27.98 84 PHE B CA 1
ATOM 2740 C C . PHE B 1 67 ? 35.279 78.247 37.455 1.00 32.87 84 PHE B C 1
ATOM 2741 O O . PHE B 1 67 ? 34.159 77.758 37.631 1.00 27.24 84 PHE B O 1
ATOM 2749 N N . ARG B 1 68 ? 35.523 79.547 37.555 1.00 31.63 85 ARG B N 1
ATOM 2750 C CA . ARG B 1 68 ? 34.467 80.496 37.865 1.00 37.96 85 ARG B CA 1
ATOM 2751 C C . ARG B 1 68 ? 33.457 80.506 36.721 1.00 45.58 85 ARG B C 1
ATOM 2752 O O . ARG B 1 68 ? 32.253 80.618 36.939 1.00 43.09 85 ARG B O 1
ATOM 2760 N N . LEU B 1 69 ? 33.967 80.367 35.502 1.00 51.77 86 LEU B N 1
ATOM 2761 C CA . LEU B 1 69 ? 33.152 80.370 34.293 1.00 54.19 86 LEU B CA 1
ATOM 2762 C C . LEU B 1 69 ? 32.466 79.029 34.026 1.00 55.92 86 LEU B C 1
ATOM 2763 O O . LEU B 1 69 ? 31.566 78.938 33.190 1.00 56.77 86 LEU B O 1
ATOM 2768 N N . LEU B 1 70 ? 32.894 77.992 34.736 1.00 47.40 87 LEU B N 1
ATOM 2769 C CA . LEU B 1 70 ? 32.334 76.658 34.551 1.00 40.03 87 LEU B CA 1
ATOM 2770 C C . LEU B 1 70 ? 31.160 76.334 35.467 1.00 40.65 87 LEU B C 1
ATOM 2771 O O . LEU B 1 70 ? 31.033 76.877 36.563 1.00 47.02 87 LEU B O 1
ATOM 2776 N N . PRO B 1 71 ? 30.274 75.441 35.013 1.00 42.12 88 PRO B N 1
ATOM 2777 C CA . PRO B 1 71 ? 29.095 75.024 35.773 1.00 47.74 88 PRO B CA 1
ATOM 2778 C C . PRO B 1 71 ? 29.390 73.880 36.734 1.00 51.09 88 PRO B C 1
ATOM 2779 O O . PRO B 1 71 ? 28.518 73.056 37.006 1.00 60.62 88 PRO B O 1
ATOM 2783 N N . TYR B 1 72 ? 30.616 73.823 37.243 1.00 51.20 89 TYR B N 1
ATOM 2784 C CA . TYR B 1 72 ? 30.993 72.758 38.167 1.00 45.68 89 TYR B CA 1
ATOM 2785 C C . TYR B 1 72 ? 31.331 73.334 39.533 1.00 41.34 89 TYR B C 1
ATOM 2786 O O . TYR B 1 72 ? 32.016 74.356 39.629 1.00 51.64 89 TYR B O 1
ATOM 2795 N N . ASP B 1 73 ? 30.846 72.682 40.586 1.00 39.04 90 ASP B N 1
ATOM 2796 C CA . ASP B 1 73 ? 31.135 73.115 41.947 1.00 36.10 90 ASP B CA 1
ATOM 2797 C C . ASP B 1 73 ? 32.598 72.813 42.226 1.00 37.33 90 ASP B C 1
ATOM 2798 O O . ASP B 1 73 ? 32.997 71.652 42.307 1.00 32.26 90 ASP B O 1
ATOM 2803 N N . SER B 1 74 ? 33.394 73.861 42.382 1.00 28.50 91 SER B N 1
ATOM 2804 C CA . SER B 1 74 ? 34.815 73.695 42.620 1.00 29.68 91 SER B CA 1
ATOM 2805 C C . SER B 1 74 ? 35.387 74.673 43.648 1.00 30.26 91 SER B C 1
ATOM 2806 O O . SER B 1 74 ? 35.012 75.849 43.693 1.00 30.98 91 SER B O 1
ATOM 2809 N N . GLU B 1 75 ? 36.302 74.173 44.471 1.00 22.57 92 GLU B N 1
ATOM 2810 C CA . GLU B 1 75 ? 36.950 74.983 45.494 1.00 22.55 92 GLU B CA 1
ATOM 2811 C C . GLU B 1 75 ? 38.432 74.638 45.519 1.00 24.01 92 GLU B C 1
ATOM 2812 O O . GLU B 1 75 ? 38.820 73.494 45.265 1.00 27.86 92 GLU B O 1
ATOM 2818 N N . PHE B 1 76 ? 39.260 75.629 45.821 1.00 22.87 93 PHE B N 1
ATOM 2819 C CA . PHE B 1 76 ? 40.695 75.415 45.875 1.00 22.70 93 PHE B CA 1
ATOM 2820 C C . PHE B 1 76 ? 41.262 75.833 47.222 1.00 23.29 93 PHE B C 1
ATOM 2821 O O . PHE B 1 76 ? 40.970 76.915 47.730 1.00 22.72 93 PHE B O 1
ATOM 2829 N N . LEU B 1 77 ? 42.059 74.949 47.807 1.00 27.43 94 LEU B N 1
ATOM 2830 C CA . LEU B 1 77 ? 42.674 75.205 49.097 1.00 25.26 94 LEU B CA 1
ATOM 2831 C C . LEU B 1 77 ? 44.146 75.482 48.877 1.00 28.16 94 LEU B C 1
ATOM 2832 O O . LEU B 1 77 ? 44.802 74.780 48.105 1.00 29.84 94 LEU B O 1
ATOM 2837 N N . GLU B 1 78 ? 44.660 76.502 49.555 1.00 27.49 95 GLU B N 1
ATOM 2838 C CA . GLU B 1 78 ? 46.069 76.851 49.453 1.00 30.51 95 GLU B CA 1
ATOM 2839 C C . GLU B 1 78 ? 46.784 76.307 50.682 1.00 31.76 95 GLU B C 1
ATOM 2840 O O . GLU B 1 78 ? 46.383 76.589 51.805 1.00 37.60 95 GLU B O 1
ATOM 2846 N N . GLY B 1 79 ? 47.833 75.520 50.464 1.00 33.85 96 GLY B N 1
ATOM 2847 C CA . GLY B 1 79 ? 48.582 74.946 51.568 1.00 33.34 96 GLY B CA 1
ATOM 2848 C C . GLY B 1 79 ? 49.503 73.820 51.129 1.00 34.24 96 GLY B C 1
ATOM 2849 O O . GLY B 1 79 ? 49.405 73.338 50.000 1.00 34.22 96 GLY B O 1
ATOM 2850 N N . ASP B 1 80 ? 50.405 73.415 52.021 1.00 33.55 97 ASP B N 1
ATOM 2851 C CA . ASP B 1 80 ? 51.353 72.337 51.756 1.00 28.75 97 ASP B CA 1
ATOM 2852 C C . ASP B 1 80 ? 50.617 71.012 51.897 1.00 28.57 97 ASP B C 1
ATOM 2853 O O . ASP B 1 80 ? 50.170 70.656 52.986 1.00 36.51 97 ASP B O 1
ATOM 2858 N N . ALA B 1 81 ? 50.488 70.293 50.787 1.00 25.11 98 ALA B N 1
ATOM 2859 C CA . ALA B 1 81 ? 49.793 69.013 50.760 1.00 25.36 98 ALA B CA 1
ATOM 2860 C C . ALA B 1 81 ? 50.402 67.985 51.699 1.00 28.50 98 ALA B C 1
ATOM 2861 O O . ALA B 1 81 ? 49.729 67.034 52.096 1.00 28.62 98 ALA B O 1
ATOM 2863 N N . THR B 1 82 ? 51.669 68.167 52.062 1.00 27.18 99 THR B N 1
ATOM 2864 C CA . THR B 1 82 ? 52.316 67.214 52.954 1.00 34.25 99 THR B CA 1
ATOM 2865 C C . THR B 1 82 ? 52.024 67.512 54.417 1.00 34.36 99 THR B C 1
ATOM 2866 O O . THR B 1 82 ? 52.415 66.749 55.296 1.00 34.24 99 THR B O 1
ATOM 2870 N N . GLU B 1 83 ? 51.335 68.616 54.684 1.00 36.42 100 GLU B N 1
ATOM 2871 C CA . GLU B 1 83 ? 51.022 68.967 56.063 1.00 37.58 100 GLU B CA 1
ATOM 2872 C C . GLU B 1 83 ? 49.571 69.377 56.275 1.00 36.67 100 GLU B C 1
ATOM 2873 O O . GLU B 1 83 ? 49.052 69.304 57.387 1.00 30.50 100 GLU B O 1
ATOM 2879 N N . ILE B 1 84 ? 48.916 69.791 55.200 1.00 33.63 101 ILE B N 1
ATOM 2880 C CA . ILE B 1 84 ? 47.519 70.202 55.267 1.00 36.78 101 ILE B CA 1
ATOM 2881 C C . ILE B 1 84 ? 46.662 69.155 55.983 1.00 33.97 101 ILE B C 1
ATOM 2882 O O . ILE B 1 84 ? 46.801 67.961 55.737 1.00 38.52 101 ILE B O 1
ATOM 2887 N N . GLU B 1 85 ? 45.781 69.596 56.876 1.00 38.73 102 GLU B N 1
ATOM 2888 C CA . GLU B 1 85 ? 44.908 68.662 57.581 1.00 41.10 102 GLU B CA 1
ATOM 2889 C C . GLU B 1 85 ? 43.465 68.861 57.144 1.00 37.78 102 GLU B C 1
ATOM 2890 O O . GLU B 1 85 ? 42.851 69.879 57.455 1.00 44.82 102 GLU B O 1
ATOM 2896 N N . LEU B 1 86 ? 42.927 67.891 56.415 1.00 27.39 103 LEU B N 1
ATOM 2897 C CA . LEU B 1 86 ? 41.558 67.990 55.935 1.00 33.41 103 LEU B CA 1
ATOM 2898 C C . LEU B 1 86 ? 40.572 67.547 57.015 1.00 30.61 103 LEU B C 1
ATOM 2899 O O . LEU B 1 86 ? 40.885 66.683 57.830 1.00 38.14 103 LEU B O 1
ATOM 2904 N N . ASN B 1 87 ? 39.386 68.144 57.031 1.00 31.95 104 ASN B N 1
ATOM 2905 C CA . ASN B 1 87 ? 38.384 67.768 58.016 1.00 37.78 104 ASN B CA 1
ATOM 2906 C C . ASN B 1 87 ? 37.349 66.816 57.434 1.00 40.03 104 ASN B C 1
ATOM 2907 O O . ASN B 1 87 ? 36.621 66.163 58.178 1.00 44.36 104 ASN B O 1
ATOM 2912 N N . ASP B 1 88 ? 37.289 66.730 56.107 1.00 35.82 105 ASP B N 1
ATOM 2913 C CA . ASP B 1 88 ? 36.327 65.854 55.447 1.00 34.38 105 ASP B CA 1
ATOM 2914 C C . ASP B 1 88 ? 36.935 64.595 54.839 1.00 35.44 105 ASP B C 1
ATOM 2915 O O . ASP B 1 88 ? 38.152 64.482 54.673 1.00 27.70 105 ASP B O 1
ATOM 2920 N N . LYS B 1 89 ? 36.069 63.636 54.532 1.00 36.62 106 LYS B N 1
ATOM 2921 C CA . LYS B 1 89 ? 36.479 62.387 53.904 1.00 37.48 106 LYS B CA 1
ATOM 2922 C C . LYS B 1 89 ? 35.882 62.442 52.515 1.00 39.09 106 LYS B C 1
ATOM 2923 O O . LYS B 1 89 ? 34.702 62.751 52.354 1.00 38.01 106 LYS B O 1
ATOM 2929 N N . TYR B 1 90 ? 36.702 62.148 51.514 1.00 33.79 107 TYR B N 1
ATOM 2930 C CA . TYR B 1 90 ? 36.273 62.209 50.121 1.00 29.27 107 TYR B CA 1
ATOM 2931 C C . TYR B 1 90 ? 35.982 60.846 49.514 1.00 28.66 107 TYR B C 1
ATOM 2932 O O . TYR B 1 90 ? 36.460 59.819 49.995 1.00 33.82 107 TYR B O 1
ATOM 2941 N N . ASP B 1 91 ? 35.185 60.844 48.455 1.00 27.20 108 ASP B N 1
ATOM 2942 C CA . ASP B 1 91 ? 34.840 59.609 47.766 1.00 30.40 108 ASP B CA 1
ATOM 2943 C C . ASP B 1 91 ? 36.017 59.136 46.939 1.00 30.97 108 ASP B C 1
ATOM 2944 O O . ASP B 1 91 ? 36.247 57.939 46.796 1.00 30.53 108 ASP B O 1
ATOM 2949 N N . ILE B 1 92 ? 36.752 60.090 46.382 1.00 24.77 109 ILE B N 1
ATOM 2950 C CA . ILE B 1 92 ? 37.904 59.774 45.553 1.00 22.38 109 ILE B CA 1
ATOM 2951 C C . ILE B 1 92 ? 39.009 60.785 45.796 1.00 20.68 109 ILE B C 1
ATOM 2952 O O . ILE B 1 92 ? 38.755 61.986 45.844 1.00 24.99 109 ILE B O 1
ATOM 2957 N N . ALA B 1 93 ? 40.231 60.300 45.964 1.00 19.56 110 ALA B N 1
ATOM 2958 C CA . ALA B 1 93 ? 41.380 61.177 46.126 1.00 22.62 110 ALA B CA 1
ATOM 2959 C C . ALA B 1 93 ? 42.165 60.958 44.825 1.00 24.47 110 ALA B C 1
ATOM 2960 O O . ALA B 1 93 ? 42.372 59.811 44.421 1.00 22.04 110 ALA B O 1
ATOM 2962 N N . ILE B 1 94 ? 42.568 62.035 44.151 1.00 23.61 111 ILE B N 1
ATOM 2963 C CA . ILE B 1 94 ? 43.324 61.899 42.906 1.00 18.71 111 ILE B CA 1
ATOM 2964 C C . ILE B 1 94 ? 44.473 62.891 42.814 1.00 18.60 111 ILE B C 1
ATOM 2965 O O . ILE B 1 94 ? 44.597 63.799 43.631 1.00 22.72 111 ILE B O 1
ATOM 2970 N N . CYS B 1 95 ? 45.327 62.696 41.818 1.00 18.40 112 CYS B N 1
ATOM 2971 C CA . CYS B 1 95 ? 46.443 63.594 41.578 1.00 19.04 112 CYS B CA 1
ATOM 2972 C C . CYS B 1 95 ? 46.936 63.339 40.162 1.00 20.50 112 CYS B C 1
ATOM 2973 O O . CYS B 1 95 ? 46.749 62.246 39.618 1.00 19.22 112 CYS B O 1
ATOM 2976 N N . HIS B 1 96 ? 47.541 64.356 39.558 1.00 23.89 113 HIS B N 1
ATOM 2977 C CA . HIS B 1 96 ? 48.064 64.241 38.204 1.00 20.07 113 HIS B CA 1
ATOM 2978 C C . HIS B 1 96 ? 49.449 64.852 38.155 1.00 20.58 113 HIS B C 1
ATOM 2979 O O . HIS B 1 96 ? 49.617 66.036 38.429 1.00 19.97 113 HIS B O 1
ATOM 2986 N N . ALA B 1 97 ? 50.437 64.025 37.818 1.00 23.53 114 ALA B N 1
ATOM 2987 C CA . ALA B 1 97 ? 51.834 64.445 37.723 1.00 20.97 114 ALA B CA 1
ATOM 2988 C C . ALA B 1 97 ? 52.216 65.215 38.971 1.00 22.11 114 ALA B C 1
ATOM 2989 O O . ALA B 1 97 ? 52.787 66.305 38.896 1.00 26.83 114 ALA B O 1
ATOM 2991 N N . PHE B 1 98 ? 51.918 64.627 40.122 1.00 23.70 115 PHE B N 1
ATOM 2992 C CA . PHE B 1 98 ? 52.191 65.264 41.400 1.00 26.38 115 PHE B CA 1
ATOM 2993 C C . PHE B 1 98 ? 53.203 64.488 42.231 1.00 25.83 115 PHE B C 1
ATOM 2994 O O . PHE B 1 98 ? 54.195 65.041 42.697 1.00 27.17 115 PHE B O 1
ATOM 3002 N N . LEU B 1 99 ? 52.952 63.199 42.400 1.00 24.39 116 LEU B N 1
ATOM 3003 C CA . LEU B 1 99 ? 53.819 62.357 43.202 1.00 25.31 116 LEU B CA 1
ATOM 3004 C C . LEU B 1 99 ? 55.278 62.293 42.759 1.00 24.02 116 LEU B C 1
ATOM 3005 O O . LEU B 1 99 ? 56.159 62.058 43.587 1.00 25.07 116 LEU B O 1
ATOM 3010 N N . LEU B 1 100 ? 55.543 62.511 41.474 1.00 26.33 117 LEU B N 1
ATOM 3011 C CA . LEU B 1 100 ? 56.914 62.462 40.970 1.00 30.58 117 LEU B CA 1
ATOM 3012 C C . LEU B 1 100 ? 57.772 63.596 41.532 1.00 34.74 117 LEU B C 1
ATOM 3013 O O . LEU B 1 100 ? 58.999 63.564 41.417 1.00 40.33 117 LEU B O 1
ATOM 3018 N N . HIS B 1 101 ? 57.130 64.600 42.125 1.00 32.06 118 HIS B N 1
ATOM 3019 C CA . HIS B 1 101 ? 57.850 65.738 42.696 1.00 30.23 118 HIS B CA 1
ATOM 3020 C C . HIS B 1 101 ? 58.048 65.573 44.205 1.00 36.11 118 HIS B C 1
ATOM 3021 O O . HIS B 1 101 ? 58.707 66.388 44.846 1.00 41.83 118 HIS B O 1
ATOM 3036 N N . THR B 1 103 ? 59.580 63.884 47.543 1.00 45.42 120 THR B N 1
ATOM 3037 C CA . THR B 1 103 ? 60.820 63.220 47.929 1.00 40.24 120 THR B CA 1
ATOM 3038 C C . THR B 1 103 ? 60.486 61.908 48.635 1.00 38.76 120 THR B C 1
ATOM 3039 O O . THR B 1 103 ? 61.277 60.966 48.636 1.00 39.90 120 THR B O 1
ATOM 3043 N N . THR B 1 104 ? 59.300 61.847 49.229 1.00 37.48 121 THR B N 1
ATOM 3044 C CA . THR B 1 104 ? 58.863 60.639 49.916 1.00 42.35 121 THR B CA 1
ATOM 3045 C C . THR B 1 104 ? 57.446 60.300 49.451 1.00 37.92 121 THR B C 1
ATOM 3046 O O . THR B 1 104 ? 56.479 60.490 50.189 1.00 38.52 121 THR B O 1
ATOM 3050 N N . PRO B 1 105 ? 57.314 59.781 48.213 1.00 39.37 122 PRO B N 1
ATOM 3051 C CA . PRO B 1 105 ? 56.036 59.401 47.593 1.00 25.52 122 PRO B CA 1
ATOM 3052 C C . PRO B 1 105 ? 55.104 58.554 48.451 1.00 25.79 122 PRO B C 1
ATOM 3053 O O . PRO B 1 105 ? 53.918 58.860 48.566 1.00 25.20 122 PRO B O 1
ATOM 3057 N N . GLU B 1 106 ? 55.637 57.487 49.044 1.00 26.94 123 GLU B N 1
ATOM 3058 C CA . GLU B 1 106 ? 54.822 56.590 49.871 1.00 36.42 123 GLU B CA 1
ATOM 3059 C C . GLU B 1 106 ? 54.075 57.341 50.973 1.00 27.20 123 GLU B C 1
ATOM 3060 O O . GLU B 1 106 ? 52.894 57.093 51.204 1.00 36.91 123 GLU B O 1
ATOM 3066 N N . THR B 1 107 ? 54.762 58.251 51.656 1.00 32.49 124 THR B N 1
ATOM 3067 C CA . THR B 1 107 ? 54.150 59.011 52.744 1.00 36.01 124 THR B CA 1
ATOM 3068 C C . THR B 1 107 ? 52.986 59.868 52.254 1.00 32.42 124 THR B C 1
ATOM 3069 O O . THR B 1 107 ? 51.907 59.859 52.852 1.00 27.83 124 THR B O 1
ATOM 3081 N N . LEU B 1 109 ? 51.268 59.401 49.593 1.00 28.77 126 LEU B N 1
ATOM 3082 C CA . LEU B 1 109 ? 50.193 58.499 49.175 1.00 30.79 126 LEU B CA 1
ATOM 3083 C C . LEU B 1 109 ? 49.393 58.072 50.402 1.00 31.55 126 LEU B C 1
ATOM 3084 O O . LEU B 1 109 ? 48.162 57.981 50.362 1.00 31.95 126 LEU B O 1
ATOM 3089 N N . GLN B 1 110 ? 50.109 57.803 51.489 1.00 31.47 127 GLN B N 1
ATOM 3090 C CA . GLN B 1 110 ? 49.501 57.408 52.761 1.00 33.02 127 GLN B CA 1
ATOM 3091 C C . GLN B 1 110 ? 48.516 58.493 53.201 1.00 30.60 127 GLN B C 1
ATOM 3092 O O . GLN B 1 110 ? 47.380 58.202 53.579 1.00 26.11 127 GLN B O 1
ATOM 3098 N N . LYS B 1 111 ? 48.959 59.747 53.147 1.00 26.37 128 LYS B N 1
ATOM 3099 C CA . LYS B 1 111 ? 48.106 60.871 53.526 1.00 31.44 128 LYS B CA 1
ATOM 3100 C C . LYS B 1 111 ? 46.883 60.956 52.617 1.00 27.60 128 LYS B C 1
ATOM 3101 O O . LYS B 1 111 ? 45.776 61.194 53.093 1.00 33.74 128 LYS B O 1
ATOM 3115 N N . ILE B 1 113 ? 45.401 58.568 51.051 1.00 30.36 130 ILE B N 1
ATOM 3116 C CA . ILE B 1 113 ? 44.532 57.456 51.426 1.00 32.57 130 ILE B CA 1
ATOM 3117 C C . ILE B 1 113 ? 43.707 57.788 52.667 1.00 31.00 130 ILE B C 1
ATOM 3118 O O . ILE B 1 113 ? 42.514 57.494 52.726 1.00 30.80 130 ILE B O 1
ATOM 3123 N N . HIS B 1 114 ? 44.355 58.381 53.665 1.00 27.25 131 HIS B N 1
ATOM 3124 C CA . HIS B 1 114 ? 43.668 58.739 54.897 1.00 33.72 131 HIS B CA 1
ATOM 3125 C C . HIS B 1 114 ? 42.538 59.734 54.679 1.00 40.48 131 HIS B C 1
ATOM 3126 O O . HIS B 1 114 ? 41.607 59.801 55.487 1.00 42.65 131 HIS B O 1
ATOM 3133 N N . SER B 1 115 ? 42.610 60.498 53.591 1.00 24.75 132 SER B N 1
ATOM 3134 C CA . SER B 1 115 ? 41.578 61.480 53.304 1.00 25.08 132 SER B CA 1
ATOM 3135 C C . SER B 1 115 ? 40.415 60.854 52.543 1.00 23.59 132 SER B C 1
ATOM 3136 O O . SER B 1 115 ? 39.448 61.535 52.208 1.00 25.54 132 SER B O 1
ATOM 3139 N N . VAL B 1 116 ? 40.499 59.553 52.281 1.00 27.55 133 VAL B N 1
ATOM 3140 C CA . VAL B 1 116 ? 39.435 58.863 51.551 1.00 29.64 133 VAL B CA 1
ATOM 3141 C C . VAL B 1 116 ? 38.545 58.053 52.487 1.00 28.56 133 VAL B C 1
ATOM 3142 O O . VAL B 1 116 ? 39.033 57.359 53.376 1.00 30.60 133 VAL B O 1
ATOM 3146 N N . LYS B 1 117 ? 37.236 58.145 52.282 1.00 30.83 134 LYS B N 1
ATOM 3147 C CA . LYS B 1 117 ? 36.296 57.411 53.120 1.00 39.93 134 LYS B CA 1
ATOM 3148 C C . LYS B 1 117 ? 36.322 55.927 52.776 1.00 46.55 134 LYS B C 1
ATOM 3149 O O . LYS B 1 117 ? 36.691 55.549 51.662 1.00 49.54 134 LYS B O 1
ATOM 3155 N N . LYS B 1 118 ? 35.930 55.092 53.736 1.00 47.72 135 LYS B N 1
ATOM 3156 C CA . LYS B 1 118 ? 35.883 53.649 53.525 1.00 45.03 135 LYS B CA 1
ATOM 3157 C C . LYS B 1 118 ? 35.020 53.356 52.300 1.00 41.06 135 LYS B C 1
ATOM 3158 O O . LYS B 1 118 ? 33.920 53.892 52.159 1.00 29.31 135 LYS B O 1
ATOM 3164 N N . GLY B 1 119 ? 35.528 52.508 51.412 1.00 39.13 136 GLY B N 1
ATOM 3165 C CA . GLY B 1 119 ? 34.792 52.183 50.206 1.00 32.01 136 GLY B CA 1
ATOM 3166 C C . GLY B 1 119 ? 35.102 53.188 49.115 1.00 35.25 136 GLY B C 1
ATOM 3167 O O . GLY B 1 119 ? 34.615 53.065 47.990 1.00 38.23 136 GLY B O 1
ATOM 3168 N N . GLY B 1 120 ? 35.916 54.186 49.449 1.00 31.63 137 GLY B N 1
ATOM 3169 C CA . GLY B 1 120 ? 36.281 55.206 48.479 1.00 30.79 137 GLY B CA 1
ATOM 3170 C C . GLY B 1 120 ? 37.371 54.745 47.531 1.00 27.94 137 GLY B C 1
ATOM 3171 O O . GLY B 1 120 ? 37.857 53.621 47.633 1.00 33.00 137 GLY B O 1
ATOM 3172 N N . LYS B 1 121 ? 37.770 55.615 46.612 1.00 26.82 138 LYS B N 1
ATOM 3173 C CA . LYS B 1 121 ? 38.798 55.265 45.644 1.00 26.36 138 LYS B CA 1
ATOM 3174 C C . LYS B 1 121 ? 39.971 56.244 45.653 1.00 27.73 138 LYS B C 1
ATOM 3175 O O . LYS B 1 121 ? 39.859 57.379 46.122 1.00 27.66 138 LYS B O 1
ATOM 3181 N N . ILE B 1 122 ? 41.104 55.783 45.139 1.00 25.38 139 ILE B N 1
ATOM 3182 C CA . ILE B 1 122 ? 42.273 56.628 44.993 1.00 21.20 139 ILE B CA 1
ATOM 3183 C C . ILE B 1 122 ? 42.747 56.411 43.551 1.00 19.67 139 ILE B C 1
ATOM 3184 O O . ILE B 1 122 ? 42.906 55.272 43.112 1.00 24.39 139 ILE B O 1
ATOM 3189 N N . ILE B 1 123 ? 42.905 57.501 42.802 1.00 21.72 140 ILE B N 1
ATOM 3190 C CA . ILE B 1 123 ? 43.343 57.431 41.406 1.00 18.03 140 ILE B CA 1
ATOM 3191 C C . ILE B 1 123 ? 44.561 58.322 41.232 1.00 20.22 140 ILE B C 1
ATOM 3192 O O . ILE B 1 123 ? 44.512 59.509 41.543 1.00 19.87 140 ILE B O 1
ATOM 3197 N N . CYS B 1 124 ? 45.647 57.759 40.719 1.00 14.32 141 CYS B N 1
ATOM 3198 C CA . CYS B 1 124 ? 46.857 58.531 40.497 1.00 14.60 141 CYS B CA 1
ATOM 3199 C C . CYS B 1 124 ? 47.223 58.496 39.013 1.00 23.74 141 CYS B C 1
ATOM 3200 O O . CYS B 1 124 ? 47.272 57.421 38.405 1.00 22.22 141 CYS B O 1
ATOM 3203 N N . PHE B 1 125 ? 47.443 59.679 38.439 1.00 16.64 142 PHE B N 1
ATOM 3204 C CA . PHE B 1 125 ? 47.836 59.823 37.040 1.00 17.71 142 PHE B CA 1
ATOM 3205 C C . PHE B 1 125 ? 49.290 60.257 37.122 1.00 19.04 142 PHE B C 1
ATOM 3206 O O . PHE B 1 125 ? 49.579 61.419 37.393 1.00 20.01 142 PHE B O 1
ATOM 3214 N N . GLU B 1 126 ? 50.208 59.320 36.917 1.00 18.89 143 GLU B N 1
ATOM 3215 C CA . GLU B 1 126 ? 51.618 59.647 36.998 1.00 17.19 143 GLU B CA 1
ATOM 3216 C C . GLU B 1 126 ? 52.379 59.179 35.768 1.00 15.98 143 GLU B C 1
ATOM 3217 O O . GLU B 1 126 ? 52.019 58.198 35.119 1.00 19.22 143 GLU B O 1
ATOM 3223 N N . PRO B 1 127 ? 53.444 59.898 35.423 1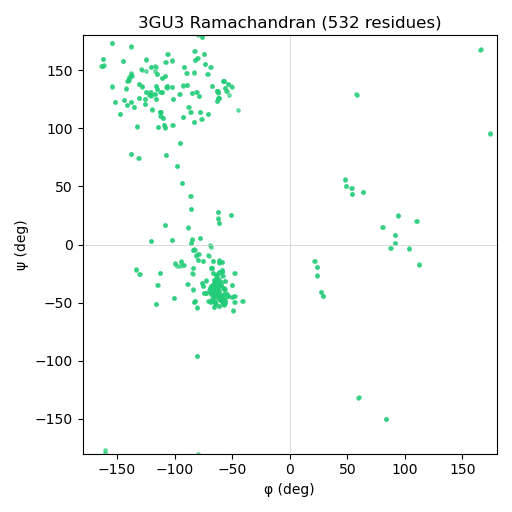.00 21.00 144 PRO B N 1
ATOM 3224 C CA . PRO B 1 127 ? 54.233 59.533 34.252 1.00 19.44 144 PRO B CA 1
ATOM 3225 C C . PRO B 1 127 ? 55.263 58.434 34.472 1.00 23.59 144 PRO B C 1
ATOM 3226 O O . PRO B 1 127 ? 55.587 58.058 35.601 1.00 21.75 144 PRO B O 1
ATOM 3230 N N . HIS B 1 128 ? 55.765 57.919 33.361 1.00 22.22 145 HIS B N 1
ATOM 3231 C CA . HIS B 1 128 ? 56.792 56.898 33.372 1.00 26.77 145 HIS B CA 1
ATOM 3232 C C . HIS B 1 128 ? 57.731 57.342 32.269 1.00 17.63 145 HIS B C 1
ATOM 3233 O O . HIS B 1 128 ? 57.705 56.812 31.157 1.00 23.65 145 HIS B O 1
ATOM 3240 N N . TRP B 1 129 ? 58.548 58.336 32.592 1.00 19.80 146 TRP B N 1
ATOM 3241 C CA . TRP B 1 129 ? 59.483 58.914 31.641 1.00 23.87 146 TRP B CA 1
ATOM 3242 C C . TRP B 1 129 ? 60.205 57.939 30.725 1.00 25.54 146 TRP B C 1
ATOM 3243 O O . TRP B 1 129 ? 60.233 58.143 29.509 1.00 27.58 146 TRP B O 1
ATOM 3254 N N . ILE B 1 130 ? 60.772 56.874 31.288 1.00 23.91 147 ILE B N 1
ATOM 3255 C CA . ILE B 1 130 ? 61.515 55.919 30.471 1.00 22.14 147 ILE B CA 1
ATOM 3256 C C . ILE B 1 130 ? 60.668 55.291 29.358 1.00 23.34 147 ILE B C 1
ATOM 3257 O O . ILE B 1 130 ? 61.127 55.218 28.213 1.00 22.05 147 ILE B O 1
ATOM 3262 N N . SER B 1 131 ? 59.438 54.869 29.665 1.00 17.67 148 SER B N 1
ATOM 3263 C CA . SER B 1 131 ? 58.584 54.278 28.628 1.00 22.49 148 SER B CA 1
ATOM 3264 C C . SER B 1 131 ? 58.102 55.400 27.690 1.00 21.18 148 SER B C 1
ATOM 3265 O O . SER B 1 131 ? 57.913 55.184 26.496 1.00 20.47 148 SER B O 1
ATOM 3268 N N . ASN B 1 132 ? 57.946 56.604 28.235 1.00 18.30 149 ASN B N 1
ATOM 3269 C CA . ASN B 1 132 ? 57.555 57.761 27.440 1.00 20.51 149 ASN B CA 1
ATOM 3270 C C . ASN B 1 132 ? 58.646 57.999 26.378 1.00 24.99 149 ASN B C 1
ATOM 3271 O O . ASN B 1 132 ? 58.349 58.076 25.190 1.00 23.36 149 ASN B O 1
ATOM 3284 N N . ALA B 1 134 ? 60.974 55.956 25.267 1.00 22.32 151 ALA B N 1
ATOM 3285 C CA . ALA B 1 134 ? 61.119 54.824 24.356 1.00 18.99 151 ALA B CA 1
ATOM 3286 C C . ALA B 1 134 ? 59.971 54.807 23.348 1.00 19.43 151 ALA B C 1
ATOM 3287 O O . ALA B 1 134 ? 60.027 54.106 22.343 1.00 21.90 151 ALA B O 1
ATOM 3289 N N . SER B 1 135 ? 58.930 55.587 23.622 1.00 29.56 152 SER B N 1
ATOM 3290 C CA . SER B 1 135 ? 57.764 55.649 22.741 1.00 31.92 152 SER B CA 1
ATOM 3291 C C . SER B 1 135 ? 57.855 56.777 21.727 1.00 42.56 152 SER B C 1
ATOM 3292 O O . SER B 1 135 ? 56.936 57.595 21.621 1.00 43.28 152 SER B O 1
ATOM 3295 N N . TYR B 1 136 ? 58.960 56.812 20.985 1.00 33.59 153 TYR B N 1
ATOM 3296 C CA . TYR B 1 136 ? 59.172 57.825 19.961 1.00 27.97 153 TYR B CA 1
ATOM 3297 C C . TYR B 1 136 ? 59.598 57.167 18.671 1.00 32.15 153 TYR B C 1
ATOM 3298 O O . TYR B 1 136 ? 60.417 56.247 18.675 1.00 28.50 153 TYR B O 1
ATOM 3307 N N . LEU B 1 137 ? 59.034 57.652 17.572 1.00 24.24 154 LEU B N 1
ATOM 3308 C CA . LEU B 1 137 ? 59.345 57.147 16.247 1.00 17.76 154 LEU B CA 1
ATOM 3309 C C . LEU B 1 137 ? 59.369 58.376 15.344 1.00 25.73 154 LEU B C 1
ATOM 3310 O O . LEU B 1 137 ? 58.375 59.105 15.246 1.00 24.25 154 LEU B O 1
ATOM 3315 N N . LEU B 1 138 ? 60.518 58.616 14.719 1.00 20.81 155 LEU B N 1
ATOM 3316 C CA . LEU B 1 138 ? 60.701 59.753 13.823 1.00 21.61 155 LEU B CA 1
ATOM 3317 C C . LEU B 1 138 ? 61.059 59.195 12.456 1.00 24.39 155 LEU B C 1
ATOM 3318 O O . LEU B 1 138 ? 62.100 58.559 12.299 1.00 25.83 155 LEU B O 1
ATOM 3323 N N . ASP B 1 139 ? 60.204 59.421 11.464 1.00 25.17 156 ASP B N 1
ATOM 3324 C CA . ASP B 1 139 ? 60.483 58.911 10.124 1.00 26.25 156 ASP B CA 1
ATOM 3325 C C . ASP B 1 139 ? 61.764 59.529 9.567 1.00 28.84 156 ASP B C 1
ATOM 3326 O O . ASP B 1 139 ? 61.956 60.745 9.624 1.00 30.40 156 ASP B O 1
ATOM 3331 N N . GLY B 1 140 ? 62.648 58.677 9.052 1.00 38.80 157 GLY B N 1
ATOM 3332 C CA . GLY B 1 140 ? 63.901 59.142 8.474 1.00 39.23 157 GLY B CA 1
ATOM 3333 C C . GLY B 1 140 ? 65.061 59.208 9.447 1.00 37.24 157 GLY B C 1
ATOM 3334 O O . GLY B 1 140 ? 66.166 59.606 9.083 1.00 44.75 157 GLY B O 1
ATOM 3335 N N . GLU B 1 141 ? 64.814 58.811 10.688 1.00 39.68 158 GLU B N 1
ATOM 3336 C CA . GLU B 1 141 ? 65.842 58.845 11.719 1.00 36.78 158 GLU B CA 1
ATOM 3337 C C . GLU B 1 141 ? 65.758 57.630 12.626 1.00 36.76 158 GLU B C 1
ATOM 3338 O O . GLU B 1 141 ? 64.664 57.185 12.969 1.00 40.10 158 GLU B O 1
ATOM 3344 N N . LYS B 1 142 ? 66.913 57.094 13.009 1.00 35.48 159 LYS B N 1
ATOM 3345 C CA . LYS B 1 142 ? 66.955 55.948 13.909 1.00 35.04 159 LYS B CA 1
ATOM 3346 C C . LYS B 1 142 ? 66.779 56.483 15.319 1.00 30.37 159 LYS B C 1
ATOM 3347 O O . LYS B 1 142 ? 67.456 57.429 15.714 1.00 28.36 159 LYS B O 1
ATOM 3353 N N . GLN B 1 143 ? 65.873 55.879 16.076 1.00 27.63 160 GLN B N 1
ATOM 3354 C CA . GLN B 1 143 ? 65.610 56.328 17.433 1.00 27.96 160 GLN B CA 1
ATOM 3355 C C . GLN B 1 143 ? 66.882 56.544 18.259 1.00 31.30 160 GLN B C 1
ATOM 3356 O O . GLN B 1 143 ? 66.997 57.546 18.967 1.00 27.99 160 GLN B O 1
ATOM 3362 N N . SER B 1 144 ? 67.829 55.609 18.175 1.00 26.29 161 SER B N 1
ATOM 3363 C CA . SER B 1 144 ? 69.086 55.726 18.918 1.00 28.29 161 SER B CA 1
ATOM 3364 C C . SER B 1 144 ? 69.905 56.961 18.532 1.00 36.26 161 SER B C 1
ATOM 3365 O O . SER B 1 144 ? 70.818 57.350 19.260 1.00 39.51 161 SER B O 1
ATOM 3368 N N . GLU B 1 145 ? 69.574 57.572 17.396 1.00 29.45 162 GLU B N 1
ATOM 3369 C CA . GLU B 1 145 ? 70.274 58.765 16.922 1.00 38.37 162 GLU B CA 1
ATOM 3370 C C . GLU B 1 145 ? 69.868 60.021 17.687 1.00 38.89 162 GLU B C 1
ATOM 3371 O O . GLU B 1 145 ? 70.672 60.933 17.856 1.00 39.06 162 GLU B O 1
ATOM 3377 N N . PHE B 1 146 ? 68.614 60.090 18.124 1.00 34.40 163 PHE B N 1
ATOM 3378 C CA . PHE B 1 146 ? 68.162 61.278 18.832 1.00 29.45 163 PHE B CA 1
ATOM 3379 C C . PHE B 1 146 ? 67.660 61.019 20.233 1.00 26.96 163 PHE B C 1
ATOM 3380 O O . PHE B 1 146 ? 67.210 61.941 20.912 1.00 27.86 163 PHE B O 1
ATOM 3388 N N . ILE B 1 147 ? 67.747 59.763 20.663 1.00 30.59 164 ILE B N 1
ATOM 3389 C CA . ILE B 1 147 ? 67.329 59.365 22.004 1.00 25.58 164 ILE B CA 1
ATOM 3390 C C . ILE B 1 147 ? 68.201 58.215 22.521 1.00 25.87 164 ILE B C 1
ATOM 3391 O O . ILE B 1 147 ? 68.149 57.105 22.003 1.00 27.47 164 ILE B O 1
ATOM 3396 N N . GLN B 1 148 ? 69.008 58.494 23.539 1.00 31.98 165 GLN B N 1
ATOM 3397 C CA . GLN B 1 148 ? 69.875 57.480 24.134 1.00 33.24 165 GLN B CA 1
ATOM 3398 C C . GLN B 1 148 ? 69.182 56.863 25.342 1.00 33.05 165 GLN B C 1
ATOM 3399 O O . GLN B 1 148 ? 69.366 57.323 26.470 1.00 28.15 165 GLN B O 1
ATOM 3405 N N . LEU B 1 149 ? 68.388 55.822 25.101 1.00 28.77 166 LEU B N 1
ATOM 3406 C CA . LEU B 1 149 ? 67.659 55.163 26.178 1.00 30.56 166 LEU B CA 1
ATOM 3407 C C . LEU B 1 149 ? 68.565 54.654 27.290 1.00 30.06 166 LEU B C 1
ATOM 3408 O O . LEU B 1 149 ? 68.205 54.714 28.466 1.00 32.98 166 LEU B O 1
ATOM 3413 N N . GLY B 1 150 ? 69.736 54.149 26.914 1.00 28.44 167 GLY B N 1
ATOM 3414 C CA . GLY B 1 150 ? 70.673 53.650 27.902 1.00 25.25 167 GLY B CA 1
ATOM 3415 C C . GLY B 1 150 ? 71.092 54.745 28.867 1.00 24.47 167 GLY B C 1
ATOM 3416 O O . GLY B 1 150 ? 71.075 54.547 30.077 1.00 27.47 167 GLY B O 1
ATOM 3417 N N . VAL B 1 151 ? 71.461 55.904 28.334 1.00 25.50 168 VAL B N 1
ATOM 3418 C CA . VAL B 1 151 ? 71.877 57.031 29.161 1.00 31.01 168 VAL B CA 1
ATOM 3419 C C . VAL B 1 151 ? 70.707 57.524 30.014 1.00 36.79 168 VAL B C 1
ATOM 3420 O O . VAL B 1 151 ? 70.849 57.701 31.226 1.00 35.18 168 VAL B O 1
ATOM 3424 N N . LEU B 1 152 ? 69.554 57.731 29.375 1.00 33.31 169 LEU B N 1
ATOM 3425 C CA . LEU B 1 152 ? 68.350 58.199 30.069 1.00 30.93 169 LEU B CA 1
ATOM 3426 C C . LEU B 1 152 ? 67.978 57.260 31.207 1.00 27.78 169 LEU B C 1
ATOM 3427 O O . LEU B 1 152 ? 67.617 57.693 32.302 1.00 25.38 169 LEU B O 1
ATOM 3432 N N . GLN B 1 153 ? 68.073 55.966 30.937 1.00 31.24 170 GLN B N 1
ATOM 3433 C CA . GLN B 1 153 ? 67.761 54.961 31.933 1.00 29.75 170 GLN B CA 1
ATOM 3434 C C . GLN B 1 153 ? 68.625 55.192 33.177 1.00 29.20 170 GLN B C 1
ATOM 3435 O O . GLN B 1 153 ? 68.102 55.263 34.289 1.00 34.54 170 GLN B O 1
ATOM 3441 N N . LYS B 1 154 ? 69.937 55.334 32.995 1.00 33.61 171 LYS B N 1
ATOM 3442 C CA . LYS B 1 154 ? 70.839 55.567 34.128 1.00 38.03 171 LYS B CA 1
ATOM 3443 C C . LYS B 1 154 ? 70.580 56.920 34.781 1.00 31.98 171 LYS B C 1
ATOM 3444 O O . LYS B 1 154 ? 70.570 57.039 36.007 1.00 38.37 171 LYS B O 1
ATOM 3450 N N . LEU B 1 155 ? 70.383 57.937 33.952 1.00 29.29 172 LEU B N 1
ATOM 3451 C CA . LEU B 1 155 ? 70.126 59.290 34.430 1.00 26.17 172 LEU B CA 1
ATOM 3452 C C . LEU B 1 155 ? 68.912 59.385 35.353 1.00 31.53 172 LEU B C 1
ATOM 3453 O O . LEU B 1 155 ? 69.015 59.918 36.454 1.00 37.33 172 LEU B O 1
ATOM 3458 N N . PHE B 1 156 ? 67.764 58.867 34.924 1.00 30.92 173 PHE B N 1
ATOM 3459 C CA . PHE B 1 156 ? 66.569 58.944 35.762 1.00 31.36 173 PHE B CA 1
ATOM 3460 C C . PHE B 1 156 ? 66.716 58.140 37.054 1.00 32.27 173 PHE B C 1
ATOM 3461 O O . PHE B 1 156 ? 66.167 58.518 38.090 1.00 32.46 173 PHE B O 1
ATOM 3469 N N . GLU B 1 157 ? 67.456 57.035 37.001 1.00 35.36 174 GLU B N 1
ATOM 3470 C CA . GLU B 1 157 ? 67.662 56.217 38.193 1.00 35.92 174 GLU B CA 1
ATOM 3471 C C . GLU B 1 157 ? 68.552 56.973 39.184 1.00 35.11 174 GLU B C 1
ATOM 3472 O O . GLU B 1 157 ? 68.342 56.912 40.394 1.00 31.56 174 GLU B O 1
ATOM 3478 N N . SER B 1 158 ? 69.531 57.704 38.666 1.00 36.67 175 SER B N 1
ATOM 3479 C CA . SER B 1 158 ? 70.437 58.462 39.520 1.00 41.80 175 SER B CA 1
ATOM 3480 C C . SER B 1 158 ? 69.708 59.568 40.271 1.00 43.10 175 SER B C 1
ATOM 3481 O O . SER B 1 158 ? 69.839 59.692 41.489 1.00 40.93 175 SER B O 1
ATOM 3484 N N . ASP B 1 159 ? 68.949 60.376 39.535 1.00 43.86 176 ASP B N 1
ATOM 3485 C CA . ASP B 1 159 ? 68.197 61.472 40.134 1.00 46.05 176 ASP B CA 1
ATOM 3486 C C . ASP B 1 159 ? 67.321 60.962 41.275 1.00 44.87 176 ASP B C 1
ATOM 3487 O O . ASP B 1 159 ? 67.261 61.574 42.338 1.00 47.04 176 ASP B O 1
ATOM 3492 N N . THR B 1 160 ? 66.643 59.840 41.052 1.00 45.36 177 THR B N 1
ATOM 3493 C CA . THR B 1 160 ? 65.770 59.271 42.071 1.00 43.13 177 THR B CA 1
ATOM 3494 C C . THR B 1 160 ? 66.552 58.890 43.321 1.00 45.88 177 THR B C 1
ATOM 3495 O O . THR B 1 160 ? 66.087 59.100 44.441 1.00 47.92 177 THR B O 1
ATOM 3499 N N . GLN B 1 161 ? 67.740 58.330 43.123 1.00 43.52 178 GLN B N 1
ATOM 3500 C CA . GLN B 1 161 ? 68.589 57.922 44.231 1.00 48.55 178 GLN B CA 1
ATOM 3501 C C . GLN B 1 161 ? 69.073 59.137 45.020 1.00 46.27 178 GLN B C 1
ATOM 3502 O O . GLN B 1 161 ? 69.396 59.024 46.198 1.00 49.93 178 GLN B O 1
ATOM 3508 N N . ARG B 1 162 ? 69.120 60.298 44.372 1.00 50.30 179 ARG B N 1
ATOM 3509 C CA . ARG B 1 162 ? 69.553 61.520 45.041 1.00 53.95 179 ARG B CA 1
ATOM 3510 C C . ARG B 1 162 ? 68.456 62.155 45.883 1.00 58.05 179 ARG B C 1
ATOM 3511 O O . ARG B 1 162 ? 68.247 61.782 47.035 1.00 70.29 179 ARG B O 1
ATOM 3519 N N . ASN B 1 163 ? 67.764 63.126 45.294 1.00 57.70 180 ASN B N 1
ATOM 3520 C CA . ASN B 1 163 ? 66.693 63.848 45.974 1.00 57.52 180 ASN B CA 1
ATOM 3521 C C . ASN B 1 163 ? 65.476 63.009 46.331 1.00 52.93 180 ASN B C 1
ATOM 3522 O O . ASN B 1 163 ? 64.797 63.292 47.318 1.00 54.01 180 ASN B O 1
ATOM 3527 N N . GLY B 1 164 ? 65.187 61.991 45.526 1.00 52.55 181 GLY B N 1
ATOM 3528 C CA . GLY B 1 164 ? 64.033 61.148 45.797 1.00 48.66 181 GLY B CA 1
ATOM 3529 C C . GLY B 1 164 ? 62.915 61.284 44.771 1.00 52.10 181 GLY B C 1
ATOM 3530 O O . GLY B 1 164 ? 62.030 60.429 44.705 1.00 41.35 181 GLY B O 1
ATOM 3531 N N . LYS B 1 165 ? 62.947 62.361 43.983 1.00 50.11 182 LYS B N 1
ATOM 3532 C CA . LYS B 1 165 ? 61.947 62.598 42.942 1.00 51.93 182 LYS B CA 1
ATOM 3533 C C . LYS B 1 165 ? 62.040 61.484 41.906 1.00 50.38 182 LYS B C 1
ATOM 3534 O O . LYS B 1 165 ? 63.098 61.262 41.313 1.00 51.80 182 LYS B O 1
ATOM 3540 N N . ASP B 1 166 ? 60.924 60.805 41.679 1.00 42.53 183 ASP B N 1
ATOM 3541 C CA . ASP B 1 166 ? 60.884 59.692 40.748 1.00 30.85 183 ASP B CA 1
ATOM 3542 C C . ASP B 1 166 ? 60.097 59.995 39.479 1.00 27.73 183 ASP B C 1
ATOM 3543 O O . ASP B 1 166 ? 58.873 60.087 39.509 1.00 33.70 183 ASP B O 1
ATOM 3548 N N . GLY B 1 167 ? 60.803 60.140 38.365 1.00 29.09 184 GLY B N 1
ATOM 3549 C CA . GLY B 1 167 ? 60.148 60.412 37.098 1.00 22.91 184 GLY B CA 1
ATOM 3550 C C . GLY B 1 167 ? 59.483 59.170 36.535 1.00 28.50 184 GLY B C 1
ATOM 3551 O O . GLY B 1 167 ? 58.671 59.255 35.613 1.00 28.13 184 GLY B O 1
ATOM 3552 N N . ASN B 1 168 ? 59.830 58.009 37.087 1.00 23.19 185 ASN B N 1
ATOM 3553 C CA . ASN B 1 168 ? 59.241 56.752 36.641 1.00 28.58 185 ASN B CA 1
ATOM 3554 C C . ASN B 1 168 ? 58.279 56.202 37.688 1.00 27.65 185 ASN B C 1
ATOM 3555 O O . ASN B 1 168 ? 57.900 55.029 37.659 1.00 27.54 185 ASN B O 1
ATOM 3560 N N . ILE B 1 169 ? 57.866 57.061 38.609 1.00 23.75 186 ILE B N 1
ATOM 3561 C CA . ILE B 1 169 ? 56.972 56.627 39.668 1.00 23.96 186 ILE B CA 1
ATOM 3562 C C . ILE B 1 169 ? 55.632 56.036 39.193 1.00 18.49 186 ILE B C 1
ATOM 3563 O O . ILE B 1 169 ? 55.019 55.241 39.907 1.00 22.57 186 ILE B O 1
ATOM 3568 N N . GLY B 1 170 ? 55.192 56.399 37.989 1.00 21.96 187 GLY B N 1
ATOM 3569 C CA . GLY B 1 170 ? 53.926 55.887 37.473 1.00 18.50 187 GLY B CA 1
ATOM 3570 C C . GLY B 1 170 ? 53.746 54.375 37.522 1.00 23.51 187 GLY B C 1
ATOM 3571 O O . GLY B 1 170 ? 52.636 53.869 37.713 1.00 18.60 187 GLY B O 1
ATOM 3580 N N . LYS B 1 172 ? 55.338 52.468 39.721 1.00 25.26 189 LYS B N 1
ATOM 3581 C CA . LYS B 1 172 ? 55.548 52.027 41.098 1.00 23.63 189 LYS B CA 1
ATOM 3582 C C . LYS B 1 172 ? 54.322 52.258 41.979 1.00 26.77 189 LYS B C 1
ATOM 3583 O O . LYS B 1 172 ? 54.187 51.638 43.032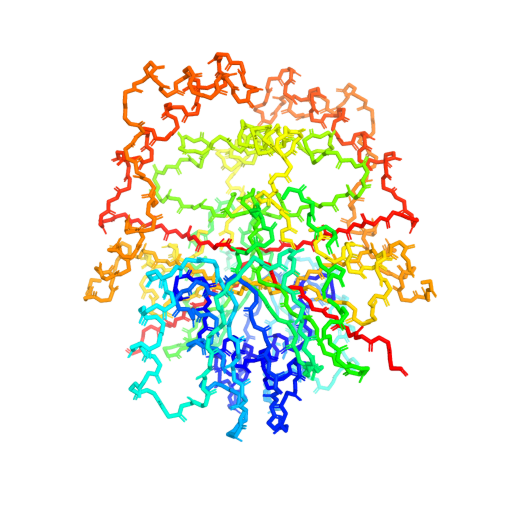 1.00 26.59 189 LYS B O 1
ATOM 3589 N N . ILE B 1 173 ? 53.426 53.139 41.548 1.00 21.92 190 ILE B N 1
ATOM 3590 C CA . ILE B 1 173 ? 52.231 53.414 42.331 1.00 25.57 190 ILE B CA 1
ATOM 3591 C C . ILE B 1 173 ? 51.513 52.128 42.739 1.00 15.33 190 ILE B C 1
ATOM 3592 O O . ILE B 1 173 ? 51.122 51.980 43.891 1.00 25.34 190 ILE B O 1
ATOM 3597 N N . PRO B 1 174 ? 51.340 51.174 41.805 1.00 25.90 191 PRO B N 1
ATOM 3598 C CA . PRO B 1 174 ? 50.650 49.938 42.196 1.00 21.40 191 PRO B CA 1
ATOM 3599 C C . PRO B 1 174 ? 51.308 49.267 43.411 1.00 23.24 191 PRO B C 1
ATOM 3600 O O . PRO B 1 174 ? 50.624 48.811 44.330 1.00 20.52 191 PRO B O 1
ATOM 3604 N N . ILE B 1 175 ? 52.635 49.224 43.418 1.00 20.37 192 ILE B N 1
ATOM 3605 C CA . ILE B 1 175 ? 53.372 48.615 44.517 1.00 20.87 192 ILE B CA 1
ATOM 3606 C C . ILE B 1 175 ? 53.195 49.401 45.829 1.00 28.95 192 ILE B C 1
ATOM 3607 O O . ILE B 1 175 ? 52.967 48.809 46.889 1.00 24.19 192 ILE B O 1
ATOM 3612 N N . TYR B 1 176 ? 53.281 50.729 45.760 1.00 26.29 193 TYR B N 1
ATOM 3613 C CA . TYR B 1 176 ? 53.099 51.558 46.952 1.00 23.77 193 TYR B CA 1
ATOM 3614 C C . TYR B 1 176 ? 51.685 51.374 47.483 1.00 19.49 193 TYR B C 1
ATOM 3615 O O . TYR B 1 176 ? 51.467 51.269 48.687 1.00 27.45 193 TYR B O 1
ATOM 3624 N N . LEU B 1 177 ? 50.721 51.330 46.577 1.00 15.69 194 LEU B N 1
ATOM 3625 C CA . LEU B 1 177 ? 49.337 51.143 46.979 1.00 18.08 194 LEU B CA 1
ATOM 3626 C C . LEU B 1 177 ? 49.150 49.775 47.622 1.00 27.18 194 LEU B C 1
ATOM 3627 O O . LEU B 1 177 ? 48.368 49.629 48.561 1.00 27.30 194 LEU B O 1
ATOM 3632 N N . SER B 1 178 ? 49.864 48.772 47.116 1.00 28.14 195 SER B N 1
ATOM 3633 C CA . SER B 1 178 ? 49.762 47.421 47.656 1.00 25.56 195 SER B CA 1
ATOM 3634 C C . SER B 1 178 ? 50.280 47.367 49.088 1.00 26.79 195 SER B C 1
ATOM 3635 O O . SER B 1 178 ? 49.613 46.831 49.975 1.00 22.82 195 SER B O 1
ATOM 3638 N N . GLU B 1 179 ? 51.472 47.917 49.306 1.00 18.67 196 GLU B N 1
ATOM 3639 C CA . GLU B 1 179 ? 52.069 47.934 50.636 1.00 31.77 196 GLU B CA 1
ATOM 3640 C C . GLU B 1 179 ? 51.163 48.682 51.616 1.00 30.27 196 GLU B C 1
ATOM 3641 O O . GLU B 1 179 ? 51.089 48.316 52.783 1.00 35.48 196 GLU B O 1
ATOM 3647 N N . LEU B 1 180 ? 50.481 49.726 51.143 1.00 29.54 197 LEU B N 1
ATOM 3648 C CA . LEU B 1 180 ? 49.594 50.519 51.996 1.00 29.25 197 LEU B CA 1
ATOM 3649 C C . LEU B 1 180 ? 48.251 49.868 52.256 1.00 24.68 197 LEU B C 1
ATOM 3650 O O . LEU B 1 180 ? 47.373 50.481 52.854 1.00 29.87 197 LEU B O 1
ATOM 3655 N N . GLY B 1 181 ? 48.075 48.639 51.789 1.00 24.33 198 GLY B N 1
ATOM 3656 C CA . GLY B 1 181 ? 46.820 47.948 52.037 1.00 18.60 198 GLY B CA 1
ATOM 3657 C C . GLY B 1 181 ? 45.632 48.274 51.154 1.00 22.28 198 GLY B C 1
ATOM 3658 O O . GLY B 1 181 ? 44.504 47.921 51.501 1.00 29.90 198 GLY B O 1
ATOM 3659 N N . VAL B 1 182 ? 45.854 48.931 50.021 1.00 21.63 199 VAL B N 1
ATOM 3660 C CA . VAL B 1 182 ? 44.752 49.260 49.115 1.00 20.51 199 VAL B CA 1
ATOM 3661 C C . VAL B 1 182 ? 44.251 47.982 48.429 1.00 22.56 199 VAL B C 1
ATOM 3662 O O . VAL B 1 182 ? 45.036 47.075 48.156 1.00 21.23 199 VAL B O 1
ATOM 3666 N N . LYS B 1 183 ? 42.952 47.920 48.148 1.00 19.68 200 LYS B N 1
ATOM 3667 C CA . LYS B 1 183 ? 42.344 46.744 47.522 1.00 21.04 200 LYS B CA 1
ATOM 3668 C C . LYS B 1 183 ? 41.937 46.960 46.059 1.00 29.63 200 LYS B C 1
ATOM 3669 O O . LYS B 1 183 ? 41.719 48.093 45.628 1.00 26.01 200 LYS B O 1
ATOM 3675 N N . ASN B 1 184 ? 41.827 45.867 45.304 1.00 22.43 201 ASN B N 1
ATOM 3676 C CA . ASN B 1 184 ? 41.428 45.929 43.901 1.00 18.61 201 ASN B CA 1
ATOM 3677 C C . ASN B 1 184 ? 42.292 46.879 43.074 1.00 23.10 201 ASN B C 1
ATOM 3678 O O . ASN B 1 184 ? 41.790 47.650 42.262 1.00 18.60 201 ASN B O 1
ATOM 3683 N N . ILE B 1 185 ? 43.597 46.812 43.297 1.00 22.01 202 ILE B N 1
ATOM 3684 C CA . ILE B 1 185 ? 44.541 47.652 42.594 1.00 17.37 202 ILE B CA 1
ATOM 3685 C C . ILE B 1 185 ? 44.611 47.296 41.116 1.00 23.50 202 ILE B C 1
ATOM 3686 O O . ILE B 1 185 ? 44.627 46.120 40.749 1.00 24.80 202 ILE B O 1
ATOM 3691 N N . GLU B 1 186 ? 44.632 48.314 40.268 1.00 20.07 203 GLU B N 1
ATOM 3692 C CA . GLU B 1 186 ? 44.712 48.086 38.843 1.00 21.56 203 GLU B CA 1
ATOM 3693 C C . GLU B 1 186 ? 45.346 49.298 38.179 1.00 24.21 203 GLU B C 1
ATOM 3694 O O . GLU B 1 186 ? 45.024 50.439 38.506 1.00 20.61 203 GLU B O 1
ATOM 3700 N N . CYS B 1 187 ? 46.258 49.041 37.251 1.00 20.13 204 CYS B N 1
ATOM 3701 C CA . CYS B 1 187 ? 46.939 50.108 36.552 1.00 20.75 204 CYS B CA 1
ATOM 3702 C C . CYS B 1 187 ? 46.561 50.048 35.071 1.00 24.46 204 CYS B C 1
ATOM 3703 O O . CYS B 1 187 ? 46.328 48.969 34.523 1.00 22.48 204 CYS B O 1
ATOM 3706 N N . ARG B 1 188 ? 46.485 51.208 34.428 1.00 18.22 205 ARG B N 1
ATOM 3707 C CA . ARG B 1 188 ? 46.145 51.264 33.015 1.00 15.02 205 ARG B CA 1
ATOM 3708 C C . ARG B 1 188 ? 47.004 52.303 32.323 1.00 22.66 205 ARG B C 1
ATOM 3709 O O . ARG B 1 188 ? 47.333 53.345 32.903 1.00 19.53 205 ARG B O 1
ATOM 3717 N N . VAL B 1 189 ? 47.385 52.020 31.083 1.00 18.20 206 VAL B N 1
ATOM 3718 C CA . VAL B 1 189 ? 48.198 52.973 30.343 1.00 21.56 206 VAL B CA 1
ATOM 3719 C C . VAL B 1 189 ? 47.266 53.808 29.483 1.00 16.88 206 VAL B C 1
ATOM 3720 O O . VAL B 1 189 ? 46.426 53.262 28.781 1.00 15.29 206 VAL B O 1
ATOM 3724 N N . SER B 1 190 ? 47.384 55.127 29.552 1.00 12.52 207 SER B N 1
ATOM 3725 C CA . SER B 1 190 ? 46.534 55.952 28.709 1.00 16.85 207 SER B CA 1
ATOM 3726 C C . SER B 1 190 ? 46.775 55.406 27.289 1.00 16.78 207 SER B C 1
ATOM 3727 O O . SER B 1 190 ? 47.911 55.088 26.929 1.00 13.85 207 SER B O 1
ATOM 3730 N N . ASP B 1 191 ? 45.714 55.275 26.497 1.00 9.89 208 ASP B N 1
ATOM 3731 C CA . ASP B 1 191 ? 45.841 54.717 25.152 1.00 13.18 208 ASP B CA 1
ATOM 3732 C C . ASP B 1 191 ? 46.240 55.743 24.098 1.00 12.60 208 ASP B C 1
ATOM 3733 O O . ASP B 1 191 ? 46.324 55.429 22.918 1.00 17.14 208 ASP B O 1
ATOM 3738 N N . LYS B 1 192 ? 46.505 56.962 24.546 1.00 16.22 209 LYS B N 1
ATOM 3739 C CA . LYS B 1 192 ? 46.858 58.058 23.677 1.00 11.32 209 LYS B CA 1
ATOM 3740 C C . LYS B 1 192 ? 48.150 57.913 22.884 1.00 21.06 209 LYS B C 1
ATOM 3741 O O . LYS B 1 192 ? 49.201 57.552 23.421 1.00 15.66 209 LYS B O 1
ATOM 3747 N N . VAL B 1 193 ? 48.044 58.199 21.589 1.00 20.22 210 VAL B N 1
ATOM 3748 C CA . VAL B 1 193 ? 49.181 58.165 20.685 1.00 16.95 210 VAL B CA 1
ATOM 3749 C C . VAL B 1 193 ? 49.078 59.390 19.780 1.00 17.55 210 VAL B C 1
ATOM 3750 O O . VAL B 1 193 ? 48.063 59.603 19.120 1.00 16.37 210 VAL B O 1
ATOM 3754 N N . ASN B 1 194 ? 50.112 60.220 19.782 1.00 18.81 211 ASN B N 1
ATOM 3755 C CA . ASN B 1 194 ? 50.108 61.407 18.940 1.00 21.42 211 ASN B CA 1
ATOM 3756 C C . ASN B 1 194 ? 50.770 61.056 17.622 1.00 19.58 211 ASN B C 1
ATOM 3757 O O . ASN B 1 194 ? 51.795 60.375 17.592 1.00 19.11 211 ASN B O 1
ATOM 3762 N N . PHE B 1 195 ? 50.172 61.509 16.529 1.00 15.91 212 PHE B N 1
ATOM 3763 C CA . PHE B 1 195 ? 50.721 61.237 15.214 1.00 20.23 212 PHE B CA 1
ATOM 3764 C C . PHE B 1 195 ? 50.780 62.498 14.362 1.00 20.24 212 PHE B C 1
ATOM 3765 O O . PHE B 1 195 ? 49.761 62.957 13.847 1.00 17.10 212 PHE B O 1
ATOM 3773 N N . LEU B 1 196 ? 51.978 63.070 14.259 1.00 19.19 213 LEU B N 1
ATOM 3774 C CA . LEU B 1 196 ? 52.213 64.257 13.443 1.00 24.18 213 LEU B CA 1
ATOM 3775 C C . LEU B 1 196 ? 52.397 63.617 12.070 1.00 24.68 213 LEU B C 1
ATOM 3776 O O . LEU B 1 196 ? 53.426 62.990 11.794 1.00 23.95 213 LEU B O 1
ATOM 3781 N N . ASP B 1 197 ? 51.372 63.756 11.234 1.00 23.01 214 ASP B N 1
ATOM 3782 C CA . ASP B 1 197 ? 51.335 63.142 9.904 1.00 23.37 214 ASP B CA 1
ATOM 3783 C C . ASP B 1 197 ? 51.851 64.018 8.775 1.00 24.32 214 ASP B C 1
ATOM 3784 O O . ASP B 1 197 ? 51.200 64.974 8.371 1.00 24.91 214 ASP B O 1
ATOM 3789 N N . SER B 1 198 ? 53.007 63.650 8.245 1.00 22.57 215 SER B N 1
ATOM 3790 C CA . SER B 1 198 ? 53.617 64.392 7.162 1.00 27.44 215 SER B CA 1
ATOM 3791 C C . SER B 1 198 ? 52.755 64.504 5.903 1.00 29.93 215 SER B C 1
ATOM 3792 O O . SER B 1 198 ? 53.038 65.329 5.040 1.00 23.95 215 SER B O 1
ATOM 3795 N N . ASN B 1 199 ? 51.713 63.680 5.794 1.00 30.17 216 ASN B N 1
ATOM 3796 C CA . ASN B 1 199 ? 50.823 63.719 4.631 1.00 25.96 216 ASN B CA 1
ATOM 3797 C C . ASN B 1 199 ? 49.473 64.327 4.962 1.00 29.88 216 ASN B C 1
ATOM 3798 O O . ASN B 1 199 ? 48.564 64.335 4.128 1.00 26.71 216 ASN B O 1
ATOM 3811 N N . HIS B 1 201 ? 47.584 67.617 5.613 1.00 20.96 218 HIS B N 1
ATOM 3812 C CA . HIS B 1 201 ? 47.755 69.047 5.430 1.00 24.20 218 HIS B CA 1
ATOM 3813 C C . HIS B 1 201 ? 46.446 69.703 5.830 1.00 23.63 218 HIS B C 1
ATOM 3814 O O . HIS B 1 201 ? 45.515 69.816 5.036 1.00 25.65 218 HIS B O 1
ATOM 3821 N N . HIS B 1 202 ? 46.396 70.148 7.078 1.00 25.72 219 HIS B N 1
ATOM 3822 C CA . HIS B 1 202 ? 45.198 70.739 7.635 1.00 25.07 219 HIS B CA 1
ATOM 3823 C C . HIS B 1 202 ? 45.626 71.510 8.873 1.00 24.55 219 HIS B C 1
ATOM 3824 O O . HIS B 1 202 ? 46.701 71.259 9.419 1.00 23.75 219 HIS B O 1
ATOM 3831 N N . ASN B 1 203 ? 44.794 72.454 9.302 1.00 26.70 220 ASN B N 1
ATOM 3832 C CA . ASN B 1 203 ? 45.074 73.255 10.489 1.00 24.95 220 ASN B CA 1
ATOM 3833 C C . ASN B 1 203 ? 45.294 72.384 11.727 1.00 27.26 220 ASN B C 1
ATOM 3834 O O . ASN B 1 203 ? 46.063 72.751 12.617 1.00 29.76 220 ASN B O 1
ATOM 3839 N N . ASP B 1 204 ? 44.629 71.233 11.793 1.00 24.37 221 ASP B N 1
ATOM 3840 C CA . ASP B 1 204 ? 44.790 70.358 12.949 1.00 24.73 221 ASP B CA 1
ATOM 3841 C C . ASP B 1 204 ? 46.206 69.828 13.050 1.00 23.74 221 ASP B C 1
ATOM 3842 O O . ASP B 1 204 ? 46.726 69.661 14.144 1.00 28.03 221 ASP B O 1
ATOM 3847 N N . LYS B 1 205 ? 46.828 69.558 11.908 1.00 25.65 222 LYS B N 1
ATOM 3848 C CA . LYS B 1 205 ? 48.192 69.060 11.912 1.00 25.35 222 LYS B CA 1
ATOM 3849 C C . LYS B 1 205 ? 49.108 70.163 12.440 1.00 27.33 222 LYS B C 1
ATOM 3850 O O . LYS B 1 205 ? 50.011 69.897 13.231 1.00 26.48 222 LYS B O 1
ATOM 3856 N N . ASN B 1 206 ? 48.853 71.401 12.019 1.00 22.37 223 ASN B N 1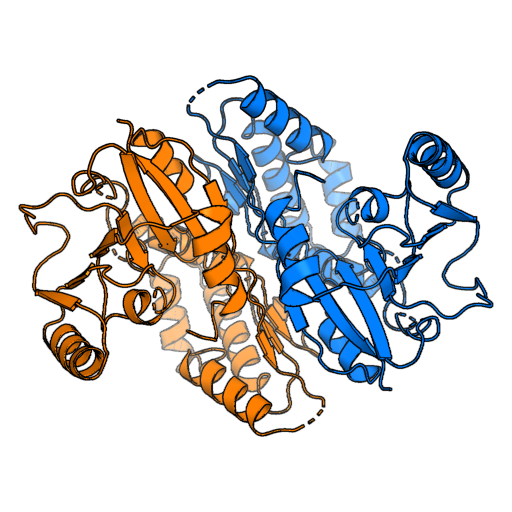
ATOM 3857 C CA . ASN B 1 206 ? 49.659 72.535 12.464 1.00 26.02 223 ASN B CA 1
ATOM 3858 C C . ASN B 1 206 ? 49.478 72.748 13.973 1.00 26.24 223 ASN B C 1
ATOM 3859 O O . ASN B 1 206 ? 50.437 73.049 14.686 1.00 25.09 223 ASN B O 1
ATOM 3864 N N . ASP B 1 207 ? 48.255 72.579 14.464 1.00 22.86 224 ASP B N 1
ATOM 3865 C CA . ASP B 1 207 ? 48.011 72.747 15.890 1.00 26.61 224 ASP B CA 1
ATOM 3866 C C . ASP B 1 207 ? 48.729 71.691 16.709 1.00 23.64 224 ASP B C 1
ATOM 3867 O O . ASP B 1 207 ? 49.251 71.978 17.782 1.00 28.25 224 ASP B O 1
ATOM 3872 N N . LEU B 1 208 ? 48.765 70.464 16.205 1.00 24.89 225 LEU B N 1
ATOM 3873 C CA . LEU B 1 208 ? 49.443 69.397 16.932 1.00 25.38 225 LEU B CA 1
ATOM 3874 C C . LEU B 1 208 ? 50.925 69.722 17.075 1.00 20.61 225 LEU B C 1
ATOM 3875 O O . LEU B 1 208 ? 51.519 69.492 18.136 1.00 25.59 225 LEU B O 1
ATOM 3880 N N . TYR B 1 209 ? 51.521 70.254 16.010 1.00 22.61 226 TYR B N 1
ATOM 3881 C CA . TYR B 1 209 ? 52.944 70.594 16.027 1.00 22.19 226 TYR B CA 1
ATOM 3882 C C . TYR B 1 209 ? 53.208 71.653 17.089 1.00 18.93 226 TYR B C 1
ATOM 3883 O O . TYR B 1 209 ? 54.183 71.578 17.832 1.00 15.74 226 TYR B O 1
ATOM 3892 N N . GLN B 1 210 ? 52.337 72.652 17.136 1.00 22.79 227 GLN B N 1
ATOM 3893 C CA . GLN B 1 210 ? 52.458 73.718 18.113 1.00 27.90 227 GLN B CA 1
ATOM 3894 C C . GLN B 1 210 ? 52.413 73.134 19.536 1.00 33.02 227 GLN B C 1
ATOM 3895 O O . GLN B 1 210 ? 53.246 73.475 20.370 1.00 33.30 227 GLN B O 1
ATOM 3901 N N . SER B 1 211 ? 51.462 72.238 19.803 1.00 25.88 228 SER B N 1
ATOM 3902 C CA . SER B 1 211 ? 51.342 71.618 21.125 1.00 26.03 228 SER B CA 1
ATOM 3903 C C . SER B 1 211 ? 52.608 70.851 21.475 1.00 23.67 228 SER B C 1
ATOM 3904 O O . SER B 1 211 ? 53.108 70.931 22.593 1.00 31.99 228 SER B O 1
ATOM 3907 N N . LEU B 1 212 ? 53.112 70.090 20.515 1.00 24.09 229 LEU B N 1
ATOM 3908 C CA . LEU B 1 212 ? 54.327 69.327 20.723 1.00 26.44 229 LEU B CA 1
ATOM 3909 C C . LEU B 1 212 ? 55.472 70.248 21.139 1.00 28.20 229 LEU B C 1
ATOM 3910 O O . LEU B 1 212 ? 56.178 69.961 22.105 1.00 24.80 229 LEU B O 1
ATOM 3915 N N . LYS B 1 213 ? 55.657 71.351 20.420 1.00 25.37 230 LYS B N 1
ATOM 3916 C CA . LYS B 1 213 ? 56.737 72.278 20.740 1.00 28.66 230 LYS B CA 1
ATOM 3917 C C . LYS B 1 213 ? 56.520 72.992 22.070 1.00 29.57 230 LYS B C 1
ATOM 3918 O O . LYS B 1 213 ? 57.470 73.182 22.832 1.00 31.26 230 LYS B O 1
ATOM 3924 N N . GLU B 1 214 ? 55.280 73.382 22.355 1.00 24.10 231 GLU B N 1
ATOM 3925 C CA . GLU B 1 214 ? 54.985 74.058 23.612 1.00 34.18 231 GLU B CA 1
ATOM 3926 C C . GLU B 1 214 ? 55.283 73.124 24.785 1.00 35.80 231 GLU B C 1
ATOM 3927 O O . GLU B 1 214 ? 55.569 73.580 25.889 1.00 43.18 231 GLU B O 1
ATOM 3933 N N . GLU B 1 215 ? 55.225 71.819 24.543 1.00 34.03 232 GLU B N 1
ATOM 3934 C CA . GLU B 1 215 ? 55.514 70.840 25.584 1.00 36.33 232 GLU B CA 1
ATOM 3935 C C . GLU B 1 215 ? 57.007 70.664 25.777 1.00 34.14 232 GLU B C 1
ATOM 3936 O O . GLU B 1 215 ? 57.441 69.978 26.697 1.00 41.30 232 GLU B O 1
ATOM 3942 N N . GLY B 1 216 ? 57.798 71.263 24.896 1.00 35.46 233 GLY B N 1
ATOM 3943 C CA . GLY B 1 216 ? 59.236 71.140 25.025 1.00 29.41 233 GLY B CA 1
ATOM 3944 C C . GLY B 1 216 ? 59.840 69.982 24.254 1.00 29.96 233 GLY B C 1
ATOM 3945 O O . GLY B 1 216 ? 61.021 69.691 24.416 1.00 39.01 233 GLY B O 1
ATOM 3946 N N . ILE B 1 217 ? 59.049 69.315 23.418 1.00 26.37 234 ILE B N 1
ATOM 3947 C CA . ILE B 1 217 ? 59.571 68.193 22.636 1.00 22.44 234 ILE B CA 1
ATOM 3948 C C . ILE B 1 217 ? 60.661 68.685 21.678 1.00 20.94 234 ILE B C 1
ATOM 3949 O O . ILE B 1 217 ? 60.476 69.676 20.976 1.00 24.33 234 ILE B O 1
ATOM 3954 N N . ALA B 1 218 ? 61.791 67.984 21.651 1.00 26.56 235 ALA B N 1
ATOM 3955 C CA . ALA B 1 218 ? 62.910 68.336 20.780 1.00 27.14 235 ALA B CA 1
ATOM 3956 C C . ALA B 1 218 ? 63.356 69.789 20.939 1.00 31.76 235 ALA B C 1
ATOM 3957 O O . ALA B 1 218 ? 63.528 70.508 19.951 1.00 35.56 235 ALA B O 1
ATOM 3959 N N . GLY B 1 219 ? 63.540 70.219 22.183 1.00 30.48 236 GLY B N 1
ATOM 3960 C CA . GLY B 1 219 ? 63.973 71.581 22.429 1.00 31.14 236 GLY B CA 1
ATOM 3961 C C . GLY B 1 219 ? 65.475 71.723 22.276 1.00 34.87 236 GLY B C 1
ATOM 3962 O O . GLY B 1 219 ? 66.209 70.739 22.356 1.00 36.18 236 GLY B O 1
ATOM 3963 N N . ASP B 1 220 ? 65.933 72.949 22.045 1.00 40.18 237 ASP B N 1
ATOM 3964 C CA . ASP B 1 220 ? 67.357 73.240 21.884 1.00 38.89 237 ASP B CA 1
ATOM 3965 C C . ASP B 1 220 ? 68.109 72.870 23.163 1.00 32.87 237 ASP B C 1
ATOM 3966 O O . ASP B 1 220 ? 67.749 73.319 24.244 1.00 35.18 237 ASP B O 1
ATOM 3971 N N . PRO B 1 221 ? 69.157 72.038 23.057 1.00 31.82 238 PRO B N 1
ATOM 3972 C CA . PRO B 1 221 ? 69.921 71.652 24.248 1.00 34.93 238 PRO B CA 1
ATOM 3973 C C . PRO B 1 221 ? 70.711 72.819 24.844 1.00 41.88 238 PRO B C 1
ATOM 3974 O O . PRO B 1 221 ? 71.100 72.784 26.012 1.00 43.89 238 PRO B O 1
ATOM 3978 N N . GLY B 1 222 ? 70.946 73.848 24.033 1.00 47.14 239 GLY B N 1
ATOM 3979 C CA . GLY B 1 222 ? 71.676 75.016 24.496 1.00 51.56 239 GLY B CA 1
ATOM 3980 C C . GLY B 1 222 ? 73.186 74.874 24.430 1.00 52.54 239 GLY B C 1
ATOM 3981 O O . GLY B 1 222 ? 73.716 74.160 23.576 1.00 49.71 239 GLY B O 1
ATOM 3982 N N . ASP B 1 223 ? 73.877 75.560 25.337 1.00 57.20 240 ASP B N 1
ATOM 3983 C CA . ASP B 1 223 ? 75.336 75.521 25.395 1.00 56.48 240 ASP B CA 1
ATOM 3984 C C . ASP B 1 223 ? 75.829 74.110 25.680 1.00 51.74 240 ASP B C 1
ATOM 3985 O O . ASP B 1 223 ? 75.432 73.489 26.668 1.00 50.35 240 ASP B O 1
ATOM 3990 N N . LYS B 1 224 ? 76.712 73.614 24.820 1.00 46.91 241 LYS B N 1
ATOM 3991 C CA . LYS B 1 224 ? 77.249 72.268 24.971 1.00 49.32 241 LYS B CA 1
ATOM 3992 C C . LYS B 1 224 ? 77.937 72.024 26.308 1.00 53.65 241 LYS B C 1
ATOM 3993 O O . LYS B 1 224 ? 77.630 71.053 27.004 1.00 59.94 241 LYS B O 1
ATOM 3999 N N . GLN B 1 225 ? 78.863 72.906 26.670 1.00 59.21 242 GLN B N 1
ATOM 4000 C CA . GLN B 1 225 ? 79.601 72.758 27.920 1.00 60.94 242 GLN B CA 1
ATOM 4001 C C . GLN B 1 225 ? 78.700 72.747 29.153 1.00 55.58 242 GLN B C 1
ATOM 4002 O O . GLN B 1 225 ? 78.840 71.881 30.016 1.00 51.00 242 GLN B O 1
ATOM 4008 N N . GLN B 1 226 ? 77.780 73.704 29.241 1.00 54.00 243 GLN B N 1
ATOM 4009 C CA . GLN B 1 226 ? 76.870 73.762 30.383 1.00 55.93 243 GLN B CA 1
ATOM 4010 C C . GLN B 1 226 ? 76.014 72.503 30.464 1.00 56.77 243 GLN B C 1
ATOM 4011 O O . GLN B 1 226 ? 75.700 72.023 31.554 1.00 59.94 243 GLN B O 1
ATOM 4017 N N . PHE B 1 227 ? 75.639 71.976 29.304 1.00 53.18 244 PHE B N 1
ATOM 4018 C CA . PHE B 1 227 ? 74.811 70.780 29.238 1.00 52.60 244 PHE B CA 1
ATOM 4019 C C . PHE B 1 227 ? 75.553 69.557 29.776 1.00 52.96 244 PHE B C 1
ATOM 4020 O O . PHE B 1 227 ? 75.059 68.865 30.666 1.00 46.19 244 PHE B O 1
ATOM 4028 N N . VAL B 1 228 ? 76.741 69.300 29.243 1.00 47.60 245 VAL B N 1
ATOM 4029 C CA . VAL B 1 228 ? 77.525 68.155 29.683 1.00 49.00 245 VAL B CA 1
ATOM 4030 C C . VAL B 1 228 ? 77.834 68.228 31.178 1.00 55.35 245 VAL B C 1
ATOM 4031 O O . VAL B 1 228 ? 77.678 67.242 31.902 1.00 58.96 245 VAL B O 1
ATOM 4035 N N . GLU B 1 229 ? 78.259 69.398 31.642 1.00 54.40 246 GLU B N 1
ATOM 4036 C CA . GLU B 1 229 ? 78.584 69.581 33.054 1.00 57.28 246 GLU B CA 1
ATOM 4037 C C . GLU B 1 229 ? 77.354 69.380 33.931 1.00 54.29 246 GLU B C 1
ATOM 4038 O O . GLU B 1 229 ? 77.441 68.822 35.024 1.00 54.86 246 GLU B O 1
ATOM 4044 N N . ARG B 1 230 ? 76.206 69.835 33.443 1.00 55.31 247 ARG B N 1
ATOM 4045 C CA . ARG B 1 230 ? 74.958 69.709 34.187 1.00 54.04 247 ARG B CA 1
ATOM 4046 C C . ARG B 1 230 ? 74.574 68.244 34.386 1.00 51.66 247 ARG B C 1
ATOM 4047 O O . ARG B 1 230 ? 74.111 67.859 35.462 1.00 47.35 247 ARG B O 1
ATOM 4055 N N . LEU B 1 231 ? 74.769 67.430 33.350 1.00 47.95 248 LEU B N 1
ATOM 4056 C CA . LEU B 1 231 ? 74.437 66.010 33.421 1.00 51.14 248 LEU B CA 1
ATOM 4057 C C . LEU B 1 231 ? 75.450 65.238 34.262 1.00 54.41 248 LEU B C 1
ATOM 4058 O O . LEU B 1 231 ? 75.078 64.363 35.054 1.00 50.31 248 LEU B O 1
ATOM 4063 N N . ILE B 1 232 ? 76.729 65.556 34.083 1.00 54.87 249 ILE B N 1
ATOM 4064 C CA . ILE B 1 232 ? 77.792 64.901 34.840 1.00 51.57 249 ILE B CA 1
ATOM 4065 C C . ILE B 1 232 ? 77.522 65.092 36.331 1.00 50.22 249 ILE B C 1
ATOM 4066 O O . ILE B 1 232 ? 77.736 64.186 37.138 1.00 50.40 249 ILE B O 1
ATOM 4071 N N . ALA B 1 233 ? 77.031 66.273 36.684 1.00 43.44 250 ALA B N 1
ATOM 4072 C CA . ALA B 1 233 ? 76.725 66.593 38.070 1.00 44.78 250 ALA B CA 1
ATOM 4073 C C . ALA B 1 233 ? 75.512 65.818 38.575 1.00 47.67 250 ALA B C 1
ATOM 4074 O O . ALA B 1 233 ? 75.217 65.829 39.769 1.00 50.26 250 ALA B O 1
ATOM 4076 N N . ARG B 1 234 ? 74.810 65.145 37.668 1.00 51.81 251 ARG B N 1
ATOM 4077 C CA . ARG B 1 234 ? 73.630 64.375 38.042 1.00 45.51 251 ARG B CA 1
ATOM 4078 C C . ARG B 1 234 ? 73.899 62.882 38.125 1.00 47.41 251 ARG B C 1
ATOM 4079 O O . ARG B 1 234 ? 72.981 62.089 38.358 1.00 48.58 251 ARG B O 1
ATOM 4087 N N . GLY B 1 235 ? 75.159 62.501 37.927 1.00 42.65 252 GLY B N 1
ATOM 4088 C CA . GLY B 1 235 ? 75.523 61.099 38.024 1.00 39.07 252 GLY B CA 1
ATOM 4089 C C . GLY B 1 235 ? 75.896 60.392 36.741 1.00 40.85 252 GLY B C 1
ATOM 4090 O O . GLY B 1 235 ? 75.858 59.164 36.686 1.00 56.55 252 GLY B O 1
ATOM 4091 N N . LEU B 1 236 ? 76.272 61.142 35.714 1.00 43.90 253 LEU B N 1
ATOM 4092 C CA . LEU B 1 236 ? 76.641 60.530 34.441 1.00 39.78 253 LEU B CA 1
ATOM 4093 C C . LEU B 1 236 ? 78.093 60.794 34.075 1.00 42.27 253 LEU B C 1
ATOM 4094 O O . LEU B 1 236 ? 78.674 61.794 34.486 1.00 47.72 253 LEU B O 1
ATOM 4099 N N . THR B 1 237 ? 78.677 59.895 33.292 1.00 43.98 254 THR B N 1
ATOM 4100 C CA . THR B 1 237 ? 80.059 60.059 32.866 1.00 46.99 254 THR B CA 1
ATOM 4101 C C . THR B 1 237 ? 80.108 61.106 31.766 1.00 53.87 254 THR B C 1
ATOM 4102 O O . THR B 1 237 ? 79.073 61.632 31.357 1.00 63.62 254 THR B O 1
ATOM 4106 N N . TYR B 1 238 ? 81.306 61.407 31.281 1.00 53.18 255 TYR B N 1
ATOM 4107 C CA . TYR B 1 238 ? 81.447 62.396 30.225 1.00 55.45 255 TYR B CA 1
ATOM 4108 C C . TYR B 1 238 ? 80.963 61.866 28.878 1.00 55.09 255 TYR B C 1
ATOM 4109 O O . TYR B 1 238 ? 80.298 62.584 28.135 1.00 58.54 255 TYR B O 1
ATOM 4118 N N . ASP B 1 239 ? 81.287 60.616 28.559 1.00 51.00 256 ASP B N 1
ATOM 4119 C CA . ASP B 1 239 ? 80.857 60.044 27.287 1.00 59.07 256 ASP B CA 1
ATOM 4120 C C . ASP B 1 239 ? 79.347 59.845 27.214 1.00 56.88 256 ASP B C 1
ATOM 4121 O O . ASP B 1 239 ? 78.784 59.724 26.127 1.00 60.17 256 ASP B O 1
ATOM 4126 N N . ASN B 1 240 ? 78.699 59.803 28.373 1.00 52.18 257 ASN B N 1
ATOM 4127 C CA . ASN B 1 240 ? 77.252 59.637 28.435 1.00 49.23 257 ASN B CA 1
ATOM 4128 C C . ASN B 1 240 ? 76.581 60.983 28.220 1.00 47.26 257 ASN B C 1
ATOM 4129 O O . ASN B 1 240 ? 75.656 61.108 27.418 1.00 48.38 257 ASN B O 1
ATOM 4134 N N . ALA B 1 241 ? 77.052 61.990 28.946 1.00 37.06 258 ALA B N 1
ATOM 4135 C CA . ALA B 1 241 ? 76.493 63.325 28.838 1.00 41.50 258 ALA B CA 1
ATOM 4136 C C . ALA B 1 241 ? 76.686 63.873 27.430 1.00 44.24 258 ALA B C 1
ATOM 4137 O O . ALA B 1 241 ? 75.846 64.616 26.928 1.00 50.28 258 ALA B O 1
ATOM 4139 N N . LEU B 1 242 ? 77.792 63.502 26.794 1.00 40.71 259 LEU B N 1
ATOM 4140 C CA . LEU B 1 242 ? 78.080 63.967 25.445 1.00 45.24 259 LEU B CA 1
ATOM 4141 C C . LEU B 1 242 ? 77.117 63.305 24.468 1.00 47.83 259 LEU B C 1
ATOM 4142 O O . LEU B 1 242 ? 76.513 63.974 23.629 1.00 52.81 259 LEU B O 1
ATOM 4147 N N . ALA B 1 243 ? 76.981 61.986 24.580 1.00 44.62 260 ALA B N 1
ATOM 4148 C CA . ALA B 1 243 ? 76.084 61.230 23.712 1.00 38.71 260 ALA B CA 1
ATOM 4149 C C . ALA B 1 243 ? 74.668 61.772 23.853 1.00 40.50 260 ALA B C 1
ATOM 4150 O O . ALA B 1 243 ? 73.918 61.853 22.881 1.00 50.80 260 ALA B O 1
ATOM 4152 N N . GLN B 1 244 ? 74.311 62.150 25.073 1.00 40.31 261 GLN B N 1
ATOM 4153 C CA . GLN B 1 244 ? 72.994 62.693 25.350 1.00 35.90 261 GLN B CA 1
ATOM 4154 C C . GLN B 1 244 ? 72.820 64.034 24.653 1.00 43.45 261 GLN B C 1
ATOM 4155 O O . GLN B 1 244 ? 71.772 64.310 24.066 1.00 44.03 261 GLN B O 1
ATOM 4161 N N . TYR B 1 245 ? 73.854 64.868 24.736 1.00 38.98 262 TYR B N 1
ATOM 4162 C CA . TYR B 1 245 ? 73.831 66.188 24.118 1.00 39.03 262 TYR B CA 1
ATOM 4163 C C . TYR B 1 245 ? 73.660 66.071 22.616 1.00 34.82 262 TYR B C 1
ATOM 4164 O O . TYR B 1 245 ? 72.774 66.697 22.036 1.00 33.82 262 TYR B O 1
ATOM 4173 N N . GLU B 1 246 ? 74.521 65.278 21.986 1.00 38.05 263 GLU B N 1
ATOM 4174 C CA . GLU B 1 246 ? 74.455 65.100 20.5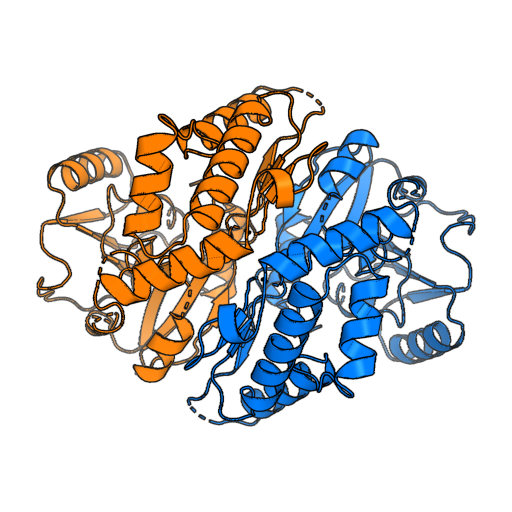44 1.00 44.55 263 GLU B CA 1
ATOM 4175 C C . GLU B 1 246 ? 73.124 64.478 20.151 1.00 41.68 263 GLU B C 1
ATOM 4176 O O . GLU B 1 246 ? 72.620 64.714 19.055 1.00 41.48 263 GLU B O 1
ATOM 4182 N N . ALA B 1 247 ? 72.553 63.684 21.049 1.00 40.66 264 ALA B N 1
ATOM 4183 C CA . ALA B 1 247 ? 71.269 63.054 20.776 1.00 36.86 264 ALA B CA 1
ATOM 4184 C C . ALA B 1 247 ? 70.186 64.129 20.750 1.00 32.25 264 ALA B C 1
ATOM 4185 O O . ALA B 1 247 ? 69.400 64.201 19.809 1.00 34.32 264 ALA B O 1
ATOM 4187 N N . GLU B 1 248 ? 70.161 64.975 21.777 1.00 35.86 265 GLU B N 1
ATOM 4188 C CA . GLU B 1 248 ? 69.173 66.049 21.857 1.00 39.39 265 GLU B CA 1
ATOM 4189 C C . GLU B 1 248 ? 69.342 67.090 20.754 1.00 43.81 265 GLU B C 1
ATOM 4190 O O . GLU B 1 248 ? 68.363 67.676 20.276 1.00 37.53 265 GLU B O 1
ATOM 4196 N N . LEU B 1 249 ? 70.588 67.317 20.354 1.00 41.89 266 LEU B N 1
ATOM 4197 C CA . LEU B 1 249 ? 70.874 68.277 19.301 1.00 41.92 266 LEU B CA 1
ATOM 4198 C C . LEU B 1 249 ? 70.306 67.747 17.984 1.00 38.20 266 LEU B C 1
ATOM 4199 O O . LEU B 1 249 ? 69.724 68.496 17.201 1.00 34.64 266 LEU B O 1
ATOM 4204 N N . ARG B 1 250 ? 70.476 66.447 17.754 1.00 37.77 267 ARG B N 1
ATOM 4205 C CA . ARG B 1 250 ? 69.981 65.799 16.542 1.00 38.43 267 ARG B CA 1
ATOM 4206 C C . ARG B 1 250 ? 68.457 65.897 16.456 1.00 34.92 267 ARG B C 1
ATOM 4207 O O . ARG B 1 250 ? 67.897 66.155 15.392 1.00 32.88 267 ARG B O 1
ATOM 4215 N N . PHE B 1 251 ? 67.793 65.703 17.589 1.00 33.29 268 PHE B N 1
ATOM 4216 C CA . PHE B 1 251 ? 66.340 65.751 17.627 1.00 35.18 268 PHE B CA 1
ATOM 4217 C C . PHE B 1 251 ? 65.854 67.168 17.370 1.00 31.07 268 PHE B C 1
ATOM 4218 O O . PHE B 1 251 ? 64.861 67.379 16.673 1.00 28.79 268 PHE B O 1
ATOM 4226 N N . PHE B 1 252 ? 66.575 68.138 17.917 1.00 30.80 269 PHE B N 1
ATOM 4227 C CA . PHE B 1 252 ? 66.228 69.537 17.736 1.00 26.59 269 PHE B CA 1
ATOM 4228 C C . PHE B 1 252 ? 66.307 69.933 16.264 1.00 31.46 269 PHE B C 1
ATOM 4229 O O . PHE B 1 252 ? 65.469 70.686 15.770 1.00 32.13 269 PHE B O 1
ATOM 4237 N N . LYS B 1 253 ? 67.308 69.411 15.565 1.00 31.98 270 LYS B N 1
ATOM 4238 C CA . LYS B 1 253 ? 67.493 69.732 14.156 1.00 38.85 270 LYS B CA 1
ATOM 4239 C C . LYS B 1 253 ? 66.659 68.876 13.213 1.00 40.12 270 LYS B C 1
ATOM 4240 O O . LYS B 1 253 ? 66.344 69.297 12.102 1.00 43.27 270 LYS B O 1
ATOM 4246 N N . ALA B 1 254 ? 66.293 67.678 13.654 1.00 35.10 271 ALA B N 1
ATOM 4247 C CA . ALA B 1 254 ? 65.523 66.776 12.811 1.00 29.22 271 ALA B CA 1
ATOM 4248 C C . ALA B 1 254 ? 64.015 67.016 12.822 1.00 28.27 271 ALA B C 1
ATOM 4249 O O . ALA B 1 254 ? 63.361 66.911 11.787 1.00 35.86 271 ALA B O 1
ATOM 4251 N N . LEU B 1 255 ? 63.458 67.341 13.979 1.00 29.29 272 LEU B N 1
ATOM 4252 C CA . LEU B 1 255 ? 62.020 67.554 14.070 1.00 25.34 272 LEU B CA 1
ATOM 4253 C C . LEU B 1 255 ? 61.528 68.900 13.561 1.00 28.62 272 LEU B C 1
ATOM 4254 O O . LEU B 1 255 ? 62.027 69.946 13.960 1.00 32.03 272 LEU B O 1
ATOM 4259 N N . HIS B 1 256 ? 60.543 68.868 12.672 1.00 26.55 273 HIS B N 1
ATOM 4260 C CA . HIS B 1 256 ? 59.951 70.095 12.172 1.00 31.33 273 HIS B CA 1
ATOM 4261 C C . HIS B 1 256 ? 58.528 69.830 11.711 1.00 28.97 273 HIS B C 1
ATOM 4262 O O . HIS B 1 256 ? 58.070 68.687 11.707 1.00 28.45 273 HIS B O 1
ATOM 4269 N N . LEU B 1 257 ? 57.825 70.898 11.359 1.00 25.28 274 LEU B N 1
ATOM 4270 C CA . LEU B 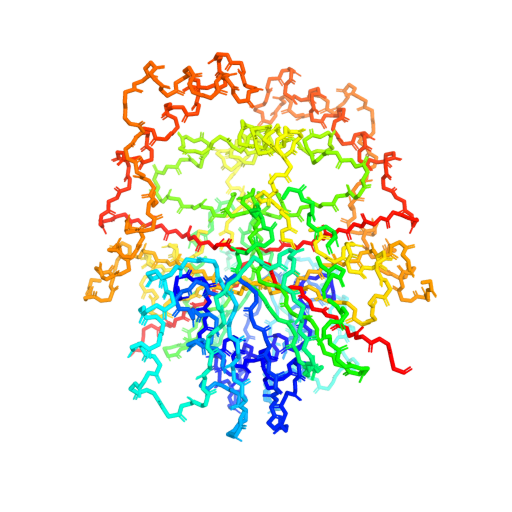1 257 ? 56.432 70.806 10.931 1.00 29.58 274 LEU B CA 1
ATOM 4271 C C . LEU B 1 257 ? 56.148 69.762 9.850 1.00 26.26 274 LEU B C 1
ATOM 4272 O O . LEU B 1 257 ? 55.088 69.136 9.850 1.00 30.31 274 LEU B O 1
ATOM 4277 N N . HIS B 1 258 ? 57.095 69.576 8.936 1.00 26.77 275 HIS B N 1
ATOM 4278 C CA . HIS B 1 258 ? 56.939 68.620 7.839 1.00 26.69 275 HIS B CA 1
ATOM 4279 C C . HIS B 1 258 ? 57.269 67.173 8.212 1.00 25.91 275 HIS B C 1
ATOM 4280 O O . HIS B 1 258 ? 57.104 66.271 7.395 1.00 28.63 275 HIS B O 1
ATOM 4287 N N . SER B 1 259 ? 57.738 66.948 9.432 1.00 19.73 276 SER B N 1
ATOM 4288 C CA . SER B 1 259 ? 58.123 65.603 9.857 1.00 22.47 276 SER B CA 1
ATOM 4289 C C . SER B 1 259 ? 56.962 64.651 10.153 1.00 23.58 276 SER B C 1
ATOM 4290 O O . SER B 1 259 ? 55.815 65.074 10.308 1.00 17.36 276 SER B O 1
ATOM 4293 N N . SER B 1 260 ? 57.268 63.359 10.214 1.00 20.26 277 SER B N 1
ATOM 4294 C CA . SER B 1 260 ? 56.267 62.368 10.589 1.00 22.91 277 SER B CA 1
ATOM 4295 C C . SER B 1 260 ? 56.766 61.858 11.940 1.00 18.53 277 SER B C 1
ATOM 4296 O O . SER B 1 260 ? 57.839 61.254 12.025 1.00 20.97 277 SER B O 1
ATOM 4299 N N . LEU B 1 261 ? 56.008 62.135 12.996 1.00 19.30 278 LEU B N 1
ATOM 4300 C CA . LEU B 1 261 ? 56.372 61.707 14.346 1.00 21.55 278 LEU B CA 1
ATOM 4301 C C . LEU B 1 261 ? 55.216 60.970 15.018 1.00 21.50 278 LEU B C 1
ATOM 4302 O O . LEU B 1 261 ? 54.063 61.394 14.931 1.00 17.31 278 LEU B O 1
ATOM 4307 N N . VAL B 1 262 ? 55.530 59.863 15.681 1.00 15.06 279 VAL B N 1
ATOM 4308 C CA . VAL B 1 262 ? 54.522 59.097 16.406 1.00 19.71 279 VAL B CA 1
ATOM 4309 C C . VAL B 1 262 ? 55.038 59.065 17.839 1.00 26.20 279 VAL B C 1
ATOM 4310 O O . VAL B 1 262 ? 56.195 58.712 18.088 1.00 23.72 279 VAL B O 1
ATOM 4314 N N . TYR B 1 263 ? 54.171 59.434 18.775 1.00 22.21 280 TYR B N 1
ATOM 4315 C CA . TYR B 1 263 ? 54.544 59.540 20.182 1.00 27.14 280 TYR B CA 1
ATOM 4316 C C . TYR B 1 263 ? 53.421 59.114 21.136 1.00 20.93 280 TYR B C 1
ATOM 4317 O O . TYR B 1 263 ? 52.314 59.648 21.060 1.00 30.38 280 TYR B O 1
ATOM 4326 N N . ALA B 1 264 ? 53.703 58.159 22.024 1.00 17.90 281 ALA B N 1
ATOM 4327 C CA . ALA B 1 264 ? 52.722 57.697 23.017 1.00 19.22 281 ALA B CA 1
ATOM 4328 C C . ALA B 1 264 ? 53.264 58.081 24.398 1.00 17.21 281 ALA B C 1
ATOM 4329 O O . ALA B 1 264 ? 54.132 57.403 24.942 1.00 24.43 281 ALA B O 1
ATOM 4331 N N . PRO B 1 265 ? 52.755 59.174 24.991 1.00 22.22 282 PRO B N 1
ATOM 4332 C CA . PRO B 1 265 ? 53.211 59.636 26.309 1.00 17.54 282 PRO B CA 1
ATOM 4333 C C . PRO B 1 265 ? 53.296 58.568 27.396 1.00 19.78 282 PRO B C 1
ATOM 4334 O O . PRO B 1 265 ? 54.043 58.719 28.363 1.00 17.50 282 PRO B O 1
ATOM 4338 N N . ASN B 1 266 ? 52.525 57.499 27.244 1.00 17.46 283 ASN B N 1
ATOM 4339 C CA . ASN B 1 266 ? 52.569 56.408 28.204 1.00 15.58 283 ASN B CA 1
ATOM 4340 C C . ASN B 1 266 ? 52.263 56.789 29.643 1.00 19.54 283 ASN B C 1
ATOM 4341 O O . ASN B 1 266 ? 52.839 56.242 30.582 1.00 21.14 283 ASN B O 1
ATOM 4354 N N . LYS B 1 268 ? 50.691 56.767 33.174 1.00 20.14 285 LYS B N 1
ATOM 4355 C CA . LYS B 1 268 ? 50.211 55.625 33.956 1.00 16.84 285 LYS B CA 1
ATOM 4356 C C . LYS B 1 268 ? 49.100 55.981 34.925 1.00 20.05 285 LYS B C 1
ATOM 4357 O O . LYS B 1 268 ? 49.273 56.838 35.792 1.00 24.77 285 LYS B O 1
ATOM 4363 N N . ILE B 1 269 ? 47.967 55.302 34.788 1.00 17.45 286 ILE B N 1
ATOM 4364 C CA . ILE B 1 269 ? 46.809 55.558 35.639 1.00 20.92 286 ILE B CA 1
ATOM 4365 C C . ILE B 1 269 ? 46.567 54.419 36.619 1.00 23.77 286 ILE B C 1
ATOM 4366 O O . ILE B 1 269 ? 46.040 53.371 36.253 1.00 20.47 286 ILE B O 1
ATOM 4371 N N . THR B 1 270 ? 46.953 54.636 37.868 1.00 22.08 287 THR B N 1
ATOM 4372 C CA . THR B 1 270 ? 46.802 53.612 38.880 1.00 26.22 287 THR B CA 1
ATOM 4373 C C . THR B 1 270 ? 45.691 53.934 39.845 1.00 21.55 287 THR B C 1
ATOM 4374 O O . THR B 1 270 ? 45.555 55.063 40.308 1.00 25.14 287 THR B O 1
ATOM 4378 N N . PHE B 1 271 ? 44.883 52.932 40.133 1.00 20.41 288 PHE B N 1
ATOM 4379 C CA . PHE B 1 271 ? 43.783 53.125 41.040 1.00 21.56 288 PHE B CA 1
ATOM 4380 C C . PHE B 1 271 ? 43.533 51.890 41.865 1.00 26.87 288 PHE B C 1
ATOM 4381 O O . PHE B 1 271 ? 43.904 50.772 41.504 1.00 27.84 288 PHE B O 1
ATOM 4389 N N . GLY B 1 272 ? 42.892 52.110 42.995 1.00 27.74 289 GLY B N 1
ATOM 4390 C CA . GLY B 1 272 ? 42.588 51.030 43.890 1.00 27.33 289 GLY B CA 1
ATOM 4391 C C . GLY B 1 272 ? 41.468 51.493 44.794 1.00 35.35 289 GLY B C 1
ATOM 4392 O O . GLY B 1 272 ? 40.944 52.599 44.681 1.00 30.44 289 GLY B O 1
ATOM 4393 N N . GLU B 1 273 ? 41.109 50.633 45.727 1.00 35.73 290 GLU B N 1
ATOM 4394 C CA . GLU B 1 273 ? 40.025 50.965 46.642 1.00 30.59 290 GLU B CA 1
ATOM 4395 C C . GLU B 1 273 ? 40.476 50.852 48.091 1.00 33.28 290 GLU B C 1
ATOM 4396 O O . GLU B 1 273 ? 41.303 49.999 48.432 1.00 31.53 290 GLU B O 1
ATOM 4402 N N . ILE B 1 274 ? 39.866 51.695 48.927 1.00 30.19 291 ILE B N 1
ATOM 4403 C CA . ILE B 1 274 ? 40.135 51.748 50.363 1.00 38.12 291 ILE B CA 1
ATOM 4404 C C . ILE B 1 274 ? 39.208 50.756 51.065 1.00 40.29 291 ILE B C 1
ATOM 4405 O O . ILE B 1 274 ? 37.983 50.898 51.014 1.00 37.17 291 ILE B O 1
ATOM 4410 N N . GLU B 1 275 ? 39.795 49.760 51.723 1.00 45.92 292 GLU B N 1
ATOM 4411 C CA . GLU B 1 275 ? 39.026 48.724 52.415 1.00 59.66 292 GLU B CA 1
ATOM 4412 C C . GLU B 1 275 ? 37.984 49.271 53.385 1.00 63.07 292 GLU B C 1
ATOM 4413 O O . GLU B 1 275 ? 38.288 50.104 54.243 1.00 61.09 292 GLU B O 1
ATOM 4419 N N . CYS B 1 276 ? 36.752 48.792 53.241 1.00 67.43 293 CYS B N 1
ATOM 4420 C CA . CYS B 1 276 ? 35.657 49.224 54.103 1.00 78.29 293 CYS B CA 1
ATOM 4421 C C . CYS B 1 276 ? 35.123 48.069 54.946 1.00 79.76 293 CYS B C 1
ATOM 4422 O O . CYS B 1 276 ? 35.790 47.601 55.868 1.00 78.87 293 CYS B O 1
#

B-factor: mean 34.92, std 14.87, range [6.29, 96.25]

InterPro domains:
  IPR025714 Methyltransferase domain [PF13847] (39-145)
  IPR029063 S-adenosyl-L-methionine-dependent methyltransferase superfamily [G3DSA:3.40.50.150] (20-209)
  IPR029063 S-adenosyl-L-methionine-dependent methyltransferase superfamily [SSF53335] (5-153)